Protein 1V9K (pdb70)

Sequence (444 aa):
DVIYEDDHILVLNKPSGTAVHGGSGLSFGVIEGLRALRPEARFLELVHRLDRDTSGVLLVAKKRSALRSLHEQLREKGQKDYLALVRGQWQSHVKSVQAPLLKNILQSGERIVRVSQEGKPSETRFKVEERYAFATLVRCSPVTGRTHQIRVHTQYAGHPIAFDDRYGDREFDRQLTEAGTGLNRLFLHAAALKFTHPGTGEVRIEAPDEGLKRCLQKRNARDVIYEDDHILVLNKPSGTAVHGGSGLSFGVIEGLRALRPEARFLELVHRLDRDTSGVLLVAKKRSALRSLHEQLREKGQKDYLALVRGQWQSHVKSVQAPLLKNILQSGERIVRVSQEGKPSETRFKVEERYAFATLVRCSPVTGRTHQIRVHTQYAGHPIAFDDRYGDREFDRQLTEAGTGLNRLFLHAAALKFTHPGTGEVRIEAPDEGLKRCLQKRNAR

Structure (mmCIF, N/CA/C/O backbone):
data_1V9K
#
_entry.id   1V9K
#
_cell.length_a   96.725
_cell.length_b   96.725
_cell.length_c   86.884
_cell.angle_alpha   90.00
_cell.angle_beta   90.00
_cell.angle_gamma   120.00
#
_symmetry.space_group_name_H-M   'P 32 2 1'
#
loop_
_entity.id
_entity.type
_entity.pdbx_description
1 polymer 'Ribosomal large subunit pseudouridine synthase C'
2 non-polymer 'SULFATE ION'
3 water water
#
loop_
_atom_site.group_PDB
_atom_site.id
_atom_site.type_symbol
_atom_site.label_atom_id
_atom_site.label_alt_id
_atom_site.label_comp_id
_atom_site.label_asym_id
_atom_site.label_entity_id
_atom_site.label_seq_id
_atom_site.pdbx_PDB_ins_code
_atom_site.Cartn_x
_atom_site.Cartn_y
_atom_site.Cartn_z
_atom_site.occupancy
_atom_site.B_iso_or_equiv
_atom_site.auth_seq_id
_atom_site.auth_comp_id
_atom_site.auth_asym_id
_atom_site.auth_atom_id
_atom_site.pdbx_PDB_model_num
ATOM 1 N N . ASP A 1 2 ? 64.532 53.884 21.873 1.00 51.24 93 ASP A N 1
ATOM 2 C CA . ASP A 1 2 ? 64.797 53.162 23.178 1.00 51.19 93 ASP A CA 1
ATOM 3 C C . ASP A 1 2 ? 64.443 51.676 23.079 1.00 48.98 93 ASP A C 1
ATOM 4 O O . ASP A 1 2 ? 63.668 51.280 22.198 1.00 50.20 93 ASP A O 1
ATOM 9 N N . VAL A 1 3 ? 65.050 50.845 23.918 1.00 46.21 94 VAL A N 1
ATOM 10 C CA . VAL A 1 3 ? 64.671 49.429 23.998 1.00 43.73 94 VAL A CA 1
ATOM 11 C C . VAL A 1 3 ? 63.470 49.319 24.990 1.00 42.24 94 VAL A C 1
ATOM 12 O O . VAL A 1 3 ? 62.483 48.603 24.734 1.00 40.33 94 VAL A O 1
ATOM 16 N N . ILE A 1 4 ? 63.581 50.041 26.110 1.00 39.39 95 ILE A N 1
ATOM 17 C CA . ILE A 1 4 ? 62.538 50.105 27.124 1.00 38.81 95 ILE A CA 1
ATOM 18 C C . ILE A 1 4 ? 61.558 51.083 26.637 1.00 37.14 95 ILE A C 1
ATOM 19 O O . ILE A 1 4 ? 61.871 52.283 26.583 1.00 37.11 95 ILE A O 1
ATOM 32 N N . TYR A 1 6 ? 58.024 51.207 27.908 1.00 30.61 97 TYR A N 1
ATOM 33 C CA . TYR A 1 6 ? 57.098 51.611 28.945 1.00 29.97 97 TYR A CA 1
ATOM 34 C C . TYR A 1 6 ? 57.545 50.859 30.158 1.00 27.71 97 TYR A C 1
ATOM 35 O O . TYR A 1 6 ? 57.811 49.674 30.069 1.00 24.97 97 TYR A O 1
ATOM 44 N N . GLU A 1 7 ? 57.675 51.534 31.298 1.00 27.74 98 GLU A N 1
ATOM 45 C CA . GLU A 1 7 ? 57.908 50.806 32.535 1.00 26.32 98 GLU A CA 1
ATOM 46 C C . GLU A 1 7 ? 57.151 51.443 33.691 1.00 27.32 98 GLU A C 1
ATOM 47 O O . GLU A 1 7 ? 57.079 52.656 33.779 1.00 25.91 98 GLU A O 1
ATOM 53 N N . ASP A 1 8 ? 56.626 50.634 34.604 1.00 27.00 99 ASP A N 1
ATOM 54 C CA . ASP A 1 8 ? 56.094 51.147 35.887 1.00 27.40 99 ASP A CA 1
ATOM 55 C C . ASP A 1 8 ? 56.365 50.071 36.920 1.00 26.90 99 ASP A C 1
ATOM 56 O O . ASP A 1 8 ? 57.229 49.254 36.686 1.00 27.92 99 ASP A O 1
ATOM 61 N N . ASP A 1 9 ? 55.676 50.057 38.044 1.00 27.91 100 ASP A N 1
ATOM 62 C CA . ASP A 1 9 ? 56.010 49.130 39.130 1.00 28.18 100 ASP A CA 1
ATOM 63 C C . ASP A 1 9 ? 55.586 47.714 38.722 1.00 26.98 100 ASP A C 1
ATOM 64 O O . ASP A 1 9 ? 56.069 46.714 39.244 1.00 25.25 100 ASP A O 1
ATOM 69 N N . HIS A 1 10 ? 54.631 47.663 37.788 1.00 26.59 101 HIS A N 1
ATOM 70 C CA . HIS A 1 10 ? 53.991 46.414 37.383 1.00 25.23 101 HIS A CA 1
ATOM 71 C C . HIS A 1 10 ? 54.600 45.736 36.170 1.00 25.09 101 HIS A C 1
ATOM 72 O O . HIS A 1 10 ? 54.618 44.491 36.103 1.00 23.16 101 HIS A O 1
ATOM 79 N N . ILE A 1 11 ? 54.954 46.520 35.141 1.00 23.91 102 ILE A N 1
ATOM 80 C CA . ILE A 1 11 ? 55.332 45.893 33.864 1.00 21.65 102 ILE A CA 1
ATOM 81 C C . ILE A 1 11 ? 56.487 46.611 33.274 1.00 22.56 102 ILE A C 1
ATOM 82 O O . ILE A 1 11 ? 56.700 47.786 33.535 1.00 21.77 102 ILE A O 1
ATOM 87 N N . LEU A 1 12 ? 57.183 45.915 32.405 1.00 21.46 103 LEU A N 1
ATOM 88 C CA . LEU A 1 12 ? 58.181 46.519 31.561 1.00 24.06 103 LEU A CA 1
ATOM 89 C C . LEU A 1 12 ? 57.799 46.064 30.149 1.00 23.63 103 LEU A C 1
ATOM 90 O O . LEU A 1 12 ? 57.507 44.882 29.931 1.00 22.83 103 LEU A O 1
ATOM 95 N N . VAL A 1 13 ? 57.766 46.992 29.210 1.00 23.43 104 VAL A N 1
ATOM 96 C CA . VAL A 1 13 ? 57.471 46.647 27.838 1.00 23.53 104 VAL A CA 1
ATOM 97 C C . VAL A 1 13 ? 58.639 47.045 27.015 1.00 24.36 104 VAL A C 1
ATOM 98 O O . VAL A 1 13 ? 59.030 48.243 27.018 1.00 23.16 104 VAL A O 1
ATOM 102 N N . LEU A 1 14 ? 59.197 46.060 26.298 1.00 23.14 105 LEU A N 1
ATOM 103 C CA . LEU A 1 14 ? 60.363 46.271 25.474 1.00 24.34 105 LEU A CA 1
ATOM 104 C C . LEU A 1 14 ? 60.008 46.374 23.969 1.00 23.94 105 LEU A C 1
ATOM 105 O O . LEU A 1 14 ? 59.066 45.770 23.507 1.00 22.40 105 LEU A O 1
ATOM 110 N N . ASN A 1 15 ? 60.852 47.065 23.226 1.00 22.41 106 ASN A N 1
ATOM 111 C CA . ASN A 1 15 ? 60.959 46.848 21.818 1.00 23.85 106 ASN A CA 1
ATOM 112 C C . ASN A 1 15 ? 62.125 45.872 21.501 1.00 23.16 106 ASN A C 1
ATOM 113 O O . ASN A 1 15 ? 63.268 46.289 21.338 1.00 23.23 106 ASN A O 1
ATOM 118 N N . LYS A 1 16 ? 61.845 44.575 21.404 1.00 23.25 107 LYS A N 1
ATOM 119 C CA . LYS A 1 16 ? 62.915 43.573 21.296 1.00 22.69 107 LYS A CA 1
ATOM 120 C C . LYS A 1 16 ? 63.634 43.728 19.984 1.00 23.29 107 LYS A C 1
ATOM 121 O O . LYS A 1 16 ? 62.961 43.832 18.948 1.00 20.90 107 LYS A O 1
ATOM 127 N N . PRO A 1 17 ? 64.975 43.725 19.980 1.00 21.44 108 PRO A N 1
ATOM 128 C CA . PRO A 1 17 ? 65.688 43.778 18.702 1.00 21.49 108 PRO A CA 1
ATOM 129 C C . PRO A 1 17 ? 65.686 42.391 18.064 1.00 20.62 108 PRO A C 1
ATOM 130 O O . PRO A 1 17 ? 65.715 41.313 18.670 1.00 16.88 108 PRO A O 1
ATOM 134 N N . SER A 1 18 ? 65.660 42.442 16.748 1.00 20.39 109 SER A N 1
ATOM 135 C CA . SER A 1 18 ? 65.851 41.217 15.972 1.00 20.46 109 SER A CA 1
ATOM 136 C C . SER A 1 18 ? 67.306 40.751 16.164 1.00 19.96 109 SER A C 1
ATOM 137 O O . SER A 1 18 ? 68.206 41.595 16.137 1.00 21.20 109 SER A O 1
ATOM 140 N N . GLY A 1 19 ? 67.537 39.448 16.386 1.00 19.42 110 GLY A N 1
ATOM 141 C CA . GLY A 1 19 ? 68.896 38.943 16.530 1.00 21.44 110 GLY A CA 1
ATOM 142 C C . GLY A 1 19 ? 69.235 38.515 17.977 1.00 23.86 110 GLY A C 1
ATOM 143 O O . GLY A 1 19 ? 70.165 37.743 18.218 1.00 25.39 110 GLY A O 1
ATOM 144 N N . THR A 1 20 ? 68.477 38.969 18.946 1.00 22.85 111 THR A N 1
ATOM 145 C CA . THR A 1 20 ? 68.677 38.497 20.325 1.00 22.93 111 THR A CA 1
ATOM 146 C C . THR A 1 20 ? 67.550 37.656 20.843 1.00 22.43 111 THR A C 1
ATOM 147 O O . THR A 1 20 ? 66.409 38.070 20.768 1.00 23.61 111 THR A O 1
ATOM 151 N N . ALA A 1 21 ? 67.831 36.462 21.360 1.00 20.19 112 ALA A N 1
ATOM 152 C CA . ALA A 1 21 ? 66.762 35.613 21.923 1.00 20.33 112 ALA A CA 1
ATOM 153 C C . ALA A 1 21 ? 66.176 36.245 23.176 1.00 20.51 112 ALA A C 1
ATOM 154 O O . ALA A 1 21 ? 66.885 37.019 23.820 1.00 19.78 112 ALA A O 1
ATOM 156 N N . VAL A 1 22 ? 64.913 35.924 23.532 1.00 21.39 113 VAL A N 1
ATOM 157 C CA . VAL A 1 22 ? 64.352 36.446 24.772 1.00 23.15 113 VAL A CA 1
ATOM 158 C C . VAL A 1 22 ? 65.007 35.916 26.028 1.00 24.13 113 VAL A C 1
ATOM 159 O O . VAL A 1 22 ? 64.952 36.558 27.092 1.00 22.52 113 VAL A O 1
ATOM 163 N N . HIS A 1 23 ? 65.577 34.719 25.962 1.00 23.97 114 HIS A N 1
ATOM 164 C CA . HIS A 1 23 ? 66.171 34.156 27.197 1.00 24.40 114 HIS A CA 1
ATOM 165 C C . HIS A 1 23 ? 67.240 33.179 26.687 1.00 25.02 114 HIS A C 1
ATOM 166 O O . HIS A 1 23 ? 67.349 32.963 25.463 1.00 22.79 114 HIS A O 1
ATOM 173 N N . GLY A 1 24 ? 67.992 32.534 27.586 1.00 24.61 115 GLY A N 1
ATOM 174 C CA . GLY A 1 24 ? 69.062 31.703 27.084 1.00 27.57 115 GLY A CA 1
ATOM 175 C C . GLY A 1 24 ? 68.554 30.358 26.628 1.00 29.53 115 GLY A C 1
ATOM 176 O O . GLY A 1 24 ? 67.438 29.926 26.959 1.00 28.73 115 GLY A O 1
ATOM 177 N N . GLY A 1 25 ? 69.391 29.681 25.866 1.00 30.78 116 GLY A N 1
ATOM 178 C CA . GLY A 1 25 ? 68.986 28.402 25.311 1.00 35.79 116 GLY A CA 1
ATOM 179 C C . GLY A 1 25 ? 69.359 27.314 26.304 1.00 37.60 116 GLY A C 1
ATOM 180 O O . GLY A 1 25 ? 69.592 27.591 27.512 1.00 38.37 116 GLY A O 1
ATOM 181 N N . SER A 1 26 ? 69.391 26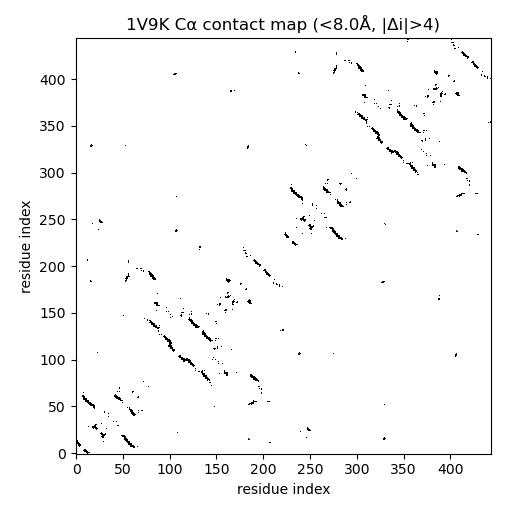.089 25.795 1.00 40.03 117 SER A N 1
ATOM 182 C CA . SER A 1 26 ? 69.805 24.872 26.539 1.00 42.27 117 SER A CA 1
ATOM 183 C C . SER A 1 26 ? 71.328 24.782 26.810 1.00 41.26 117 SER A C 1
ATOM 184 O O . SER A 1 26 ? 71.786 23.893 27.571 1.00 43.23 117 SER A O 1
ATOM 187 N N . GLY A 1 27 ? 72.108 25.646 26.154 1.00 39.85 118 GLY A N 1
ATOM 188 C CA . GLY A 1 27 ? 73.565 25.649 26.293 1.00 36.84 118 GLY A CA 1
ATOM 189 C C . GLY A 1 27 ? 74.110 26.928 26.935 1.00 35.74 118 GLY A C 1
ATOM 190 O O . GLY A 1 27 ? 73.499 27.505 27.843 1.00 35.51 118 GLY A O 1
ATOM 191 N N . LEU A 1 28 ? 75.254 27.379 26.438 1.00 33.80 119 LEU A N 1
ATOM 192 C CA . LEU A 1 28 ? 75.976 28.506 27.001 1.00 31.20 119 LEU A CA 1
ATOM 193 C C . LEU A 1 28 ? 75.511 29.802 26.339 1.00 29.63 119 LEU A C 1
ATOM 194 O O . LEU A 1 28 ? 76.267 30.451 25.590 1.00 28.80 119 LEU A O 1
ATOM 199 N N . SER A 1 29 ? 74.268 30.191 26.604 1.00 28.91 120 SER A N 1
ATOM 200 C CA . SER A 1 29 ? 73.785 31.465 26.070 1.00 27.84 120 SER A CA 1
ATOM 201 C C . SER A 1 29 ? 72.828 32.153 27.035 1.00 28.45 120 SER A C 1
ATOM 202 O O . SER A 1 29 ? 72.299 31.509 27.930 1.00 25.60 120 SER A O 1
ATOM 205 N N . PHE A 1 30 ? 72.631 33.464 26.828 1.00 27.17 121 PHE A N 1
ATOM 206 C CA . PHE A 1 30 ? 71.668 34.233 27.571 1.00 28.49 121 PHE A CA 1
ATOM 207 C C . PHE A 1 30 ? 70.902 35.057 26.514 1.00 28.34 121 PHE A C 1
ATOM 208 O O . PHE A 1 30 ? 71.308 35.113 25.373 1.00 27.21 121 PHE A O 1
ATOM 216 N N . GLY A 1 31 ? 69.814 35.713 26.901 1.00 28.23 122 GLY A N 1
ATOM 217 C CA . GLY A 1 31 ? 69.106 36.552 25.973 1.00 26.65 122 GLY A CA 1
ATOM 218 C C . GLY A 1 31 ? 68.670 37.801 26.745 1.00 30.54 122 GLY A C 1
ATOM 219 O O . GLY A 1 31 ? 69.333 38.221 27.737 1.00 27.78 122 GLY A O 1
ATOM 220 N N . VAL A 1 32 ? 67.548 38.364 26.290 1.00 29.68 123 VAL A N 1
ATOM 221 C CA . VAL A 1 32 ? 67.005 39.589 26.793 1.00 31.80 123 VAL A CA 1
ATOM 222 C C . VAL A 1 32 ? 66.821 39.625 28.280 1.00 32.79 123 VAL A C 1
ATOM 223 O O . VAL A 1 32 ? 67.211 40.597 28.888 1.00 33.90 123 VAL A O 1
ATOM 227 N N . ILE A 1 33 ? 66.267 38.571 28.854 1.00 33.73 124 ILE A N 1
ATOM 228 C CA . ILE A 1 33 ? 65.864 38.612 30.232 1.00 35.93 124 ILE A CA 1
ATOM 229 C C . ILE A 1 33 ? 66.973 38.384 31.277 1.00 36.35 124 ILE A C 1
ATOM 230 O O . ILE A 1 33 ? 66.846 38.834 32.411 1.00 36.64 124 ILE A O 1
ATOM 235 N N . GLU A 1 34 ? 68.011 37.653 30.904 1.00 34.23 125 GLU A N 1
ATOM 236 C CA . GLU A 1 34 ? 69.153 37.495 31.794 1.00 34.68 125 GLU A CA 1
ATOM 237 C C . GLU A 1 34 ? 69.874 38.815 31.627 1.00 33.96 125 GLU A C 1
ATOM 238 O O . GLU A 1 34 ? 70.238 39.426 32.592 1.00 35.63 125 GLU A O 1
ATOM 244 N N . GLY A 1 35 ? 69.926 39.319 30.399 1.00 33.95 126 GLY A N 1
ATOM 245 C CA . GLY A 1 35 ? 70.536 40.589 30.061 1.00 34.21 126 GLY A CA 1
ATOM 246 C C . GLY A 1 35 ? 69.925 41.743 30.888 1.00 35.81 126 GLY A C 1
ATOM 247 O O . GLY A 1 35 ? 70.648 42.686 31.344 1.00 32.73 126 GLY A O 1
ATOM 248 N N . LEU A 1 36 ? 68.602 41.661 31.065 1.00 35.36 127 LEU A N 1
ATOM 249 C CA . LEU A 1 36 ? 67.870 42.556 31.971 1.00 36.78 127 LEU A CA 1
ATOM 250 C C . LEU A 1 36 ? 68.152 42.335 33.456 1.00 36.74 127 LEU A C 1
ATOM 251 O O . LEU A 1 36 ? 68.321 43.321 34.156 1.00 39.54 127 LEU A O 1
ATOM 256 N N . ARG A 1 37 ? 68.196 41.090 33.952 1.00 37.77 128 ARG A N 1
ATOM 257 C CA . ARG A 1 37 ? 68.514 40.836 35.369 1.00 39.80 128 ARG A CA 1
ATOM 258 C C . ARG A 1 37 ? 69.938 41.329 35.701 1.00 40.25 128 ARG A C 1
ATOM 259 O O . ARG A 1 37 ? 70.232 41.609 36.868 1.00 39.64 128 ARG A O 1
ATOM 267 N N . ALA A 1 38 ? 70.795 41.476 34.681 1.00 39.35 129 ALA A N 1
ATOM 268 C CA . ALA A 1 38 ? 72.177 41.934 34.908 1.00 38.21 129 ALA A CA 1
ATOM 269 C C . ALA A 1 38 ? 72.301 43.421 35.016 1.00 38.27 129 ALA A C 1
ATOM 270 O O . ALA A 1 38 ? 73.211 43.902 35.681 1.00 37.98 129 ALA A O 1
ATOM 272 N N . LEU A 1 39 ? 71.475 44.154 34.287 1.00 38.19 130 LEU A N 1
ATOM 273 C CA . LEU A 1 39 ? 71.482 45.593 34.401 1.00 40.35 130 LEU A CA 1
ATOM 274 C C . LEU A 1 39 ? 70.567 46.025 35.539 1.00 39.76 130 LEU A C 1
ATOM 275 O O . LEU A 1 39 ? 70.476 47.197 35.838 1.00 38.91 130 LEU A O 1
ATOM 280 N N . ARG A 1 40 ? 69.841 45.078 36.122 1.00 41.16 131 ARG A N 1
ATOM 281 C CA . ARG A 1 40 ? 69.051 45.372 37.326 1.00 42.97 131 ARG A CA 1
ATOM 282 C C . ARG A 1 40 ? 69.101 44.181 38.260 1.00 43.96 131 ARG A C 1
ATOM 283 O O . ARG A 1 40 ? 68.095 43.493 38.444 1.00 42.59 131 ARG A O 1
ATOM 291 N N . PRO A 1 41 ? 70.264 43.935 38.852 1.00 45.83 132 PRO A N 1
ATOM 292 C CA . PRO A 1 41 ? 70.341 42.919 39.892 1.00 47.19 132 PRO A CA 1
ATOM 293 C C . PRO A 1 41 ? 69.423 43.469 40.979 1.00 48.18 132 PRO A C 1
ATOM 294 O O . PRO A 1 41 ? 68.997 44.643 40.914 1.00 49.15 132 PRO A O 1
ATOM 298 N N . GLU A 1 42 ? 69.088 42.651 41.949 1.00 48.55 133 GLU A N 1
ATOM 299 C CA . GLU A 1 42 ? 68.161 43.142 42.952 1.00 49.45 133 GLU A CA 1
ATOM 300 C C . GLU A 1 42 ? 66.748 43.439 42.369 1.00 47.97 133 GLU A C 1
ATOM 301 O O . GLU A 1 42 ? 65.974 44.181 42.947 1.00 48.54 133 GLU A O 1
ATOM 307 N N . ALA A 1 43 ? 66.397 42.873 41.220 1.00 45.75 134 ALA A N 1
ATOM 308 C CA . ALA A 1 43 ? 64.987 42.938 40.853 1.00 44.10 134 ALA A CA 1
ATOM 309 C C . ALA A 1 43 ? 64.356 41.879 41.727 1.00 42.55 134 ALA A C 1
ATOM 310 O O . ALA A 1 43 ? 64.947 40.822 41.934 1.00 42.39 134 ALA A O 1
ATOM 312 N N . ARG A 1 44 ? 63.193 42.169 42.289 1.00 41.26 135 ARG A N 1
ATOM 313 C CA . ARG A 1 44 ? 62.522 41.211 43.173 1.00 41.48 135 ARG A CA 1
ATOM 314 C C . ARG A 1 44 ? 61.896 40.061 42.364 1.00 39.62 135 ARG A C 1
ATOM 315 O O . ARG A 1 44 ? 62.005 38.884 42.742 1.00 40.22 135 ARG A O 1
ATOM 323 N N . PHE A 1 45 ? 61.243 40.426 41.262 1.00 35.65 136 PHE A N 1
ATOM 324 C CA . PHE A 1 45 ? 60.468 39.489 40.406 1.00 32.28 136 PHE A CA 1
ATOM 325 C C . PHE A 1 45 ? 60.584 40.019 38.982 1.00 30.12 136 PHE A C 1
ATOM 326 O O . PHE A 1 45 ? 60.291 41.200 38.755 1.00 28.38 136 PHE A O 1
ATOM 334 N N . LEU A 1 46 ? 60.983 39.159 38.042 1.00 27.49 137 LEU A N 1
ATOM 335 C CA . LEU A 1 46 ? 61.055 39.517 36.634 1.00 27.39 137 LEU A CA 1
ATOM 336 C C . LEU A 1 46 ? 60.766 38.265 35.836 1.00 26.35 137 LEU A C 1
ATOM 337 O O . LEU A 1 46 ? 61.535 37.271 35.946 1.00 24.98 137 LEU A O 1
ATOM 342 N N . GLU A 1 47 ? 59.661 38.259 35.071 1.00 23.18 138 GLU A N 1
ATOM 343 C CA . GLU A 1 47 ? 59.391 37.077 34.293 1.00 22.36 138 GLU A CA 1
ATOM 344 C C . GLU A 1 47 ? 58.782 37.485 32.970 1.00 23.55 138 GLU A C 1
ATOM 345 O O . GLU A 1 47 ? 57.873 38.386 32.951 1.00 21.85 138 GLU A O 1
ATOM 351 N N . LEU A 1 48 ? 59.233 36.803 31.887 1.00 21.94 139 LEU A N 1
ATOM 352 C CA . LEU A 1 48 ? 58.599 37.029 30.584 1.00 23.23 139 LEU A CA 1
ATOM 353 C C . LEU A 1 48 ? 57.161 36.555 30.622 1.00 22.90 139 LEU A C 1
ATOM 354 O O . LEU A 1 48 ? 56.864 35.466 31.153 1.00 22.91 139 LEU A O 1
ATOM 359 N N . VAL A 1 49 ? 56.295 37.350 30.033 1.00 21.71 140 VAL A N 1
ATOM 360 C CA . VAL A 1 49 ? 54.881 37.010 29.926 1.00 22.18 140 VAL A CA 1
ATOM 361 C C . VAL A 1 49 ? 54.610 36.116 28.725 1.00 21.26 140 VAL A C 1
ATOM 362 O O . VAL A 1 49 ? 53.723 35.270 28.749 1.00 19.42 140 VAL A O 1
ATOM 366 N N . HIS A 1 50 ? 55.416 36.266 27.696 1.00 21.78 141 HIS A N 1
ATOM 367 C CA . HIS A 1 50 ? 55.205 35.496 26.484 1.00 23.90 141 HIS A CA 1
ATOM 368 C C . HIS A 1 50 ? 56.567 35.478 25.783 1.00 23.98 141 HIS A C 1
ATOM 369 O O . HIS A 1 50 ? 57.518 36.133 26.218 1.00 22.71 141 HIS A O 1
ATOM 376 N N . ARG A 1 51 ? 56.693 34.716 24.700 1.00 25.02 142 ARG A N 1
ATOM 377 C CA . ARG A 1 51 ? 57.929 34.741 23.969 1.00 23.81 142 ARG A CA 1
ATOM 378 C C . ARG A 1 51 ? 57.829 35.400 22.596 1.00 23.92 142 ARG A C 1
ATOM 379 O O . ARG A 1 51 ? 56.744 35.573 22.086 1.00 23.52 142 ARG A O 1
ATOM 387 N N . LEU A 1 52 ? 58.994 35.744 22.026 1.00 22.02 143 LEU A N 1
ATOM 388 C CA . LEU A 1 52 ? 59.120 36.178 20.671 1.00 22.47 143 LEU A CA 1
ATOM 389 C C . LEU A 1 52 ? 60.303 35.381 20.150 1.00 23.93 143 LEU A C 1
ATOM 390 O O . LEU A 1 52 ? 61.220 35.080 20.941 1.00 23.87 143 LEU A O 1
ATOM 395 N N . ASP A 1 53 ? 60.339 35.090 18.851 1.00 23.07 144 ASP A N 1
ATOM 396 C CA . ASP A 1 53 ? 61.502 34.402 18.252 1.00 23.99 144 ASP A CA 1
ATOM 397 C C . ASP A 1 53 ? 62.751 35.274 18.356 1.00 22.35 144 ASP A C 1
ATOM 398 O O . ASP A 1 53 ? 62.695 36.503 18.360 1.00 23.16 144 ASP A O 1
ATOM 403 N N . ARG A 1 54 ? 63.880 34.635 18.250 1.00 20.80 145 ARG A N 1
ATOM 404 C CA . ARG A 1 54 ? 65.126 35.344 18.192 1.00 22.06 145 ARG A CA 1
ATOM 405 C C . ARG A 1 54 ? 65.186 36.444 17.083 1.00 20.05 145 ARG A C 1
ATOM 406 O O . ARG A 1 54 ? 65.612 37.573 17.312 1.00 20.23 145 ARG A O 1
ATOM 414 N N . ASP A 1 55 ? 64.660 36.151 15.914 1.00 19.22 146 ASP A N 1
ATOM 415 C CA . ASP A 1 55 ? 64.782 37.118 14.792 1.00 21.14 146 ASP A CA 1
ATOM 416 C C . ASP A 1 55 ? 63.582 37.999 14.595 1.00 20.21 146 ASP A C 1
ATOM 417 O O . ASP A 1 55 ? 63.619 38.925 13.766 1.00 20.72 146 ASP A O 1
ATOM 422 N N . THR A 1 56 ? 62.557 37.757 15.379 1.00 19.98 147 THR A N 1
ATOM 423 C CA . THR A 1 56 ? 61.425 38.669 15.489 1.00 20.76 147 THR A CA 1
ATOM 424 C C . THR A 1 56 ? 61.807 39.914 16.336 1.00 22.47 147 THR A C 1
ATOM 425 O O . THR A 1 56 ? 62.615 39.786 17.276 1.00 24.22 147 THR A O 1
ATOM 429 N N . SER A 1 57 ? 61.277 41.094 15.985 1.00 22.23 148 SER A N 1
ATOM 430 C CA . SER A 1 57 ? 61.468 42.306 16.777 1.00 21.66 148 SER A CA 1
ATOM 431 C C . SER A 1 57 ? 60.116 42.741 17.320 1.00 22.50 148 SER A C 1
ATOM 432 O O . SER A 1 57 ? 59.063 42.270 16.841 1.00 22.03 148 SER A O 1
ATOM 435 N N . GLY A 1 58 ? 60.137 43.683 18.246 1.00 20.21 149 GLY A N 1
ATOM 436 C CA . GLY A 1 58 ? 58.929 44.417 18.605 1.00 21.82 149 GLY A CA 1
ATOM 437 C C . GLY A 1 58 ? 58.429 44.103 20.006 1.00 21.32 149 GLY A C 1
ATOM 438 O O . GLY A 1 58 ? 59.212 43.639 20.856 1.00 21.95 149 GLY A O 1
ATOM 439 N N . VAL A 1 59 ? 57.136 44.358 20.243 1.00 19.46 150 VAL A N 1
ATOM 440 C CA . VAL A 1 59 ? 56.585 44.508 21.596 1.00 21.03 150 VAL A CA 1
ATOM 441 C C . VAL A 1 59 ? 56.751 43.219 22.416 1.00 21.80 150 VAL A C 1
ATOM 442 O O . VAL A 1 59 ? 56.218 42.148 22.030 1.00 20.93 150 VAL A O 1
ATOM 446 N N . LEU A 1 60 ? 57.401 43.354 23.577 1.00 21.94 151 LEU A N 1
ATOM 447 C CA . LEU A 1 60 ? 57.638 42.219 24.484 1.00 21.67 151 LEU A CA 1
ATOM 448 C C . LEU A 1 60 ? 57.319 42.621 25.924 1.00 21.60 151 LEU A C 1
ATOM 449 O O . LEU A 1 60 ? 57.938 43.582 26.465 1.00 20.74 151 LEU A O 1
ATOM 454 N N . LEU A 1 61 ? 56.403 41.883 26.551 1.00 19.60 152 LEU A N 1
ATOM 455 C CA . LEU A 1 61 ? 55.883 42.291 27.827 1.00 23.33 152 LEU A CA 1
ATOM 456 C C . LEU A 1 61 ? 56.594 41.477 28.883 1.00 23.23 152 LEU A C 1
ATOM 457 O O . LEU A 1 61 ? 56.724 40.277 28.722 1.00 21.28 152 LEU A O 1
ATOM 462 N N . VAL A 1 62 ? 57.019 42.134 29.955 1.00 21.11 153 VAL A N 1
ATOM 463 C CA . VAL A 1 62 ? 57.801 41.474 31.010 1.00 22.27 153 VAL A CA 1
ATOM 464 C C . VAL A 1 62 ? 57.132 41.887 32.343 1.00 21.64 153 VAL A C 1
ATOM 465 O O . VAL A 1 62 ? 56.865 43.074 32.553 1.00 22.28 153 VAL A O 1
ATOM 469 N N . ALA A 1 63 ? 56.820 40.909 33.191 1.00 20.96 154 ALA A N 1
ATOM 470 C CA . ALA A 1 63 ? 56.066 41.161 34.394 1.00 21.58 154 ALA A CA 1
ATOM 471 C C . ALA A 1 63 ? 57.065 41.522 35.465 1.00 23.09 154 ALA A C 1
ATOM 472 O O . ALA A 1 63 ? 58.163 40.936 35.490 1.00 24.02 154 ALA A O 1
ATOM 474 N N . LYS A 1 64 ? 56.672 42.438 36.359 1.00 21.93 155 LYS A N 1
ATOM 475 C CA . LYS A 1 64 ? 57.556 42.822 37.463 1.00 22.77 155 LYS A CA 1
ATOM 476 C C . LYS A 1 64 ? 57.005 42.449 38.844 1.00 23.66 155 LYS A C 1
ATOM 477 O O . LYS A 1 64 ? 57.675 42.658 39.852 1.00 23.92 155 LYS A O 1
ATOM 483 N N . LYS A 1 65 ? 55.773 41.962 38.883 1.00 23.34 156 LYS A N 1
ATOM 484 C CA . LYS A 1 65 ? 55.180 41.539 40.127 1.00 24.36 156 LYS A CA 1
ATOM 485 C C . LYS A 1 65 ? 54.506 40.239 39.799 1.00 24.00 156 LYS A C 1
ATOM 486 O O . LYS A 1 65 ? 54.130 39.985 38.642 1.00 22.24 156 LYS A O 1
ATOM 492 N N . ARG A 1 66 ? 54.353 39.424 40.816 1.00 22.04 157 ARG A N 1
ATOM 493 C CA . ARG A 1 66 ? 53.594 38.192 40.685 1.00 22.78 157 ARG A CA 1
ATOM 494 C C . ARG A 1 66 ? 52.167 38.458 40.302 1.00 22.21 157 ARG A C 1
ATOM 495 O O . ARG A 1 66 ? 51.600 37.734 39.512 1.00 21.02 157 ARG A O 1
ATOM 503 N N . SER A 1 67 ? 51.556 39.503 40.869 1.00 23.20 158 SER A N 1
ATOM 504 C CA . SER A 1 67 ? 50.164 39.871 40.540 1.00 23.11 158 SER A CA 1
ATOM 505 C C . SER A 1 67 ? 50.020 40.295 39.069 1.00 22.70 158 SER A C 1
ATOM 506 O O . SER A 1 67 ? 48.967 40.078 38.429 1.00 22.72 158 SER A O 1
ATOM 509 N N . ALA A 1 68 ? 51.050 40.940 38.546 1.00 21.69 159 ALA A N 1
ATOM 510 C CA . ALA A 1 68 ? 51.063 41.318 37.132 1.00 21.43 159 ALA A CA 1
ATOM 511 C C . ALA A 1 68 ? 51.110 40.116 36.216 1.00 20.53 159 ALA A C 1
ATOM 512 O O . ALA A 1 68 ? 50.366 40.035 35.254 1.00 21.14 159 ALA A O 1
ATOM 514 N N . LEU A 1 69 ? 52.005 39.182 36.496 1.00 22.58 160 LEU A N 1
ATOM 515 C CA . LEU A 1 69 ? 52.101 37.956 35.686 1.00 20.01 160 LEU A CA 1
ATOM 516 C C . LEU A 1 69 ? 50.815 37.204 35.836 1.00 20.22 160 LEU A C 1
ATOM 517 O O . LEU A 1 69 ? 50.302 36.679 34.858 1.00 22.73 160 LEU A O 1
ATOM 522 N N . ARG A 1 70 ? 50.255 37.118 37.055 1.00 20.15 161 ARG A N 1
ATOM 523 C CA . ARG A 1 70 ? 48.956 36.457 37.223 1.00 19.97 161 ARG A CA 1
ATOM 524 C C . ARG A 1 70 ? 47.935 36.969 36.247 1.00 21.30 161 ARG A C 1
ATOM 525 O O . ARG A 1 70 ? 47.212 36.200 35.573 1.00 20.91 161 ARG A O 1
ATOM 533 N N . SER A 1 71 ? 47.874 38.292 36.154 1.00 21.83 162 SER A N 1
ATOM 534 C CA . SER A 1 71 ? 46.901 38.934 35.289 1.00 22.13 162 SER A CA 1
ATOM 535 C C . SER A 1 71 ? 47.157 38.697 33.802 1.00 21.96 162 SER A C 1
ATOM 536 O O . SER A 1 71 ? 46.235 38.333 33.084 1.00 21.94 162 SER A O 1
ATOM 539 N N . LEU A 1 72 ? 48.401 38.865 33.364 1.00 22.73 163 LEU A N 1
ATOM 540 C CA . LEU A 1 72 ? 48.758 38.747 31.980 1.00 21.38 163 LEU A CA 1
ATOM 541 C C . LEU A 1 72 ? 48.640 37.332 31.463 1.00 21.86 163 LEU A C 1
ATOM 542 O O . LEU A 1 72 ? 48.191 37.145 30.337 1.00 21.31 163 LEU A O 1
ATOM 547 N N . HIS A 1 73 ? 49.032 36.349 32.287 1.00 22.45 164 HIS A N 1
ATOM 548 C CA . HIS A 1 73 ? 48.856 34.916 31.953 1.00 22.89 164 HIS A CA 1
ATOM 549 C C . HIS A 1 73 ? 47.384 34.687 31.682 1.00 22.26 164 HIS A C 1
ATOM 550 O O . HIS A 1 73 ? 47.014 34.070 30.679 1.00 23.21 164 HIS A O 1
ATOM 557 N N . GLU A 1 74 ? 46.522 35.203 32.540 1.00 22.63 165 GLU A N 1
ATOM 558 C CA . GLU A 1 74 ? 45.109 34.912 32.371 1.00 22.37 165 GLU A CA 1
ATOM 559 C C . GLU A 1 74 ? 44.588 35.567 31.087 1.00 23.27 165 GLU A C 1
ATOM 560 O O . GLU A 1 74 ? 43.807 34.968 30.333 1.00 22.37 165 GLU A O 1
ATOM 566 N N . GLN A 1 75 ? 45.020 36.787 30.804 1.00 23.01 166 GLN A N 1
ATOM 567 C CA . GLN A 1 75 ? 44.583 37.476 29.566 1.00 24.33 166 GLN A CA 1
ATOM 568 C C . GLN A 1 75 ? 45.069 36.735 28.290 1.00 26.26 166 GLN A C 1
ATOM 569 O O . GLN A 1 75 ? 44.337 36.654 27.260 1.00 27.12 166 GLN A O 1
ATOM 575 N N . LEU A 1 76 ? 46.276 36.195 28.325 1.00 26.23 167 LEU A N 1
ATOM 576 C CA . LEU A 1 76 ? 46.722 35.336 27.247 1.00 28.98 167 LEU A CA 1
ATOM 577 C C . LEU A 1 76 ? 45.851 34.066 27.086 1.00 30.26 167 LEU A C 1
ATOM 578 O O . LEU A 1 76 ? 45.404 33.733 25.973 1.00 30.22 167 LEU A O 1
ATOM 583 N N . ARG A 1 77 ? 45.673 33.330 28.181 1.00 31.40 168 ARG A N 1
ATOM 584 C CA . ARG A 1 77 ? 44.870 32.080 28.160 1.00 34.34 168 ARG A CA 1
ATOM 585 C C . ARG A 1 77 ? 43.483 32.311 27.579 1.00 33.95 168 ARG A C 1
ATOM 586 O O . ARG A 1 77 ? 43.001 31.489 26.816 1.00 35.44 168 ARG A O 1
ATOM 594 N N . GLU A 1 78 ? 42.834 33.393 27.984 1.00 33.40 169 GLU A N 1
ATOM 595 C CA . GLU A 1 78 ? 41.552 33.764 27.417 1.00 35.50 169 GLU A CA 1
ATOM 596 C C . GLU A 1 78 ? 41.625 34.395 25.997 1.00 35.96 169 GLU A C 1
ATOM 597 O O . GLU A 1 78 ? 40.577 34.754 25.457 1.00 36.45 169 GLU A O 1
ATOM 603 N N . LYS A 1 79 ? 42.829 34.477 25.408 1.00 35.41 170 LYS A N 1
ATOM 604 C CA . LYS A 1 79 ? 43.044 35.070 24.082 1.00 36.37 170 LYS A CA 1
ATOM 605 C C . LYS A 1 79 ? 42.499 36.491 24.052 1.00 36.31 170 LYS A C 1
ATOM 606 O O . LYS A 1 79 ? 41.951 36.932 23.059 1.00 35.45 170 LYS A O 1
ATOM 612 N N . GLY A 1 80 ? 42.625 37.196 25.180 1.00 37.28 171 GLY A N 1
ATOM 613 C CA . GLY A 1 80 ? 42.081 38.536 25.337 1.00 36.95 171 GLY A CA 1
ATOM 614 C C . GLY A 1 80 ? 42.879 39.667 24.697 1.00 38.14 171 GLY A C 1
ATOM 615 O O . GLY A 1 80 ? 42.326 40.746 24.390 1.00 39.17 171 GLY A O 1
ATOM 624 N N . GLN A 1 82 ? 45.114 41.733 21.831 1.00 33.96 173 GLN A N 1
ATOM 625 C CA . GLN A 1 82 ? 45.215 41.929 20.354 1.00 34.61 173 GLN A CA 1
ATOM 626 C C . GLN A 1 82 ? 46.701 42.115 20.073 1.00 32.50 173 GLN A C 1
ATOM 627 O O . GLN A 1 82 ? 47.271 43.167 20.384 1.00 31.01 173 GLN A O 1
ATOM 633 N N . LYS A 1 83 ? 47.328 41.063 19.573 1.00 30.76 174 LYS A N 1
ATOM 634 C CA . LYS A 1 83 ? 48.745 41.071 19.230 1.00 28.86 174 LYS A CA 1
ATOM 635 C C . LYS A 1 83 ? 48.752 41.265 17.705 1.00 27.18 174 LYS A C 1
ATOM 636 O O . LYS A 1 83 ? 48.329 40.387 16.968 1.00 25.45 174 LYS A O 1
ATOM 642 N N . ASP A 1 84 ? 49.188 42.418 17.220 1.00 23.92 175 ASP A N 1
ATOM 643 C CA . ASP A 1 84 ? 49.266 42.602 15.752 1.00 22.08 175 ASP A CA 1
ATOM 644 C C . ASP A 1 84 ? 50.718 42.590 15.313 1.00 20.84 175 ASP A C 1
ATOM 645 O O . ASP A 1 84 ? 51.523 43.318 15.841 1.00 20.79 175 ASP A O 1
ATOM 650 N N . TYR A 1 85 ? 51.053 41.757 14.353 1.00 19.35 176 TYR A N 1
ATOM 651 C CA . TYR A 1 85 ? 52.418 41.759 13.784 1.00 19.10 176 TYR A CA 1
ATOM 652 C C . TYR A 1 85 ? 52.408 42.288 12.349 1.00 18.50 176 TYR A C 1
ATOM 653 O O . TYR A 1 85 ? 51.385 42.152 11.634 1.00 19.43 176 TYR A O 1
ATOM 662 N N . LEU A 1 86 ? 53.559 42.739 11.875 1.00 19.62 177 LEU A N 1
ATOM 663 C CA . LEU A 1 86 ? 53.710 43.139 10.484 1.00 19.72 177 LEU A CA 1
ATOM 664 C C . LEU A 1 86 ? 54.702 42.168 9.849 1.00 21.03 177 LEU A C 1
ATOM 665 O O . LEU A 1 86 ? 55.827 41.995 10.383 1.00 21.41 177 LEU A O 1
ATOM 670 N N . ALA A 1 87 ? 54.285 41.492 8.761 1.00 18.12 178 ALA A N 1
ATOM 671 C CA . ALA A 1 87 ? 55.176 40.546 8.070 1.00 18.75 178 ALA A CA 1
ATOM 672 C C . ALA A 1 87 ? 55.229 40.904 6.609 1.00 20.40 178 ALA A C 1
ATOM 673 O O . ALA A 1 87 ? 54.165 41.291 6.012 1.00 21.99 178 ALA A O 1
ATOM 675 N N . LEU A 1 88 ? 56.409 40.739 6.010 1.00 20.44 179 LEU A N 1
ATOM 676 C CA . LEU A 1 88 ? 56.566 40.960 4.560 1.00 22.58 179 LEU A CA 1
ATOM 677 C C . LEU A 1 88 ? 56.597 39.561 3.979 1.00 21.03 179 LEU A C 1
ATOM 678 O O . LEU A 1 88 ? 57.542 38.821 4.245 1.00 20.91 179 LEU A O 1
ATOM 683 N N . VAL A 1 89 ? 55.575 39.205 3.216 1.00 21.37 180 VAL A N 1
ATOM 684 C CA . VAL A 1 89 ? 55.451 37.854 2.654 1.00 21.61 180 VAL A CA 1
ATOM 685 C C . VAL A 1 89 ? 55.670 37.772 1.122 1.00 21.52 180 VAL A C 1
ATOM 686 O O . VAL A 1 89 ? 55.525 38.759 0.434 1.00 21.11 180 VAL A O 1
ATOM 690 N N . ARG A 1 90 ? 56.155 36.641 0.653 1.00 21.81 181 ARG A N 1
ATOM 691 C CA . ARG A 1 90 ? 56.291 36.373 -0.757 1.00 23.33 181 ARG A CA 1
ATOM 692 C C . ARG A 1 90 ? 55.001 36.506 -1.528 1.00 22.95 181 ARG A C 1
ATOM 693 O O . ARG A 1 90 ? 53.987 35.942 -1.144 1.00 23.04 181 ARG A O 1
ATOM 701 N N . GLY A 1 91 ? 55.070 37.271 -2.618 1.00 23.21 182 GLY A N 1
ATOM 702 C CA . GLY A 1 91 ? 54.068 37.319 -3.645 1.00 21.16 182 GLY A CA 1
ATOM 703 C C . GLY A 1 91 ? 52.857 38.024 -3.109 1.00 22.69 182 GLY A C 1
ATOM 704 O O . GLY A 1 91 ? 52.913 38.867 -2.159 1.00 20.07 182 GLY A O 1
ATOM 705 N N . GLN A 1 92 ? 51.715 37.640 -3.666 1.00 22.06 183 GLN A N 1
ATOM 706 C CA . GLN A 1 92 ? 50.456 38.367 -3.404 1.00 23.17 183 GLN A CA 1
ATOM 707 C C . GLN A 1 92 ? 49.563 37.633 -2.406 1.00 23.36 183 GLN A C 1
ATOM 708 O O . GLN A 1 92 ? 49.021 36.564 -2.746 1.00 21.05 183 GLN A O 1
ATOM 714 N N . TRP A 1 93 ? 49.431 38.136 -1.169 1.00 22.58 184 TRP A N 1
ATOM 715 C CA . TRP A 1 93 ? 48.553 37.451 -0.192 1.00 21.36 184 TRP A CA 1
ATOM 716 C C . TRP A 1 93 ? 47.126 37.516 -0.792 1.00 23.08 184 TRP A C 1
ATOM 717 O O . TRP A 1 93 ? 46.694 38.556 -1.284 1.00 22.96 184 TRP A O 1
ATOM 728 N N . GLN A 1 94 ? 46.418 36.399 -0.819 1.00 25.47 185 GLN A N 1
ATOM 729 C CA . GLN A 1 94 ? 45.024 36.430 -1.323 1.00 27.87 185 GLN A CA 1
ATOM 730 C C . GLN A 1 94 ? 44.093 37.141 -0.409 1.00 27.31 185 GLN A C 1
ATOM 731 O O . GLN A 1 94 ? 44.014 36.846 0.780 1.00 25.02 185 GLN A O 1
ATOM 737 N N . SER A 1 95 ? 43.311 38.038 -1.003 1.00 26.17 186 SER A N 1
ATOM 738 C CA . SER A 1 95 ? 42.513 38.945 -0.273 1.00 26.11 186 SER A CA 1
ATOM 739 C C . SER A 1 95 ? 41.409 38.232 0.505 1.00 25.98 186 SER A C 1
ATOM 740 O O . SER A 1 95 ? 41.086 38.640 1.641 1.00 25.29 186 SER A O 1
ATOM 743 N N . HIS A 1 96 ? 40.878 37.133 -0.035 1.00 22.78 187 HIS A N 1
ATOM 744 C CA . HIS A 1 96 ? 39.816 36.360 0.693 1.00 21.93 187 HIS A CA 1
ATOM 745 C C . HIS A 1 96 ? 40.336 35.557 1.869 1.00 22.05 187 HIS A C 1
ATOM 746 O O . HIS A 1 96 ? 39.581 35.137 2.685 1.00 23.21 187 HIS A O 1
ATOM 753 N N . VAL A 1 97 ? 41.640 35.357 1.978 1.00 20.78 188 VAL A N 1
ATOM 754 C CA . VAL A 1 97 ? 42.169 34.584 3.066 1.00 22.74 188 VAL A CA 1
ATOM 755 C C . VAL A 1 97 ? 42.314 35.466 4.298 1.00 22.09 188 VAL A C 1
ATOM 756 O O . VAL A 1 97 ? 43.300 36.154 4.454 1.00 21.33 188 VAL A O 1
ATOM 760 N N . LYS A 1 98 ? 41.268 35.479 5.123 1.00 21.98 189 LYS A N 1
ATOM 761 C CA . LYS A 1 98 ? 41.264 36.293 6.341 1.00 22.66 189 LYS A CA 1
ATOM 762 C C . LYS A 1 98 ? 41.840 35.517 7.495 1.00 20.54 189 LYS A C 1
ATOM 763 O O . LYS A 1 98 ? 42.232 36.132 8.492 1.00 21.05 189 LYS A O 1
ATOM 769 N N . SER A 1 99 ? 41.918 34.182 7.396 1.00 19.42 190 SER A N 1
ATOM 770 C CA . SER A 1 99 ? 42.562 33.417 8.469 1.00 19.58 190 SER A CA 1
ATOM 771 C C . SER A 1 99 ? 43.086 32.077 7.988 1.00 19.93 190 SER A C 1
ATOM 772 O O . SER A 1 99 ? 42.718 31.564 6.892 1.00 20.90 190 SER A O 1
ATOM 775 N N . VAL A 1 100 ? 43.945 31.528 8.820 1.00 18.93 191 VAL A N 1
ATOM 776 C CA . VAL A 1 100 ? 44.465 30.206 8.638 1.00 18.52 191 VAL A CA 1
ATOM 777 C C . VAL A 1 100 ? 44.196 29.497 9.967 1.00 19.97 191 VAL A C 1
ATOM 778 O O . VAL A 1 100 ? 44.407 30.052 11.072 1.00 18.91 191 VAL A O 1
ATOM 782 N N . GLN A 1 101 ? 43.768 28.259 9.844 1.00 19.76 192 GLN A N 1
ATOM 783 C CA . GLN A 1 101 ? 43.296 27.521 10.986 1.00 21.70 192 GLN A CA 1
ATOM 784 C C . GLN A 1 101 ? 44.042 26.211 11.151 1.00 21.83 192 GLN A C 1
ATOM 785 O O . GLN A 1 101 ? 43.522 25.276 11.816 1.00 21.50 192 GLN A O 1
ATOM 791 N N . ALA A 1 102 ? 45.230 26.095 10.554 1.00 22.30 193 ALA A N 1
ATOM 792 C CA . ALA A 1 102 ? 45.941 24.817 10.575 1.00 23.23 193 ALA A CA 1
ATOM 793 C C . ALA A 1 102 ? 46.624 24.411 11.933 1.00 24.48 193 ALA A C 1
ATOM 794 O O . ALA A 1 102 ? 47.387 25.155 12.498 1.00 24.51 193 ALA A O 1
ATOM 796 N N . PRO A 1 103 ? 46.386 23.205 12.436 1.00 25.17 194 PRO A N 1
ATOM 797 C CA . PRO A 1 103 ? 46.942 22.813 13.730 1.00 24.11 194 PRO A CA 1
ATOM 798 C C . PRO A 1 103 ? 48.425 22.678 13.651 1.00 23.83 194 PRO A C 1
ATOM 799 O O . PRO A 1 103 ? 48.888 22.357 12.568 1.00 24.69 194 PRO A O 1
ATOM 803 N N . LEU A 1 104 ? 49.147 22.915 14.757 1.00 22.56 195 LEU A N 1
ATOM 804 C CA . LEU A 1 104 ? 50.602 23.011 14.697 1.00 21.94 195 LEU A CA 1
ATOM 805 C C . LEU A 1 104 ? 51.281 22.118 15.731 1.00 23.06 195 LEU A C 1
ATOM 806 O O . LEU A 1 104 ? 50.926 22.169 16.930 1.00 22.93 195 LEU A O 1
ATOM 811 N N . LEU A 1 105 ? 52.280 21.367 15.266 1.00 23.03 196 LEU A N 1
ATOM 812 C CA . LEU A 1 105 ? 52.998 20.412 16.073 1.00 26.24 196 LEU A CA 1
ATOM 813 C C . LEU A 1 105 ? 54.413 20.906 16.221 1.00 27.87 196 LEU A C 1
ATOM 814 O O . LEU A 1 105 ? 55.101 21.119 15.210 1.00 26.63 196 LEU A O 1
ATOM 819 N N . LYS A 1 106 ? 54.861 21.045 17.470 1.00 29.32 197 LYS A N 1
ATOM 820 C CA . LYS A 1 106 ? 56.170 21.650 17.712 1.00 29.96 197 LYS A CA 1
ATOM 821 C C . LYS A 1 106 ? 57.146 20.540 18.096 1.00 31.04 197 LYS A C 1
ATOM 822 O O . LYS A 1 106 ? 56.812 19.669 18.891 1.00 31.19 197 LYS A O 1
ATOM 828 N N . ASN A 1 107 ? 58.333 20.544 17.529 1.00 31.52 198 ASN A N 1
ATOM 829 C CA . ASN A 1 107 ? 59.315 19.590 18.063 1.00 34.88 198 ASN A CA 1
ATOM 830 C C . ASN A 1 107 ? 60.596 20.324 18.390 1.00 33.41 198 ASN A C 1
ATOM 831 O O . ASN A 1 107 ? 60.824 21.474 17.909 1.00 32.78 198 ASN A O 1
ATOM 836 N N . ILE A 1 108 ? 61.412 19.734 19.258 1.00 33.21 199 ILE A N 1
ATOM 837 C CA . ILE A 1 108 ? 62.668 20.439 19.603 1.00 31.64 199 ILE A CA 1
ATOM 838 C C . ILE A 1 108 ? 63.886 19.662 19.052 1.00 30.73 199 ILE A C 1
ATOM 839 O O . ILE A 1 108 ? 64.033 18.453 19.267 1.00 29.85 199 ILE A O 1
ATOM 844 N N . LEU A 1 109 ? 64.746 20.383 18.360 1.00 29.96 200 LEU A N 1
ATOM 845 C CA . LEU A 1 109 ? 65.904 19.811 17.687 1.00 30.57 200 LEU A CA 1
ATOM 846 C C . LEU A 1 109 ? 67.032 19.658 18.680 1.00 30.44 200 LEU A C 1
ATOM 847 O O . LEU A 1 109 ? 66.963 20.226 19.784 1.00 28.83 200 LEU A O 1
ATOM 852 N N . GLN A 1 110 ? 68.083 18.953 18.255 1.00 31.62 201 GLN A N 1
ATOM 853 C CA . GLN A 1 110 ? 69.263 18.736 19.089 1.00 32.23 201 GLN A CA 1
ATOM 854 C C . GLN A 1 110 ? 69.931 19.982 19.591 1.00 32.33 201 GLN A C 1
ATOM 855 O O . GLN A 1 110 ? 70.443 19.999 20.713 1.00 34.61 201 GLN A O 1
ATOM 861 N N . SER A 1 111 ? 69.860 21.059 18.815 1.00 32.72 202 SER A N 1
ATOM 862 C CA . SER A 1 111 ? 70.443 22.320 19.145 1.00 32.61 202 SER A CA 1
ATOM 863 C C . SER A 1 111 ? 69.632 23.063 20.190 1.00 33.37 202 SER A C 1
ATOM 864 O O . SER A 1 111 ? 70.063 24.093 20.720 1.00 32.42 202 SER A O 1
ATOM 867 N N . GLY A 1 112 ? 68.435 22.578 20.465 1.00 32.70 203 GLY A N 1
ATOM 868 C CA . GLY A 1 112 ? 67.529 23.439 21.168 1.00 32.70 203 GLY A CA 1
ATOM 869 C C . GLY A 1 112 ? 66.735 24.295 20.223 1.00 33.27 203 GLY A C 1
ATOM 870 O O . GLY A 1 112 ? 65.899 25.038 20.686 1.00 35.00 203 GLY A O 1
ATOM 871 N N . GLU A 1 113 ? 66.958 24.226 18.915 1.00 33.77 204 GLU A N 1
ATOM 872 C CA . GLU A 1 113 ? 66.102 25.005 18.012 1.00 34.48 204 GLU A CA 1
ATOM 873 C C . GLU A 1 113 ? 64.690 24.394 17.978 1.00 32.28 204 GLU A C 1
ATOM 874 O O . GLU A 1 113 ? 64.558 23.188 18.104 1.00 32.58 204 GLU A O 1
ATOM 880 N N . ARG A 1 114 ? 63.664 25.216 17.757 1.00 30.78 205 ARG A N 1
ATOM 881 C CA . ARG A 1 114 ? 62.301 24.725 17.512 1.00 28.79 205 ARG A CA 1
ATOM 882 C C . ARG A 1 114 ? 61.997 24.512 16.015 1.00 28.43 205 ARG A C 1
ATOM 883 O O . ARG A 1 114 ? 62.384 25.326 15.190 1.00 28.70 205 ARG A O 1
ATOM 891 N N . ILE A 1 115 ? 61.287 23.444 15.681 1.00 27.59 206 ILE A N 1
ATOM 892 C CA . ILE A 1 115 ? 60.716 23.302 14.352 1.00 27.76 206 ILE A CA 1
ATOM 893 C C . ILE A 1 115 ? 59.242 22.970 14.506 1.00 26.55 206 ILE A C 1
ATOM 894 O O . ILE A 1 115 ? 58.861 22.172 15.358 1.00 25.47 206 ILE A O 1
ATOM 899 N N . VAL A 1 116 ? 58.401 23.650 13.746 1.00 23.48 207 VAL A N 1
ATOM 900 C CA . VAL A 1 116 ? 56.941 23.522 13.949 1.00 24.90 207 VAL A CA 1
ATOM 901 C C . VAL A 1 116 ? 56.363 23.184 12.573 1.00 23.44 207 VAL A C 1
ATOM 902 O O . VAL A 1 116 ? 56.787 23.752 11.561 1.00 23.79 207 VAL A O 1
ATOM 906 N N . ARG A 1 117 ? 55.445 22.244 12.521 1.00 24.86 208 ARG A N 1
ATOM 907 C CA . ARG A 1 117 ? 54.885 21.813 11.246 1.00 25.47 208 ARG A CA 1
ATOM 908 C C . ARG A 1 117 ? 53.389 21.726 11.418 1.00 25.60 208 ARG A C 1
ATOM 909 O O . ARG A 1 117 ? 52.864 21.400 12.495 1.00 25.81 208 ARG A O 1
ATOM 917 N N . VAL A 1 118 ? 52.675 21.984 10.344 1.00 27.06 209 VAL A N 1
ATOM 918 C CA . VAL A 1 118 ? 51.234 21.763 10.343 1.00 27.23 209 VAL A CA 1
ATOM 919 C C . VAL A 1 118 ? 51.064 20.247 10.430 1.00 29.90 209 VAL A C 1
ATOM 920 O O . VAL A 1 118 ? 51.779 19.488 9.728 1.00 29.80 209 VAL A O 1
ATOM 924 N N . SER A 1 119 ? 50.123 19.808 11.255 1.00 32.30 210 SER A N 1
ATOM 925 C CA . SER A 1 119 ? 49.827 18.357 11.409 1.00 35.99 210 SER A CA 1
ATOM 926 C C . SER A 1 119 ? 48.516 18.138 12.160 1.00 38.14 210 SER A C 1
ATOM 927 O O . SER A 1 119 ? 48.233 18.852 13.131 1.00 37.96 210 SER A O 1
ATOM 930 N N . GLN A 1 120 ? 47.716 17.143 11.751 1.00 41.39 211 GLN A N 1
ATOM 931 C CA . GLN A 1 120 ? 46.486 16.822 12.505 1.00 43.53 211 GLN A CA 1
ATOM 932 C C . GLN A 1 120 ? 46.827 16.437 13.951 1.00 44.01 211 GLN A C 1
ATOM 933 O O . GLN A 1 120 ? 46.008 16.485 14.904 1.00 44.16 211 GLN A O 1
ATOM 939 N N . GLU A 1 121 ? 48.083 16.106 14.162 1.00 44.02 212 GLU A N 1
ATOM 940 C CA . GLU A 1 121 ? 48.470 15.744 15.502 1.00 43.25 212 GLU A CA 1
ATOM 941 C C . GLU A 1 121 ? 48.899 16.962 16.297 1.00 41.33 212 GLU A C 1
ATOM 942 O O . GLU A 1 121 ? 49.299 16.834 17.454 1.00 40.11 212 GLU A O 1
ATOM 948 N N . GLY A 1 122 ? 48.763 18.156 15.687 1.00 38.70 213 GLY A N 1
ATOM 949 C CA . GLY A 1 122 ? 49.098 19.382 16.379 1.00 34.64 213 GLY A CA 1
ATOM 950 C C . GLY A 1 122 ? 48.019 20.046 17.202 1.00 32.59 213 GLY A C 1
ATOM 951 O O . GLY A 1 122 ? 46.915 19.576 17.296 1.00 31.28 213 GLY A O 1
ATOM 952 N N . LYS A 1 123 ? 48.355 21.197 17.767 1.00 31.28 214 LYS A N 1
ATOM 953 C CA . LYS A 1 123 ? 47.500 21.854 18.687 1.00 31.52 214 LYS A CA 1
ATOM 954 C C . LYS A 1 123 ? 46.631 22.859 17.911 1.00 29.60 214 LYS A C 1
ATOM 955 O O . LYS A 1 123 ? 47.096 23.397 16.917 1.00 29.30 214 LYS A O 1
ATOM 961 N N . PRO A 1 124 ? 45.401 23.140 18.357 1.00 28.77 215 PRO A N 1
ATOM 962 C CA . PRO A 1 124 ? 44.528 24.055 17.600 1.00 27.29 215 PRO A CA 1
ATOM 963 C C . PRO A 1 124 ? 45.224 25.408 17.497 1.00 24.38 215 PRO A C 1
ATOM 964 O O . PRO A 1 124 ? 45.799 25.854 18.491 1.00 23.68 215 PRO A O 1
ATOM 968 N N . SER A 1 125 ? 45.243 26.004 16.308 1.00 22.15 216 SER A N 1
ATOM 969 C CA . SER A 1 125 ? 46.002 27.245 16.042 1.00 20.50 216 SER A CA 1
ATOM 970 C C . SER A 1 125 ? 45.205 28.088 15.071 1.00 20.62 216 SER A C 1
ATOM 971 O O . SER A 1 125 ? 44.584 27.506 14.177 1.00 22.18 216 SER A O 1
ATOM 974 N N . GLU A 1 126 ? 45.211 29.406 15.238 1.00 19.80 217 GLU A N 1
ATOM 975 C CA . GLU A 1 126 ? 44.472 30.326 14.392 1.00 19.05 217 GLU A CA 1
ATOM 976 C C . GLU A 1 126 ? 45.169 31.633 14.307 1.00 21.47 217 GLU A C 1
ATOM 977 O O . GLU A 1 126 ? 45.457 32.287 15.385 1.00 20.58 217 GLU A O 1
ATOM 983 N N . THR A 1 127 ? 45.424 32.064 13.061 1.00 20.72 218 THR A N 1
ATOM 984 C CA . THR A 1 127 ? 45.966 33.402 12.827 1.00 20.57 218 THR A CA 1
ATOM 985 C C . THR A 1 127 ? 45.054 34.184 11.914 1.00 20.39 218 THR A C 1
ATOM 986 O O . THR A 1 127 ? 44.554 33.622 10.926 1.00 20.81 218 THR A O 1
ATOM 990 N N . ARG A 1 128 ? 44.862 35.468 12.186 1.00 19.68 219 ARG A N 1
ATOM 991 C CA . ARG A 1 128 ? 44.125 36.321 11.242 1.00 20.35 219 ARG A CA 1
ATOM 992 C C . ARG A 1 128 ? 45.039 37.189 10.444 1.00 18.76 219 ARG A C 1
ATOM 993 O O . ARG A 1 128 ? 46.108 37.548 10.920 1.00 18.37 219 ARG A O 1
ATOM 1001 N N . PHE A 1 129 ? 44.565 37.612 9.271 1.00 17.72 220 PHE A N 1
ATOM 1002 C CA . PHE A 1 129 ? 45.375 38.410 8.384 1.00 18.49 220 PHE A CA 1
ATOM 1003 C C . PHE A 1 129 ? 44.618 39.495 7.730 1.00 18.54 220 PHE A C 1
ATOM 1004 O O . PHE A 1 129 ? 43.417 39.318 7.308 1.00 20.46 220 PHE A O 1
ATOM 1012 N N . LYS A 1 130 ? 45.354 40.576 7.511 1.00 18.04 221 LYS A N 1
ATOM 1013 C CA . LYS A 1 130 ? 44.787 41.756 6.881 1.00 19.47 221 LYS A CA 1
ATOM 1014 C C . LYS A 1 130 ? 45.838 42.364 5.953 1.00 19.12 221 LYS A C 1
ATOM 1015 O O . LYS A 1 130 ? 46.884 42.735 6.399 1.00 20.83 221 LYS A O 1
ATOM 1021 N N . VAL A 1 131 ? 45.532 42.556 4.674 1.00 19.71 222 VAL A N 1
ATOM 1022 C CA . VAL A 1 131 ? 46.563 43.037 3.738 1.00 19.23 222 VAL A CA 1
ATOM 1023 C C . VAL A 1 131 ? 46.689 44.492 4.002 1.00 20.12 222 VAL A C 1
ATOM 1024 O O . VAL A 1 131 ? 45.695 45.132 4.294 1.00 21.97 222 VAL A O 1
ATOM 1028 N N . GLU A 1 132 ? 47.916 44.967 4.119 1.00 21.39 223 GLU A N 1
ATOM 1029 C CA . GLU A 1 132 ? 48.114 46.403 4.336 1.00 25.22 223 GLU A CA 1
ATOM 1030 C C . GLU A 1 132 ? 48.658 47.144 3.154 1.00 24.17 223 GLU A C 1
ATOM 1031 O O . GLU A 1 132 ? 48.197 48.240 2.909 1.00 24.99 223 GLU A O 1
ATOM 1037 N N . GLU A 1 133 ? 49.656 46.571 2.479 1.00 22.88 224 GLU A N 1
ATOM 1038 C CA . GLU A 1 133 ? 50.286 47.205 1.340 1.00 23.15 224 GLU A CA 1
ATOM 1039 C C . GLU A 1 133 ? 50.697 46.087 0.422 1.00 23.83 224 GLU A C 1
ATOM 1040 O O . GLU A 1 133 ? 51.375 45.138 0.854 1.00 24.47 224 GLU A O 1
ATOM 1046 N N . ARG A 1 134 ? 50.392 46.251 -0.857 1.00 23.23 225 ARG A N 1
ATOM 1047 C CA . ARG A 1 134 ? 50.767 45.313 -1.919 1.00 23.87 225 ARG A CA 1
ATOM 1048 C C . ARG A 1 134 ? 51.880 45.858 -2.758 1.00 25.25 225 ARG A C 1
ATOM 1049 O O . ARG A 1 134 ? 51.871 47.085 -3.095 1.00 25.25 225 ARG A O 1
ATOM 1057 N N . TYR A 1 135 ? 52.886 45.007 -3.046 1.00 24.15 226 TYR A N 1
ATOM 1058 C CA . TYR A 1 135 ? 54.063 45.446 -3.844 1.00 25.57 226 TYR A CA 1
ATOM 1059 C C . TYR A 1 135 ? 54.193 44.614 -5.133 1.00 26.80 226 TYR A C 1
ATOM 1060 O O . TYR A 1 135 ? 53.434 43.631 -5.307 1.00 27.60 226 TYR A O 1
ATOM 1069 N N . ALA A 1 136 ? 55.230 44.885 -5.945 1.00 27.04 227 ALA A N 1
ATOM 1070 C CA . ALA A 1 136 ? 55.529 44.079 -7.153 1.00 27.65 227 ALA A CA 1
ATOM 1071 C C . ALA A 1 136 ? 55.640 42.604 -6.963 1.00 27.89 227 ALA A C 1
ATOM 1072 O O . ALA A 1 136 ? 55.102 41.814 -7.775 1.00 27.68 227 ALA A O 1
ATOM 1074 N N . PHE A 1 137 ? 56.323 42.178 -5.902 1.00 26.63 228 PHE A N 1
ATOM 1075 C CA . PHE A 1 137 ? 56.443 40.777 -5.691 1.00 24.92 228 PHE A CA 1
ATOM 1076 C C . PHE A 1 137 ? 56.304 40.326 -4.237 1.00 25.23 228 PHE A C 1
ATOM 1077 O O . PHE A 1 137 ? 56.831 39.290 -3.915 1.00 26.03 228 PHE A O 1
ATOM 1085 N N . ALA A 1 138 ? 55.572 41.065 -3.395 1.00 24.37 229 ALA A N 1
ATOM 1086 C CA . ALA A 1 138 ? 55.433 40.691 -2.002 1.00 23.16 229 ALA A CA 1
ATOM 1087 C C . ALA A 1 138 ? 54.310 41.499 -1.415 1.00 22.33 229 ALA A C 1
ATOM 1088 O O . ALA A 1 138 ? 53.838 42.439 -2.032 1.00 23.11 229 ALA A O 1
ATOM 1090 N N . THR A 1 139 ? 53.875 41.139 -0.209 1.00 19.42 230 THR A N 1
ATOM 1091 C CA . THR A 1 139 ? 52.816 41.849 0.403 1.00 18.78 230 THR A CA 1
ATOM 1092 C C . THR A 1 139 ? 53.169 42.180 1.871 1.00 20.26 230 THR A C 1
ATOM 1093 O O . THR A 1 139 ? 53.761 41.327 2.592 1.00 20.94 230 THR A O 1
ATOM 1097 N N . LEU A 1 140 ? 52.743 43.337 2.333 1.00 19.74 231 LEU A N 1
ATOM 1098 C CA . LEU A 1 140 ? 52.911 43.639 3.769 1.00 21.33 231 LEU A CA 1
ATOM 1099 C C . LEU A 1 140 ? 51.580 43.251 4.362 1.00 19.84 231 LEU A C 1
ATOM 1100 O O . LEU A 1 140 ? 50.571 43.847 3.989 1.00 18.82 231 LEU A O 1
ATOM 1105 N N . VAL A 1 141 ? 51.615 42.328 5.335 1.00 19.72 232 VAL A N 1
ATOM 1106 C CA . VAL A 1 141 ? 50.433 41.729 5.959 1.00 19.09 232 VAL A CA 1
ATOM 1107 C C . VAL A 1 141 ? 50.423 41.917 7.497 1.00 20.84 232 VAL A C 1
ATOM 1108 O O . VAL A 1 141 ? 51.424 41.654 8.136 1.00 21.89 232 VAL A O 1
ATOM 1112 N N . ARG A 1 142 ? 49.283 42.355 8.048 1.00 19.46 233 ARG A N 1
ATOM 1113 C CA . ARG A 1 142 ? 49.073 42.435 9.476 1.00 20.41 233 ARG A CA 1
ATOM 1114 C C . ARG A 1 142 ? 48.588 41.078 9.941 1.00 20.28 233 ARG A C 1
ATOM 1115 O O . ARG A 1 142 ? 47.609 40.572 9.409 1.00 19.56 233 ARG A O 1
ATOM 1123 N N . CYS A 1 143 ? 49.346 40.456 10.855 1.00 17.89 234 CYS A N 1
ATOM 1124 C CA . CYS A 1 143 ? 49.092 39.063 11.172 1.00 20.43 234 CYS A CA 1
ATOM 1125 C C . CYS A 1 143 ? 48.821 39.053 12.634 1.00 18.89 234 CYS A C 1
ATOM 1126 O O . CYS A 1 143 ? 49.653 39.583 13.409 1.00 20.70 234 CYS A O 1
ATOM 1129 N N . SER A 1 144 ? 47.691 38.492 13.007 1.00 17.82 235 SER A N 1
ATOM 1130 C CA . SER A 1 144 ? 47.244 38.527 14.427 1.00 19.00 235 SER A CA 1
ATOM 1131 C C . SER A 1 144 ? 47.000 37.122 14.904 1.00 20.98 235 SER A C 1
ATOM 1132 O O . SER A 1 144 ? 45.910 36.564 14.640 1.00 22.87 235 SER A O 1
ATOM 1135 N N . PRO A 1 145 ? 47.991 36.513 15.551 1.00 21.86 236 PRO A N 1
ATOM 1136 C CA . PRO A 1 145 ? 47.819 35.170 16.064 1.00 23.62 236 PRO A CA 1
ATOM 1137 C C . PRO A 1 145 ? 46.761 35.230 17.177 1.00 24.40 236 PRO A C 1
ATOM 1138 O O . PRO A 1 145 ? 46.882 36.021 18.107 1.00 28.20 236 PRO A O 1
ATOM 1142 N N . VAL A 1 146 ? 45.705 34.453 17.054 1.00 22.54 237 VAL A N 1
ATOM 1143 C CA . VAL A 1 146 ? 44.653 34.424 18.045 1.00 23.93 237 VAL A CA 1
ATOM 1144 C C . VAL A 1 146 ? 45.158 33.478 19.134 1.00 24.19 237 VAL A C 1
ATOM 1145 O O . VAL A 1 146 ? 45.178 33.849 20.286 1.00 24.24 237 VAL A O 1
ATOM 1149 N N . THR A 1 147 ? 45.663 32.324 18.737 1.00 25.41 238 THR A N 1
ATOM 1150 C CA . THR A 1 147 ? 46.344 31.418 19.679 1.00 26.38 238 THR A CA 1
ATOM 1151 C C . THR A 1 147 ? 47.765 31.965 19.773 1.00 28.00 238 THR A C 1
ATOM 1152 O O . THR A 1 147 ? 48.065 32.949 19.124 1.00 27.64 238 THR A O 1
ATOM 1156 N N . GLY A 1 148 ? 48.620 31.374 20.583 1.00 29.16 239 GLY A N 1
ATOM 1157 C CA . GLY A 1 148 ? 49.932 31.982 20.766 1.00 30.01 239 GLY A CA 1
ATOM 1158 C C . GLY A 1 148 ? 51.009 30.943 20.640 1.00 30.93 239 GLY A C 1
ATOM 1159 O O . GLY A 1 148 ? 51.953 30.936 21.490 1.00 32.47 239 GLY A O 1
ATOM 1160 N N . ARG A 1 149 ? 50.927 30.127 19.583 1.00 26.81 240 ARG A N 1
ATOM 1161 C CA . ARG A 1 149 ? 51.833 28.983 19.397 1.00 27.27 240 ARG A CA 1
ATOM 1162 C C . ARG A 1 149 ? 53.214 29.431 18.885 1.00 27.35 240 ARG A C 1
ATOM 1163 O O . ARG A 1 149 ? 53.316 30.421 18.136 1.00 24.83 240 ARG A O 1
ATOM 1171 N N . THR A 1 150 ? 54.260 28.689 19.261 1.00 25.01 241 THR A N 1
ATOM 1172 C CA . THR A 1 150 ? 55.604 28.948 18.710 1.00 23.73 241 THR A CA 1
ATOM 1173 C C . THR A 1 150 ? 55.661 28.888 17.165 1.00 23.12 241 THR A C 1
ATOM 1174 O O . THR A 1 150 ? 55.125 27.936 16.567 1.00 21.31 241 THR A O 1
ATOM 1178 N N . HIS A 1 151 ? 56.293 29.906 16.521 1.00 20.51 242 HIS A N 1
ATOM 1179 C CA . HIS A 1 151 ? 56.392 29.932 15.061 1.00 21.15 242 HIS A CA 1
ATOM 1180 C C . HIS A 1 151 ? 55.034 29.931 14.307 1.00 21.00 242 HIS A C 1
ATOM 1181 O O . HIS A 1 151 ? 55.044 29.668 13.088 1.00 21.54 242 HIS A O 1
ATOM 1188 N N . GLN A 1 152 ? 53.920 30.289 14.981 1.00 19.07 243 GLN A N 1
ATOM 1189 C CA . GLN A 1 152 ? 52.570 30.155 14.362 1.00 19.83 243 GLN A CA 1
ATOM 1190 C C . GLN A 1 152 ? 52.442 31.045 13.118 1.00 19.16 243 GLN A C 1
ATOM 1191 O O . GLN A 1 152 ? 51.972 30.599 12.064 1.00 18.82 243 GLN A O 1
ATOM 1197 N N . ILE A 1 153 ? 52.890 32.278 13.176 1.00 17.26 244 ILE A N 1
ATOM 1198 C CA . ILE A 1 153 ? 52.685 33.137 11.985 1.00 18.02 244 ILE A CA 1
ATOM 1199 C C . ILE A 1 153 ? 53.589 32.667 10.817 1.00 18.76 244 ILE A C 1
ATOM 1200 O O . ILE A 1 153 ? 53.211 32.593 9.611 1.00 19.73 244 ILE A O 1
ATOM 1205 N N . ARG A 1 154 ? 54.827 32.370 11.177 1.00 18.45 245 ARG A N 1
ATOM 1206 C CA . ARG A 1 154 ? 55.789 31.936 10.199 1.00 18.71 245 ARG A CA 1
ATOM 1207 C C . ARG A 1 154 ? 55.274 30.672 9.460 1.00 19.54 245 ARG A C 1
ATOM 1208 O O . ARG A 1 154 ? 55.405 30.601 8.236 1.00 20.83 245 ARG A O 1
ATOM 1216 N N . VAL A 1 155 ? 54.738 29.698 10.191 1.00 18.34 246 VAL A N 1
ATOM 1217 C CA . VAL A 1 155 ? 54.287 28.454 9.590 1.00 18.14 246 VAL A CA 1
ATOM 1218 C C . VAL A 1 155 ? 52.960 28.669 8.867 1.00 17.37 246 VAL A C 1
ATOM 1219 O O . VAL A 1 155 ? 52.725 28.088 7.830 1.00 17.65 246 VAL A O 1
ATOM 1223 N N . HIS A 1 156 ? 52.069 29.451 9.438 1.00 17.04 247 HIS A N 1
ATOM 1224 C CA . HIS A 1 156 ? 50.797 29.714 8.799 1.00 18.64 247 HIS A CA 1
ATOM 1225 C C . HIS A 1 156 ? 50.972 30.459 7.434 1.00 20.45 247 HIS A C 1
ATOM 1226 O O . HIS A 1 156 ? 50.324 30.123 6.430 1.00 20.39 247 HIS A O 1
ATOM 1233 N N . THR A 1 157 ? 51.860 31.447 7.406 1.00 20.53 248 THR A N 1
ATOM 1234 C CA . THR A 1 157 ? 52.088 32.148 6.154 1.00 20.00 248 THR A CA 1
ATOM 1235 C C . THR A 1 157 ? 52.690 31.177 5.117 1.00 20.70 248 THR A C 1
ATOM 1236 O O . THR A 1 157 ? 52.248 31.156 3.980 1.00 21.32 248 THR A O 1
ATOM 1240 N N . GLN A 1 158 ? 53.703 30.399 5.532 1.00 21.75 249 GLN A N 1
ATOM 1241 C CA . GLN A 1 158 ? 54.350 29.404 4.680 1.00 22.53 249 GLN A CA 1
ATOM 1242 C C . GLN A 1 158 ? 53.231 28.453 4.160 1.00 23.77 249 GLN A C 1
ATOM 1243 O O . GLN A 1 158 ? 53.121 28.203 2.968 1.00 23.07 249 GLN A O 1
ATOM 1249 N N . TYR A 1 159 ? 52.422 27.932 5.072 1.00 22.92 250 TYR A N 1
ATOM 1250 C CA . TYR A 1 159 ? 51.335 27.048 4.720 1.00 23.09 250 TYR A CA 1
ATOM 1251 C C . TYR A 1 159 ? 50.436 27.618 3.627 1.00 22.80 250 TYR A C 1
ATOM 1252 O O . TYR A 1 159 ? 50.063 26.889 2.719 1.00 23.07 250 TYR A O 1
ATOM 1261 N N . ALA A 1 160 ? 50.050 28.900 3.756 1.00 22.86 251 ALA A N 1
ATOM 1262 C CA . ALA A 1 160 ? 49.166 29.585 2.815 1.00 23.73 251 ALA A CA 1
ATOM 1263 C C . ALA A 1 160 ? 49.865 29.905 1.495 1.00 24.28 251 ALA A C 1
ATOM 1264 O O . ALA A 1 160 ? 49.282 30.507 0.580 1.00 24.40 251 ALA A O 1
ATOM 1266 N N . GLY A 1 161 ? 51.114 29.515 1.389 1.00 23.30 252 GLY A N 1
ATOM 1267 C CA . GLY A 1 161 ? 51.851 29.755 0.173 1.00 23.96 252 GLY A CA 1
ATOM 1268 C C . GLY A 1 161 ? 52.578 31.063 0.110 1.00 23.33 252 GLY A C 1
ATOM 1269 O O . GLY A 1 161 ? 52.984 31.471 -1.003 1.00 24.99 252 GLY A O 1
ATOM 1270 N N . HIS A 1 162 ? 52.743 31.779 1.237 1.00 21.23 253 HIS A N 1
ATOM 1271 C CA . HIS A 1 162 ? 53.392 33.099 1.151 1.00 21.00 253 HIS A CA 1
ATOM 1272 C C . HIS A 1 162 ? 54.374 33.275 2.315 1.00 21.04 253 HIS A C 1
ATOM 1273 O O . HIS A 1 162 ? 54.039 33.995 3.220 1.00 20.57 253 HIS A O 1
ATOM 1280 N N . PRO A 1 163 ? 55.503 32.555 2.310 1.00 20.99 254 PRO A N 1
ATOM 1281 C CA . PRO A 1 163 ? 56.421 32.574 3.459 1.00 21.17 254 PRO A CA 1
ATOM 1282 C C . PRO A 1 163 ? 56.978 33.968 3.690 1.00 20.86 254 PRO A C 1
ATOM 1283 O O . PRO A 1 163 ? 56.967 34.804 2.803 1.00 21.14 254 PRO A O 1
ATOM 1287 N N . ILE A 1 164 ? 57.450 34.192 4.909 1.00 19.72 255 ILE A N 1
ATOM 1288 C CA . ILE A 1 164 ? 57.954 35.461 5.303 1.00 19.76 255 ILE A CA 1
ATOM 1289 C C . ILE A 1 164 ? 59.358 35.646 4.739 1.00 18.99 255 ILE A C 1
ATOM 1290 O O . ILE A 1 164 ? 60.173 34.712 4.692 1.00 20.29 255 ILE A O 1
ATOM 1295 N N . ALA A 1 165 ? 59.653 36.851 4.339 1.00 20.14 256 ALA A N 1
ATOM 1296 C CA . ALA A 1 165 ? 60.995 37.215 3.898 1.00 20.80 256 ALA A CA 1
ATOM 1297 C C . ALA A 1 165 ? 62.098 36.920 4.940 1.00 21.95 256 ALA A C 1
ATOM 1298 O O . ALA A 1 165 ? 61.963 37.260 6.076 1.00 20.90 256 ALA A O 1
ATOM 1300 N N . PHE A 1 166 ? 63.179 36.275 4.490 1.00 22.40 257 PHE A N 1
ATOM 1301 C CA . PHE A 1 166 ? 64.329 35.943 5.322 1.00 24.07 257 PHE A CA 1
ATOM 1302 C C . PHE A 1 166 ? 64.015 35.016 6.474 1.00 23.74 257 PHE A C 1
ATOM 1303 O O . PHE A 1 166 ? 64.660 35.025 7.523 1.00 23.59 257 PHE A O 1
ATOM 1311 N N . ASP A 1 167 ? 63.055 34.143 6.224 1.00 24.45 258 ASP A N 1
ATOM 1312 C CA . ASP A 1 167 ? 62.734 33.170 7.197 1.00 25.33 258 ASP A CA 1
ATOM 1313 C C . ASP A 1 167 ? 63.606 31.993 6.840 1.00 26.72 258 ASP A C 1
ATOM 1314 O O . ASP A 1 167 ? 63.355 31.315 5.858 1.00 26.51 258 ASP A O 1
ATOM 1319 N N . ASP A 1 168 ? 64.650 31.758 7.641 1.00 30.01 259 ASP A N 1
ATOM 1320 C CA . ASP A 1 168 ? 65.622 30.722 7.335 1.00 33.17 259 ASP A CA 1
ATOM 1321 C C . ASP A 1 168 ? 65.146 29.271 7.433 1.00 33.35 259 ASP A C 1
ATOM 1322 O O . ASP A 1 168 ? 65.704 28.414 6.756 1.00 36.04 259 ASP A O 1
ATOM 1327 N N . ARG A 1 169 ? 64.092 29.017 8.210 1.00 30.72 260 ARG A N 1
ATOM 1328 C CA . ARG A 1 169 ? 63.602 27.673 8.475 1.00 28.96 260 ARG A CA 1
ATOM 1329 C C . ARG A 1 169 ? 62.445 27.326 7.544 1.00 25.49 260 ARG A C 1
ATOM 1330 O O . ARG A 1 169 ? 62.347 26.218 7.052 1.00 24.74 260 ARG A O 1
ATOM 1338 N N . TYR A 1 170 ? 61.545 28.271 7.328 1.00 25.30 261 TYR A N 1
ATOM 1339 C CA . TYR A 1 170 ? 60.261 27.992 6.644 1.00 24.32 261 TYR A CA 1
ATOM 1340 C C . TYR A 1 170 ? 60.164 28.799 5.321 1.00 26.42 261 TYR A C 1
ATOM 1341 O O . TYR A 1 170 ? 59.173 28.734 4.650 1.00 25.29 261 TYR A O 1
ATOM 1350 N N . GLY A 1 171 ? 61.225 29.552 5.008 1.00 25.61 262 GLY A N 1
ATOM 1351 C CA . GLY A 1 171 ? 61.190 30.652 4.046 1.00 25.59 262 GLY A CA 1
ATOM 1352 C C . GLY A 1 171 ? 61.632 30.140 2.693 1.00 26.05 262 GLY A C 1
ATOM 1353 O O . GLY A 1 171 ? 61.743 28.944 2.501 1.00 26.31 262 GLY A O 1
ATOM 1354 N N . ASP A 1 172 ? 61.862 31.035 1.751 1.00 25.72 263 ASP A N 1
ATOM 1355 C CA . ASP A 1 172 ? 62.165 30.627 0.379 1.00 25.87 263 ASP A CA 1
ATOM 1356 C C . ASP A 1 172 ? 63.412 31.487 -0.042 1.00 26.77 263 ASP A C 1
ATOM 1357 O O . ASP A 1 172 ? 63.336 32.716 -0.162 1.00 24.64 263 ASP A O 1
ATOM 1362 N N . ARG A 1 173 ? 64.550 30.825 -0.218 1.00 26.30 264 ARG A N 1
ATOM 1363 C CA . ARG A 1 173 ? 65.784 31.547 -0.562 1.00 28.55 264 ARG A CA 1
ATOM 1364 C C . ARG A 1 173 ? 65.667 32.307 -1.885 1.00 28.70 264 ARG A C 1
ATOM 1365 O O . ARG A 1 173 ? 66.396 33.275 -2.079 1.00 27.88 264 ARG A O 1
ATOM 1373 N N . GLU A 1 174 ? 64.842 31.833 -2.828 1.00 29.21 265 GLU A N 1
ATOM 1374 C CA . GLU A 1 174 ? 64.652 32.622 -4.073 1.00 31.86 265 GLU A CA 1
ATOM 1375 C C . GLU A 1 174 ? 63.953 33.963 -3.891 1.00 30.82 265 GLU A C 1
ATOM 1376 O O . GLU A 1 174 ? 64.287 34.954 -4.572 1.00 29.79 265 GLU A O 1
ATOM 1382 N N . PHE A 1 175 ? 62.972 34.012 -2.975 1.00 27.80 266 PHE A N 1
ATOM 1383 C CA . PHE A 1 175 ? 62.346 35.280 -2.642 1.00 25.22 266 PHE A CA 1
ATOM 1384 C C . PHE A 1 175 ? 63.412 36.164 -1.950 1.00 25.47 266 PHE A C 1
ATOM 1385 O O . PHE A 1 175 ? 63.542 37.361 -2.272 1.00 25.41 266 PHE A O 1
ATOM 1393 N N . ASP A 1 176 ? 64.233 35.592 -1.063 1.00 23.91 267 ASP A N 1
ATOM 1394 C CA . ASP A 1 176 ? 65.221 36.411 -0.345 1.00 25.82 267 ASP A CA 1
ATOM 1395 C C . ASP A 1 176 ? 66.216 36.956 -1.364 1.00 25.95 267 ASP A C 1
ATOM 1396 O O . ASP A 1 176 ? 66.647 38.087 -1.273 1.00 25.12 267 ASP A O 1
ATOM 1401 N N . ARG A 1 177 ? 66.560 36.111 -2.343 1.00 27.93 268 ARG A N 1
ATOM 1402 C CA . ARG A 1 177 ? 67.375 36.558 -3.467 1.00 30.04 268 ARG A CA 1
ATOM 1403 C C . ARG A 1 177 ? 66.739 37.712 -4.216 1.00 29.23 268 ARG A C 1
ATOM 1404 O O . ARG A 1 177 ? 67.376 38.747 -4.430 1.00 29.93 268 ARG A O 1
ATOM 1412 N N . GLN A 1 178 ? 65.443 37.598 -4.482 1.00 29.07 269 GLN A N 1
ATOM 1413 C CA . GLN A 1 178 ? 64.735 38.678 -5.173 1.00 30.17 269 GLN A CA 1
ATOM 1414 C C . GLN A 1 178 ? 64.747 40.002 -4.375 1.00 28.84 269 GLN A C 1
ATOM 1415 O O . GLN A 1 178 ? 64.901 41.091 -4.929 1.00 30.16 269 GLN A O 1
ATOM 1421 N N . LEU A 1 179 ? 64.654 39.907 -3.060 1.00 27.87 270 LEU A N 1
ATOM 1422 C CA . LEU A 1 179 ? 64.636 41.081 -2.218 1.00 26.36 270 LEU A CA 1
ATOM 1423 C C . LEU A 1 179 ? 66.016 41.736 -2.243 1.00 26.99 270 LEU A C 1
ATOM 1424 O O . LEU A 1 179 ? 66.114 42.956 -2.204 1.00 28.33 270 LEU A O 1
ATOM 1429 N N . THR A 1 180 ? 67.075 40.925 -2.214 1.00 28.43 271 THR A N 1
ATOM 1430 C CA . THR A 1 180 ? 68.441 41.460 -2.205 1.00 28.86 271 THR A CA 1
ATOM 1431 C C . THR A 1 180 ? 68.683 42.163 -3.562 1.00 30.96 271 THR A C 1
ATOM 1432 O O . THR A 1 180 ? 69.169 43.293 -3.604 1.00 32.32 271 THR A O 1
ATOM 1436 N N . GLU A 1 181 ? 68.371 41.499 -4.665 1.00 31.98 272 GLU A N 1
ATOM 1437 C CA . GLU A 1 181 ? 68.596 42.107 -5.999 1.00 34.04 272 GLU A CA 1
ATOM 1438 C C . GLU A 1 181 ? 67.717 43.347 -6.245 1.00 33.55 272 GLU A C 1
ATOM 1439 O O . GLU A 1 181 ? 68.138 44.231 -6.986 1.00 33.85 272 GLU A O 1
ATOM 1445 N N . ALA A 1 182 ? 66.557 43.456 -5.567 1.00 31.98 273 ALA A N 1
ATOM 1446 C CA . ALA A 1 182 ? 65.772 44.687 -5.570 1.00 31.71 273 ALA A CA 1
ATOM 1447 C C . ALA A 1 182 ? 66.368 45.860 -4.759 1.00 32.18 273 ALA A C 1
ATOM 1448 O O . ALA A 1 182 ? 65.830 46.977 -4.785 1.00 31.86 273 ALA A O 1
ATOM 1450 N N . GLY A 1 183 ? 67.453 45.624 -4.036 1.00 30.84 274 GLY A N 1
ATOM 1451 C CA . GLY A 1 183 ? 68.044 46.689 -3.247 1.00 30.69 274 GLY A CA 1
ATOM 1452 C C . GLY A 1 183 ? 67.416 47.006 -1.898 1.00 30.14 274 GLY A C 1
ATOM 1453 O O . GLY A 1 183 ? 67.588 48.106 -1.400 1.00 29.55 274 GLY A O 1
ATOM 1454 N N . THR A 1 184 ? 66.691 46.057 -1.279 1.00 28.42 275 THR A N 1
ATOM 1455 C CA . THR A 1 184 ? 65.934 46.435 -0.082 1.00 27.59 275 THR A CA 1
ATOM 1456 C C . THR A 1 184 ? 66.840 46.636 1.104 1.00 27.41 275 THR A C 1
ATOM 1457 O O . THR A 1 184 ? 66.433 47.278 2.037 1.00 27.46 275 THR A O 1
ATOM 1461 N N . GLY A 1 185 ? 68.028 46.028 1.099 1.00 26.56 276 GLY A N 1
ATOM 1462 C CA . GLY A 1 185 ? 68.891 46.099 2.260 1.00 27.19 276 GLY A CA 1
ATOM 1463 C C . GLY A 1 185 ? 68.546 44.956 3.238 1.00 27.26 276 GLY A C 1
ATOM 1464 O O . GLY A 1 185 ? 69.228 44.803 4.251 1.00 27.41 276 GLY A O 1
ATOM 1465 N N . LEU A 1 186 ? 67.500 44.167 2.964 1.00 26.11 277 LEU A N 1
ATOM 1466 C CA . LEU A 1 186 ? 66.906 43.371 4.072 1.00 24.98 277 LEU A CA 1
ATOM 1467 C C . LEU A 1 186 ? 67.860 42.274 4.440 1.00 25.69 277 LEU A C 1
ATOM 1468 O O . LEU A 1 186 ? 68.420 41.591 3.574 1.00 23.53 277 LEU A O 1
ATOM 1473 N N . ASN A 1 187 ? 68.093 42.100 5.738 1.00 25.59 278 ASN A N 1
ATOM 1474 C CA . ASN A 1 187 ? 68.989 40.986 6.092 1.00 27.27 278 ASN A CA 1
ATOM 1475 C C . ASN A 1 187 ? 68.568 40.193 7.339 1.00 27.07 278 ASN A C 1
ATOM 1476 O O . ASN A 1 187 ? 69.363 39.438 7.902 1.00 26.56 278 ASN A O 1
ATOM 1481 N N . ARG A 1 188 ? 67.308 40.357 7.741 1.00 25.41 279 ARG A N 1
ATOM 1482 C CA . ARG A 1 188 ? 66.740 39.608 8.855 1.00 24.84 279 ARG A CA 1
ATOM 1483 C C . ARG A 1 188 ? 65.259 39.206 8.553 1.00 24.35 279 ARG A C 1
ATOM 1484 O O . ARG A 1 188 ? 64.615 39.777 7.676 1.00 21.30 279 ARG A O 1
ATOM 1492 N N . LEU A 1 189 ? 64.719 38.310 9.364 1.00 23.02 280 LEU A N 1
ATOM 1493 C CA . LEU A 1 189 ? 63.350 37.856 9.245 1.00 22.67 280 LEU A CA 1
ATOM 1494 C C . LEU A 1 189 ? 62.401 39.064 9.239 1.00 21.76 280 LEU A C 1
ATOM 1495 O O . LEU A 1 189 ? 62.435 39.870 10.164 1.00 21.45 280 LEU A O 1
ATOM 1500 N N . PHE A 1 190 ? 61.559 39.220 8.220 1.00 19.82 281 PHE A N 1
ATOM 1501 C CA . PHE A 1 190 ? 60.702 40.382 8.262 1.00 20.86 281 PHE A CA 1
ATOM 1502 C C . PHE A 1 190 ? 59.428 40.057 9.077 1.00 21.06 281 PHE A C 1
ATOM 1503 O O . PHE A 1 190 ? 58.366 39.806 8.540 1.00 21.25 281 PHE A O 1
ATOM 1511 N N . LEU A 1 191 ? 59.565 40.052 10.391 1.00 21.36 282 LEU A N 1
ATOM 1512 C CA . LEU A 1 191 ? 58.422 39.798 11.251 1.00 20.59 282 LEU A CA 1
ATOM 1513 C C . LEU A 1 191 ? 58.599 40.723 12.430 1.00 20.80 282 LEU A C 1
ATOM 1514 O O . LEU A 1 191 ? 59.657 40.734 13.094 1.00 20.18 282 LEU A O 1
ATOM 1519 N N . HIS A 1 192 ? 57.576 41.529 12.685 1.00 20.80 283 HIS A N 1
ATOM 1520 C CA . HIS A 1 192 ? 57.659 42.534 13.721 1.00 19.91 283 HIS A CA 1
ATOM 1521 C C . HIS A 1 192 ? 56.412 42.541 14.564 1.00 20.68 283 HIS A C 1
ATOM 1522 O O . HIS A 1 192 ? 55.273 42.766 14.024 1.00 19.89 283 HIS A O 1
ATOM 1529 N N . ALA A 1 193 ? 56.564 42.303 15.885 1.00 18.78 284 ALA A N 1
ATOM 1530 C CA . ALA A 1 193 ? 55.451 42.514 16.813 1.00 17.48 284 ALA A CA 1
ATOM 1531 C C . ALA A 1 193 ? 55.172 43.997 16.953 1.00 19.81 284 ALA A C 1
ATOM 1532 O O . ALA A 1 193 ? 55.775 44.717 17.770 1.00 18.51 284 ALA A O 1
ATOM 1534 N N . ALA A 1 194 ? 54.184 44.478 16.177 1.00 20.47 285 ALA A N 1
ATOM 1535 C CA . ALA A 1 194 ? 54.012 45.928 16.000 1.00 20.17 285 ALA A CA 1
ATOM 1536 C C . ALA A 1 194 ? 53.123 46.605 17.064 1.00 19.40 285 ALA A C 1
ATOM 1537 O O . ALA A 1 194 ? 53.387 47.736 17.496 1.00 19.36 285 ALA A O 1
ATOM 1539 N N . ALA A 1 195 ? 52.120 45.907 17.542 1.00 19.87 286 ALA A N 1
ATOM 1540 C CA . ALA A 1 195 ? 51.152 46.516 18.478 1.00 20.18 286 ALA A CA 1
ATOM 1541 C C . ALA A 1 195 ? 50.676 45.450 19.403 1.00 21.53 286 ALA A C 1
ATOM 1542 O O . ALA A 1 195 ? 50.498 44.279 18.981 1.00 20.89 286 ALA A O 1
ATOM 1544 N N . LEU A 1 196 ? 50.484 45.810 20.683 1.00 20.99 287 LEU A N 1
ATOM 1545 C CA . LEU A 1 196 ? 49.868 44.900 21.625 1.00 21.73 287 LEU A CA 1
ATOM 1546 C C . LEU A 1 196 ? 48.886 45.652 22.486 1.00 23.73 287 LEU A C 1
ATOM 1547 O O . LEU A 1 196 ? 49.217 46.706 23.049 1.00 22.85 287 LEU A O 1
ATOM 1552 N N . LYS A 1 197 ? 47.682 45.108 22.590 1.00 22.98 288 LYS A N 1
ATOM 1553 C CA . LYS A 1 197 ? 46.637 45.696 23.396 1.00 23.05 288 LYS A CA 1
ATOM 1554 C C . LYS A 1 197 ? 46.240 44.723 24.476 1.00 23.04 288 LYS A C 1
ATO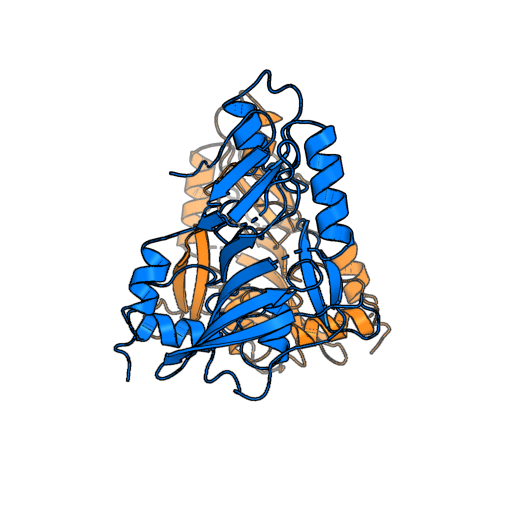M 1555 O O . LYS A 1 197 ? 45.979 43.535 24.217 1.00 21.54 288 LYS A O 1
ATOM 1561 N N . PHE A 1 198 ? 46.222 45.212 25.714 1.00 20.34 289 PHE A N 1
ATOM 1562 C CA . PHE A 1 198 ? 46.095 44.346 26.841 1.00 21.18 289 PHE A CA 1
ATOM 1563 C C . PHE A 1 198 ? 45.512 45.206 27.967 1.00 22.04 289 PHE A C 1
ATOM 1564 O O . PHE A 1 198 ? 45.354 46.417 27.799 1.00 22.24 289 PHE A O 1
ATOM 1572 N N . THR A 1 199 ? 45.099 44.592 29.053 1.00 21.48 290 THR A N 1
ATOM 1573 C CA . THR A 1 199 ? 44.625 45.367 30.222 1.00 24.46 290 THR A CA 1
ATOM 1574 C C . THR A 1 199 ? 45.759 45.524 31.264 1.00 24.35 290 THR A C 1
ATOM 1575 O O . THR A 1 199 ? 46.395 44.515 31.628 1.00 23.88 290 THR A O 1
ATOM 1579 N N . HIS A 1 200 ? 46.063 46.759 31.704 1.00 24.67 291 HIS A N 1
ATOM 1580 C CA . HIS A 1 200 ? 47.151 46.966 32.655 1.00 25.30 291 HIS A CA 1
ATOM 1581 C C . HIS A 1 200 ? 46.769 46.281 33.972 1.00 27.06 291 HIS A C 1
ATOM 1582 O O . HIS A 1 200 ? 45.642 46.529 34.468 1.00 25.56 291 HIS A O 1
ATOM 1589 N N . PRO A 1 201 ? 47.662 45.433 34.536 1.00 26.54 292 PRO A N 1
ATOM 1590 C CA . PRO A 1 201 ? 47.277 44.600 35.710 1.00 27.99 292 PRO A CA 1
ATOM 1591 C C . PRO A 1 201 ? 47.056 45.364 37.007 1.00 29.42 292 PRO A C 1
ATOM 1592 O O . PRO A 1 201 ? 46.394 44.870 37.908 1.00 29.64 292 PRO A O 1
ATOM 1596 N N . GLY A 1 202 ? 47.573 46.568 37.107 1.00 31.98 293 GLY A N 1
ATOM 1597 C CA . GLY A 1 202 ? 47.380 47.328 38.334 1.00 34.09 293 GLY A CA 1
ATOM 1598 C C . GLY A 1 202 ? 46.248 48.320 38.226 1.00 35.42 293 GLY A C 1
ATOM 1599 O O . GLY A 1 202 ? 45.468 48.494 39.190 1.00 35.97 293 GLY A O 1
ATOM 1600 N N . THR A 1 203 ? 46.177 49.009 37.086 1.00 34.40 294 THR A N 1
ATOM 1601 C CA . THR A 1 203 ? 45.176 50.055 36.909 1.00 35.38 294 THR A CA 1
ATOM 1602 C C . THR A 1 203 ? 43.868 49.448 36.448 1.00 34.26 294 THR A C 1
ATOM 1603 O O . THR A 1 203 ? 42.784 50.005 36.676 1.00 33.07 294 THR A O 1
ATOM 1607 N N . GLY A 1 204 ? 43.960 48.335 35.723 1.00 32.48 295 GLY A N 1
ATOM 1608 C CA . GLY A 1 204 ? 42.787 47.815 35.050 1.00 33.77 295 GLY A CA 1
ATOM 1609 C C . GLY A 1 204 ? 42.395 48.615 33.800 1.00 33.31 295 GLY A C 1
ATOM 1610 O O . GLY A 1 204 ? 41.337 48.349 33.225 1.00 33.82 295 GLY A O 1
ATOM 1611 N N . GLU A 1 205 ? 43.251 49.539 33.377 1.00 31.51 296 GLU A N 1
ATOM 1612 C CA . GLU A 1 205 ? 43.069 50.270 32.131 1.00 33.12 296 GLU A CA 1
ATOM 1613 C C . GLU A 1 205 ? 43.569 49.511 30.864 1.00 33.45 296 GLU A C 1
ATOM 1614 O O . GLU A 1 205 ? 44.667 48.950 30.862 1.00 30.78 296 GLU A O 1
ATOM 1620 N N . VAL A 1 206 ? 42.789 49.564 29.792 1.00 32.76 297 VAL A N 1
ATOM 1621 C CA . VAL A 1 206 ? 43.152 48.977 28.495 1.00 34.79 297 VAL A CA 1
ATOM 1622 C C . VAL A 1 206 ? 44.302 49.775 27.945 1.00 34.66 297 VAL A C 1
ATOM 1623 O O . VAL A 1 206 ? 44.285 50.983 28.015 1.00 35.59 297 VAL A O 1
ATOM 1635 N N . ARG A 1 208 ? 47.391 50.168 24.759 1.00 31.68 299 ARG A N 1
ATOM 1636 C CA . ARG A 1 208 ? 47.843 49.784 23.412 1.00 31.24 299 ARG A CA 1
ATOM 1637 C C . ARG A 1 208 ? 49.296 50.264 23.336 1.00 30.29 299 ARG A C 1
ATOM 1638 O O . ARG A 1 208 ? 49.553 51.465 23.465 1.00 29.71 299 ARG A O 1
ATOM 1646 N N . ILE A 1 209 ? 50.240 49.350 23.152 1.00 26.57 300 ILE A N 1
ATOM 1647 C CA . ILE A 1 209 ? 51.635 49.728 23.012 1.00 27.29 300 ILE A CA 1
ATOM 1648 C C . ILE A 1 209 ? 52.061 49.422 21.561 1.00 26.24 300 ILE A C 1
ATOM 1649 O O . ILE A 1 209 ? 51.656 48.381 21.013 1.00 25.56 300 ILE A O 1
ATOM 1654 N N . GLU A 1 210 ? 52.806 50.304 20.915 1.00 24.78 301 GLU A N 1
ATOM 1655 C CA . GLU A 1 210 ? 53.196 50.040 19.495 1.00 25.63 301 GLU A CA 1
ATOM 1656 C C . GLU A 1 210 ? 54.656 50.270 19.357 1.00 26.35 301 GLU A C 1
ATOM 1657 O O . GLU A 1 210 ? 55.146 51.314 19.815 1.00 26.64 301 GLU A O 1
ATOM 1663 N N . ALA A 1 211 ? 55.367 49.316 18.748 1.00 23.27 302 ALA A N 1
ATOM 1664 C CA . ALA A 1 211 ? 56.800 49.385 18.599 1.00 21.72 302 ALA A CA 1
ATOM 1665 C C . ALA A 1 211 ? 57.127 49.874 17.234 1.00 21.83 302 ALA A C 1
ATOM 1666 O O . ALA A 1 211 ? 56.594 49.276 16.288 1.00 21.65 302 ALA A O 1
ATOM 1668 N N . PRO A 1 212 ? 58.060 50.836 17.092 1.00 23.97 303 PRO A N 1
ATOM 1669 C CA . PRO A 1 212 ? 58.564 51.297 15.786 1.00 24.59 303 PRO A CA 1
ATOM 1670 C C . PRO A 1 212 ? 59.363 50.220 15.139 1.00 25.25 303 PRO A C 1
ATOM 1671 O O . PRO A 1 212 ? 60.007 49.408 15.831 1.00 23.65 303 PRO A O 1
ATOM 1683 N N . ASP A 1 214 ? 62.583 48.889 12.988 1.00 23.10 305 ASP A N 1
ATOM 1684 C CA . ASP A 1 214 ? 63.967 49.351 12.880 1.00 25.50 305 ASP A CA 1
ATOM 1685 C C . ASP A 1 214 ? 64.252 49.934 11.476 1.00 26.18 305 ASP A C 1
ATOM 1686 O O . ASP A 1 214 ? 63.414 49.794 10.569 1.00 24.02 305 ASP A O 1
ATOM 1691 N N . GLU A 1 215 ? 65.423 50.563 11.278 1.00 25.37 306 GLU A N 1
ATOM 1692 C CA . GLU A 1 215 ? 65.666 51.241 9.983 1.00 28.53 306 GLU A CA 1
ATOM 1693 C C . GLU A 1 215 ? 65.806 50.216 8.823 1.00 27.81 306 GLU A C 1
ATOM 1694 O O . GLU A 1 215 ? 65.535 50.531 7.675 1.00 28.35 306 GLU A O 1
ATOM 1700 N N . GLY A 1 216 ? 66.289 49.006 9.126 1.00 26.62 307 GLY A N 1
ATOM 1701 C CA . GLY A 1 216 ? 66.390 47.953 8.107 1.00 25.38 307 GLY A CA 1
ATOM 1702 C C . GLY A 1 216 ? 65.025 47.635 7.491 1.00 24.75 307 GLY A C 1
ATOM 1703 O O . GLY A 1 216 ? 64.834 47.608 6.282 1.00 25.30 307 GLY A O 1
ATOM 1704 N N . LEU A 1 217 ? 64.064 47.431 8.352 1.00 24.70 308 LEU A N 1
ATOM 1705 C CA . LEU A 1 217 ? 62.675 47.132 7.950 1.00 25.26 308 LEU A CA 1
ATOM 1706 C C . LEU A 1 217 ? 62.097 48.307 7.180 1.00 25.00 308 LEU A C 1
ATOM 1707 O O . LEU A 1 217 ? 61.512 48.090 6.122 1.00 24.54 308 LEU A O 1
ATOM 1712 N N . LYS A 1 218 ? 62.296 49.523 7.701 1.00 25.82 309 LYS A N 1
ATOM 1713 C CA . LYS A 1 218 ? 61.721 50.726 7.065 1.00 28.58 309 LYS A CA 1
ATOM 1714 C C . LYS A 1 218 ? 62.326 50.935 5.697 1.00 28.78 309 LYS A C 1
ATOM 1715 O O . LYS A 1 218 ? 61.587 51.138 4.751 1.00 27.96 309 LYS A O 1
ATOM 1721 N N . ARG A 1 219 ? 63.658 50.875 5.600 1.00 28.65 310 ARG A N 1
ATOM 1722 C CA . ARG A 1 219 ? 64.277 51.000 4.293 1.00 30.48 310 ARG A CA 1
ATOM 1723 C C . ARG A 1 219 ? 63.813 49.906 3.327 1.00 28.38 310 ARG A C 1
ATOM 1724 O O . ARG A 1 219 ? 63.670 50.141 2.136 1.00 27.30 310 ARG A O 1
ATOM 1732 N N . CYS A 1 220 ? 63.585 48.705 3.843 1.00 25.99 311 CYS A N 1
ATOM 1733 C CA . CYS A 1 220 ? 63.048 47.634 3.002 1.00 25.48 311 CYS A CA 1
ATOM 1734 C C . CYS A 1 220 ? 61.675 48.002 2.404 1.00 23.19 311 CYS A C 1
ATOM 1735 O O . CYS A 1 220 ? 61.427 47.805 1.228 1.00 24.52 311 CYS A O 1
ATOM 1738 N N . LEU A 1 221 ? 60.776 48.467 3.234 1.00 22.32 312 LEU A N 1
ATOM 1739 C CA . LEU A 1 221 ? 59.433 48.860 2.794 1.00 25.11 312 LEU A CA 1
ATOM 1740 C C . LEU A 1 221 ? 59.467 50.053 1.841 1.00 26.48 312 LEU A C 1
ATOM 1741 O O . LEU A 1 221 ? 58.700 50.083 0.898 1.00 26.51 312 LEU A O 1
ATOM 1746 N N . GLN A 1 222 ? 60.296 51.058 2.135 1.00 29.19 313 GLN A N 1
ATOM 1747 C CA . GLN A 1 222 ? 60.479 52.171 1.198 1.00 29.85 313 GLN A CA 1
ATOM 1748 C C . GLN A 1 222 ? 60.883 51.669 -0.167 1.00 29.28 313 GLN A C 1
ATOM 1749 O O . GLN A 1 222 ? 60.254 51.993 -1.176 1.00 30.81 313 GLN A O 1
ATOM 1755 N N . LYS A 1 223 ? 61.948 50.881 -0.224 1.00 29.55 314 LYS A N 1
ATOM 1756 C CA . LYS A 1 223 ? 62.295 50.214 -1.457 1.00 30.02 314 LYS A CA 1
ATOM 1757 C C . LYS A 1 223 ? 61.129 49.419 -2.066 1.00 31.20 314 LYS A C 1
ATOM 1758 O O . LYS A 1 223 ? 60.851 49.553 -3.265 1.00 32.79 314 LYS A O 1
ATOM 1772 N N . ARG A 1 225 ? 57.911 49.773 -1.808 1.00 30.77 316 ARG A N 1
ATOM 1773 C CA . ARG A 1 225 ? 56.877 50.694 -2.254 1.00 32.89 316 ARG A CA 1
ATOM 1774 C C . ARG A 1 225 ? 57.178 51.243 -3.672 1.00 34.38 316 ARG A C 1
ATOM 1775 O O . ARG A 1 225 ? 56.256 51.583 -4.456 1.00 35.78 316 ARG A O 1
ATOM 1783 N N . ASN A 1 226 ? 58.459 51.242 -4.028 1.00 34.38 317 ASN A N 1
ATOM 1784 C CA . ASN A 1 226 ? 58.945 51.776 -5.286 1.00 33.36 317 ASN A CA 1
ATOM 1785 C C . ASN A 1 226 ? 59.307 50.728 -6.321 1.00 33.37 317 ASN A C 1
ATOM 1786 O O . ASN A 1 226 ? 59.582 51.059 -7.476 1.00 32.63 317 ASN A O 1
ATOM 1791 N N . ALA A 1 227 ? 59.257 49.456 -5.921 1.00 31.30 318 ALA A N 1
ATOM 1792 C CA . ALA A 1 227 ? 59.658 48.383 -6.786 1.00 33.63 318 ALA A CA 1
ATOM 1793 C C . ALA A 1 227 ? 58.595 48.197 -7.874 1.00 34.91 318 ALA A C 1
ATOM 1794 O O . ALA A 1 227 ? 57.439 48.529 -7.662 1.00 34.95 318 ALA A O 1
ATOM 1796 N N . ARG A 1 228 ? 58.960 47.601 -8.993 1.00 36.47 319 ARG A N 1
ATOM 1797 C CA . ARG A 1 228 ? 57.993 47.485 -10.079 1.00 40.26 319 ARG A CA 1
ATOM 1798 C C . ARG A 1 228 ? 58.388 46.385 -11.039 1.00 41.23 319 ARG A C 1
ATOM 1799 O O . ARG A 1 228 ? 59.524 45.961 -10.929 1.00 44.08 319 ARG A O 1
ATOM 1808 N N . ASP B 1 2 ? 84.332 11.497 26.216 1.00 52.31 93 ASP B N 1
ATOM 1809 C CA . ASP B 1 2 ? 84.847 11.101 24.848 1.00 51.38 93 ASP B CA 1
ATOM 1810 C C . ASP B 1 2 ? 84.534 12.169 23.825 1.00 48.95 93 ASP B C 1
ATOM 1811 O O . ASP B 1 2 ? 84.205 11.856 22.652 1.00 51.27 93 ASP B O 1
ATOM 1816 N N . VAL B 1 3 ? 84.573 13.410 24.288 1.00 45.53 94 VAL B N 1
ATOM 1817 C CA . VAL B 1 3 ? 84.600 14.574 23.436 1.00 42.70 94 VAL B CA 1
ATOM 1818 C C . VAL B 1 3 ? 86.012 14.705 22.893 1.00 39.29 94 VAL B C 1
ATOM 1819 O O . VAL B 1 3 ? 86.219 14.984 21.741 1.00 39.41 94 VAL B O 1
ATOM 1823 N N . ILE B 1 4 ? 86.969 14.509 23.769 1.00 37.73 95 ILE B N 1
ATOM 1824 C CA . ILE B 1 4 ? 88.355 14.535 23.399 1.00 36.33 95 ILE B CA 1
ATOM 1825 C C . ILE B 1 4 ? 88.726 13.123 22.969 1.00 36.26 95 ILE B C 1
ATOM 1826 O O . ILE B 1 4 ? 88.739 12.184 23.778 1.00 35.91 95 ILE B O 1
ATOM 1839 N N . TYR B 1 6 ? 91.746 12.580 21.214 1.00 32.93 97 TYR B N 1
ATOM 1840 C CA . TYR B 1 6 ? 93.201 12.460 21.169 1.00 32.18 97 TYR B CA 1
ATOM 1841 C C . TYR B 1 6 ? 93.775 13.758 21.673 1.00 31.76 97 TYR B C 1
ATOM 1842 O O . TYR B 1 6 ? 93.288 14.821 21.315 1.00 31.00 97 TYR B O 1
ATOM 1851 N N . GLU B 1 7 ? 94.835 13.702 22.481 1.00 32.18 98 GLU B N 1
ATOM 1852 C CA . GLU B 1 7 ? 95.505 14.943 22.895 1.00 31.60 98 GLU B CA 1
ATOM 1853 C C . GLU B 1 7 ? 97.015 14.660 23.057 1.00 32.40 98 GLU B C 1
ATOM 1854 O O . GLU B 1 7 ? 97.383 13.599 23.567 1.00 30.58 98 GLU B O 1
ATOM 1860 N N . ASP B 1 8 ? 97.862 15.589 22.610 1.00 31.23 99 ASP B N 1
ATOM 1861 C CA . ASP B 1 8 ? 99.272 15.584 23.014 1.00 31.70 99 ASP B CA 1
ATOM 1862 C C . ASP B 1 8 ? 99.730 17.014 23.287 1.00 31.20 99 ASP B C 1
ATOM 1863 O O . ASP B 1 8 ? 98.896 17.884 23.572 1.00 31.47 99 ASP B O 1
ATOM 1868 N N . ASP B 1 9 ? 101.034 17.273 23.259 1.00 30.07 100 ASP B N 1
ATOM 1869 C CA . ASP B 1 9 ? 101.529 18.619 23.539 1.00 30.39 100 ASP B CA 1
ATOM 1870 C C . ASP B 1 9 ? 101.143 19.637 22.470 1.00 28.77 100 ASP B C 1
ATOM 1871 O O . ASP B 1 9 ? 101.126 20.839 22.731 1.00 28.72 100 ASP B O 1
ATOM 1876 N N . HIS B 1 10 ? 100.807 19.165 21.269 1.00 28.67 101 HIS B N 1
ATOM 1877 C CA . HIS B 1 10 ? 100.606 20.086 20.145 1.00 29.78 101 HIS B CA 1
ATOM 1878 C C . HIS B 1 10 ? 99.154 20.384 19.787 1.00 28.54 101 HIS B C 1
ATOM 1879 O O . HIS B 1 10 ? 98.829 21.516 19.305 1.00 26.74 101 HIS B O 1
ATOM 1886 N N . ILE B 1 11 ? 98.345 19.328 19.885 1.00 26.34 102 ILE B N 1
ATOM 1887 C CA . ILE B 1 11 ? 96.935 19.347 19.502 1.00 27.02 102 ILE B CA 1
ATOM 1888 C C . ILE B 1 11 ? 95.986 18.620 20.418 1.00 26.91 102 ILE B C 1
ATOM 1889 O O . ILE B 1 11 ? 96.362 17.764 21.226 1.00 27.77 102 ILE B O 1
ATOM 1894 N N . LEU B 1 12 ? 94.718 18.967 20.248 1.00 27.69 103 LEU B N 1
ATOM 1895 C CA . LEU B 1 12 ? 93.628 18.201 20.764 1.00 28.98 103 LEU B CA 1
ATOM 1896 C C . LEU B 1 12 ? 92.659 17.975 19.589 1.00 27.77 103 LEU B C 1
ATOM 1897 O O . LEU B 1 12 ? 92.431 18.858 18.729 1.00 26.10 103 LEU B O 1
ATOM 1902 N N . VAL B 1 13 ? 92.133 16.758 19.502 1.00 27.43 104 VAL B N 1
ATOM 1903 C CA . VAL B 1 13 ? 91.145 16.403 18.494 1.00 26.25 104 VAL B CA 1
ATOM 1904 C C . VAL B 1 13 ? 89.854 16.005 19.241 1.00 27.47 104 VAL B C 1
ATOM 1905 O O . VAL B 1 13 ? 89.880 15.110 20.098 1.00 26.15 104 VAL B O 1
ATOM 1909 N N . LEU B 1 14 ? 88.747 16.688 18.907 1.00 26.80 105 LEU B N 1
ATOM 1910 C CA . LEU B 1 14 ? 87.456 16.480 19.510 1.00 26.99 105 LEU B CA 1
ATOM 1911 C C . LEU B 1 14 ? 86.481 15.847 18.561 1.00 26.65 105 LEU B C 1
ATOM 1912 O O . LEU B 1 14 ? 86.637 15.937 17.371 1.00 24.12 105 LEU B O 1
ATOM 1917 N N . ASN B 1 15 ? 85.458 15.201 19.126 1.00 25.99 106 ASN B N 1
ATOM 1918 C CA . ASN B 1 15 ? 84.341 14.816 18.344 1.00 26.54 106 ASN B CA 1
ATOM 1919 C C . ASN B 1 15 ? 83.298 15.848 18.725 1.00 27.72 106 ASN B C 1
ATOM 1920 O O . ASN B 1 15 ? 82.669 15.753 19.792 1.00 28.65 106 ASN B O 1
ATOM 1925 N N . LYS B 1 16 ? 83.207 16.904 17.916 1.00 27.60 107 LYS B N 1
ATOM 1926 C CA . LYS B 1 16 ? 82.339 18.026 18.212 1.00 28.61 107 LYS B CA 1
ATOM 1927 C C . LYS B 1 16 ? 80.913 17.527 18.160 1.00 28.51 107 LYS B C 1
ATOM 1928 O O . LYS B 1 16 ? 80.530 16.893 17.180 1.00 27.07 107 LYS B O 1
ATOM 1934 N N . PRO B 1 17 ? 80.112 17.837 19.188 1.00 28.59 108 PRO B N 1
ATOM 1935 C CA . PRO B 1 17 ? 78.693 17.463 19.168 1.00 27.33 108 PRO B CA 1
ATOM 1936 C C . PRO B 1 17 ? 77.870 18.401 18.307 1.00 26.93 108 PRO B C 1
ATOM 1937 O O . PRO B 1 17 ? 78.124 19.600 18.247 1.00 25.38 108 PRO B O 1
ATOM 1941 N N . SER B 1 18 ? 76.844 17.845 17.670 1.00 27.42 109 SER B N 1
ATOM 1942 C CA . SER B 1 18 ? 75.899 18.648 16.897 1.00 28.39 109 SER B CA 1
ATOM 1943 C C . SER B 1 18 ? 75.084 19.528 17.909 1.00 29.12 109 SER B C 1
ATOM 1944 O O . SER B 1 18 ? 74.744 19.066 19.002 1.00 30.38 109 SER B O 1
ATOM 1947 N N . GLY B 1 19 ? 74.864 20.809 17.623 1.00 29.23 110 GLY B N 1
ATOM 1948 C CA . GLY B 1 19 ? 74.152 21.627 18.584 1.00 29.22 110 GLY B CA 1
ATOM 1949 C C . GLY B 1 19 ? 74.934 22.606 19.418 1.00 31.02 110 GLY B C 1
ATOM 1950 O O . GLY B 1 19 ? 74.335 23.594 19.893 1.00 31.75 110 GLY B O 1
ATOM 1951 N N . THR B 1 20 ? 76.251 22.380 19.574 1.00 30.12 111 THR B N 1
ATOM 1952 C CA . THR B 1 20 ? 77.135 23.307 20.231 1.00 29.59 111 THR B CA 1
ATOM 1953 C C . THR B 1 20 ? 78.051 23.997 19.215 1.00 29.40 111 THR B C 1
ATOM 1954 O O . THR B 1 20 ? 78.787 23.335 18.489 1.00 28.04 111 THR B O 1
ATOM 1958 N N . ALA B 1 21 ? 77.959 25.328 19.137 1.00 28.49 112 ALA B N 1
ATOM 1959 C CA . ALA B 1 21 ? 78.819 26.129 18.245 1.00 27.94 112 ALA B CA 1
ATOM 1960 C C . ALA B 1 21 ? 80.286 25.977 18.668 1.00 26.53 112 ALA B C 1
ATOM 1961 O O . ALA B 1 21 ? 80.539 25.646 19.844 1.00 25.55 112 ALA B O 1
ATOM 1963 N N . VAL B 1 22 ? 81.241 26.238 17.754 1.00 25.53 113 VAL B N 1
ATOM 1964 C CA . VAL B 1 22 ? 82.670 25.993 18.075 1.00 26.03 113 VAL B CA 1
ATOM 1965 C C . VAL B 1 22 ? 83.218 27.125 18.914 1.00 25.26 113 VAL B C 1
ATOM 1966 O O . VAL B 1 22 ? 84.182 26.952 19.657 1.00 25.18 113 VAL B O 1
ATOM 1970 N N . HIS B 1 23 ? 82.561 28.279 18.840 1.00 25.90 114 HIS B N 1
ATOM 1971 C CA . HIS B 1 23 ? 82.926 29.428 19.668 1.00 26.07 114 HIS B CA 1
ATOM 1972 C C . HIS B 1 23 ? 81.681 30.320 19.739 1.00 27.72 114 HIS B C 1
ATOM 1973 O O . HIS B 1 23 ? 80.691 30.042 19.065 1.00 25.04 114 HIS B O 1
ATOM 1980 N N . GLY B 1 24 ? 81.738 31.328 20.607 1.00 27.77 115 GLY B N 1
ATOM 1981 C CA . GLY B 1 24 ? 80.591 32.175 20.889 1.00 31.96 115 GLY B CA 1
ATOM 1982 C C . GLY B 1 24 ? 80.241 33.001 19.675 1.00 34.33 115 GLY B C 1
ATOM 1983 O O . GLY B 1 24 ? 81.097 33.206 18.801 1.00 33.20 115 GLY B O 1
ATOM 1984 N N . GLY B 1 25 ? 78.982 33.445 19.630 1.00 36.74 116 GLY B N 1
ATOM 1985 C CA . GLY B 1 25 ? 78.372 34.028 18.443 1.00 40.50 116 GLY B CA 1
ATOM 1986 C C . GLY B 1 25 ? 78.640 35.508 18.484 1.00 42.04 116 GLY B C 1
ATOM 1987 O O . GLY B 1 25 ? 79.694 35.908 18.933 1.00 42.60 116 GLY B O 1
ATOM 1988 N N . SER B 1 26 ? 77.702 36.325 18.012 1.00 43.87 117 SER B N 1
ATOM 1989 C CA . SER B 1 26 ? 77.898 37.774 18.110 1.00 44.98 117 SER B CA 1
ATOM 1990 C C . SER B 1 26 ? 77.306 38.239 19.448 1.00 44.18 117 SER B C 1
ATOM 1991 O O . SER B 1 26 ? 77.661 39.285 19.968 1.00 45.33 117 SER B O 1
ATOM 1994 N N . GLY B 1 27 ? 76.419 37.428 20.004 1.00 42.87 118 GLY B N 1
ATOM 1995 C CA . GLY B 1 27 ? 75.651 37.812 21.171 1.00 40.17 118 GLY B CA 1
ATOM 1996 C C . GLY B 1 27 ? 76.164 37.178 22.444 1.00 38.09 118 GLY B C 1
ATOM 1997 O O . GLY B 1 27 ? 77.332 36.758 22.544 1.00 37.20 118 GLY B O 1
ATOM 1998 N N . LEU B 1 28 ? 75.268 37.070 23.406 1.00 34.58 119 LEU B N 1
ATOM 1999 C CA . LEU B 1 28 ? 75.634 36.546 24.708 1.00 33.17 119 LEU B CA 1
ATOM 2000 C C . LEU B 1 28 ? 75.673 35.020 24.629 1.00 31.14 119 LEU B C 1
ATOM 2001 O O . LEU B 1 28 ? 74.759 34.368 25.112 1.00 29.77 119 LEU B O 1
ATOM 2006 N N . SER B 1 29 ? 76.703 34.479 23.977 1.00 30.16 120 SER B N 1
ATOM 2007 C CA . SER B 1 29 ? 76.880 33.032 23.814 1.00 29.25 120 SER B CA 1
ATOM 2008 C C . SER B 1 29 ? 78.339 32.636 23.847 1.00 29.00 120 SER B C 1
ATOM 2009 O O . SER B 1 29 ? 79.239 33.438 23.518 1.00 29.01 120 SER B O 1
ATOM 2012 N N . PHE B 1 30 ? 78.546 31.412 24.302 1.00 25.91 121 PHE B N 1
ATOM 2013 C CA . PHE B 1 30 ? 79.811 30.721 24.184 1.00 27.41 121 PHE B CA 1
ATOM 2014 C C . PHE B 1 30 ? 79.669 29.383 23.463 1.00 26.22 121 PHE B C 1
ATOM 2015 O O . PHE B 1 30 ? 78.569 28.782 23.410 1.00 26.37 121 PHE B O 1
ATOM 2023 N N . GLY B 1 31 ? 80.796 28.888 22.956 1.00 26.25 122 GLY B N 1
ATOM 2024 C CA . GLY B 1 31 ? 80.769 27.555 22.370 1.00 26.89 122 GLY B CA 1
ATOM 2025 C C . GLY B 1 31 ? 81.837 26.642 22.954 1.00 26.40 122 GLY B C 1
ATOM 2026 O O . GLY B 1 31 ? 82.299 26.813 24.109 1.00 27.04 122 GLY B O 1
ATOM 2027 N N . VAL B 1 32 ? 82.228 25.672 22.134 1.00 25.61 123 VAL B N 1
ATOM 2028 C CA . VAL B 1 32 ? 83.201 24.650 22.527 1.00 25.48 123 VAL B CA 1
ATOM 2029 C C . VAL B 1 32 ? 84.533 25.219 23.044 1.00 25.47 123 VAL B C 1
ATOM 2030 O O . VAL B 1 32 ? 85.041 24.804 24.119 1.00 27.87 123 VAL B O 1
ATOM 2034 N N . ILE B 1 33 ? 85.152 26.095 22.292 1.00 26.04 124 ILE B N 1
ATOM 2035 C CA . ILE B 1 33 ? 86.504 26.495 22.682 1.00 26.84 124 ILE B CA 1
ATOM 2036 C C . ILE B 1 33 ? 86.482 27.296 24.012 1.00 28.42 124 ILE B C 1
ATOM 2037 O O . ILE B 1 33 ? 87.391 27.148 24.821 1.00 26.88 124 ILE B O 1
ATOM 2042 N N . GLU B 1 34 ? 85.463 28.139 24.235 1.00 29.04 125 GLU B N 1
ATOM 2043 C CA . GLU B 1 34 ? 85.381 28.838 25.527 1.00 30.12 125 GLU B CA 1
ATOM 2044 C C . GLU B 1 34 ? 85.061 27.870 26.632 1.00 29.81 125 GLU B C 1
ATOM 2045 O O . GLU B 1 34 ? 85.610 27.987 27.703 1.00 31.98 125 GLU B O 1
ATOM 2051 N N . GLY B 1 35 ? 84.213 26.867 26.405 1.00 30.29 126 GLY B N 1
ATOM 2052 C CA . GLY B 1 35 ? 84.048 25.853 27.435 1.00 29.11 126 GLY B CA 1
ATOM 2053 C C . GLY B 1 35 ? 85.348 25.081 27.774 1.00 29.88 126 GLY B C 1
ATOM 2054 O O . GLY B 1 35 ? 85.711 24.894 28.927 1.00 29.88 126 GLY B O 1
ATOM 2055 N N . LEU B 1 36 ? 86.035 24.607 26.751 1.00 30.11 127 LEU B N 1
ATOM 2056 C CA . LEU B 1 36 ? 87.370 23.998 26.903 1.00 30.78 127 LEU B CA 1
ATOM 2057 C C . LEU B 1 36 ? 88.295 24.859 27.757 1.00 29.32 127 LEU B C 1
ATOM 2058 O O . LEU B 1 36 ? 88.918 24.361 28.670 1.00 29.41 127 LEU B O 1
ATOM 2063 N N . ARG B 1 37 ? 88.359 26.155 27.458 1.00 30.26 128 ARG B N 1
ATOM 2064 C CA . ARG B 1 37 ? 89.227 27.087 28.159 1.00 30.76 128 ARG B CA 1
ATOM 2065 C C . ARG B 1 37 ? 88.844 27.246 29.604 1.00 32.23 128 ARG B C 1
ATOM 2066 O O . ARG B 1 37 ? 89.741 27.332 30.486 1.00 31.76 128 ARG B O 1
ATOM 2074 N N . ALA B 1 38 ? 87.531 27.322 29.875 1.00 30.74 129 ALA B N 1
ATOM 2075 C CA . ALA B 1 38 ? 87.112 27.428 31.305 1.00 32.66 129 ALA B CA 1
ATOM 2076 C C . ALA B 1 38 ? 87.423 26.194 32.160 1.00 32.30 129 ALA B C 1
ATOM 2077 O O . ALA B 1 38 ? 87.548 26.288 33.416 1.00 31.22 129 ALA B O 1
ATOM 2079 N N . LEU B 1 39 ? 87.523 25.036 31.504 1.00 32.57 130 LEU B N 1
ATOM 2080 C CA . LEU B 1 39 ? 87.863 23.811 32.210 1.00 35.97 130 LEU B CA 1
ATOM 2081 C C . LEU B 1 39 ? 89.390 23.663 32.259 1.00 37.71 130 LEU B C 1
ATOM 2082 O O . LEU B 1 39 ? 89.901 22.875 33.059 1.00 39.01 130 LEU B O 1
ATOM 2087 N N . ARG B 1 40 ? 90.093 24.396 31.389 1.00 40.07 131 ARG B N 1
ATOM 2088 C CA . ARG B 1 40 ? 91.564 24.386 31.316 1.00 42.19 131 ARG B CA 1
ATOM 2089 C C . ARG B 1 40 ? 92.042 25.817 31.430 1.00 43.34 131 ARG B C 1
ATOM 2090 O O . ARG B 1 40 ? 92.667 26.340 30.512 1.00 41.46 131 ARG B O 1
ATOM 2098 N N . PRO B 1 41 ? 91.757 26.478 32.549 1.00 44.73 132 PRO B N 1
ATOM 2099 C CA . PRO B 1 41 ? 92.158 27.877 32.660 1.00 46.51 132 PRO B CA 1
ATOM 2100 C C . PRO B 1 41 ? 93.679 27.819 32.857 1.00 47.57 132 PRO B C 1
ATOM 2101 O O . PRO B 1 41 ? 94.222 26.769 33.233 1.00 49.62 132 PRO B O 1
ATOM 2105 N N . GLU B 1 42 ? 94.371 28.899 32.569 1.00 48.49 133 GLU B N 1
ATOM 2106 C CA . GLU B 1 42 ? 95.855 28.820 32.561 1.00 49.31 133 GLU B CA 1
ATOM 2107 C C . GLU B 1 42 ? 96.551 27.776 31.652 1.00 47.23 133 GLU B C 1
ATOM 2108 O O . GLU B 1 42 ? 97.755 27.546 31.796 1.00 47.72 133 GLU B O 1
ATOM 2114 N N . ALA B 1 43 ? 95.838 27.186 30.694 1.00 43.86 134 ALA B N 1
ATOM 2115 C CA . ALA B 1 43 ? 96.525 26.857 29.456 1.00 42.32 134 ALA B CA 1
ATOM 2116 C C . ALA B 1 43 ? 96.803 28.241 28.815 1.00 41.34 134 ALA B C 1
ATOM 2117 O O . ALA B 1 43 ? 95.915 29.103 28.817 1.00 40.54 134 ALA B O 1
ATOM 2119 N N . ARG B 1 44 ? 98.002 28.501 28.305 1.00 39.27 135 ARG B N 1
ATOM 2120 C CA . ARG B 1 44 ? 98.219 29.822 27.671 1.00 38.81 135 ARG B CA 1
ATOM 2121 C C . ARG B 1 44 ? 97.637 29.880 26.250 1.00 37.17 135 ARG B C 1
ATOM 2122 O O . ARG B 1 44 ? 97.211 30.952 25.817 1.00 38.33 135 ARG B O 1
ATOM 2130 N N . PHE B 1 45 ? 97.617 28.744 25.545 1.00 34.31 136 PHE B N 1
ATOM 2131 C CA . PHE B 1 45 ? 97.234 28.719 24.117 1.00 32.28 136 PHE B CA 1
ATOM 2132 C C . PHE B 1 45 ? 96.252 27.607 23.850 1.00 30.08 136 PHE B C 1
ATOM 2133 O O . PHE B 1 45 ? 96.550 26.458 24.064 1.00 29.58 136 PHE B O 1
ATOM 2141 N N . LEU B 1 46 ? 95.086 27.964 23.338 1.00 28.97 137 LEU B N 1
ATOM 2142 C CA . LEU B 1 46 ? 94.088 26.985 22.941 1.00 28.53 137 LEU B CA 1
ATOM 2143 C C . LEU B 1 46 ? 93.317 27.661 21.858 1.00 27.98 137 LEU B C 1
ATOM 2144 O O . LEU B 1 46 ? 92.537 28.591 22.163 1.00 28.18 137 LEU B O 1
ATOM 2149 N N . GLU B 1 47 ? 93.526 27.243 20.606 1.00 25.39 138 GLU B N 1
ATOM 2150 C CA . GLU B 1 47 ? 92.846 27.916 19.485 1.00 26.30 138 GLU B CA 1
ATOM 2151 C C . GLU B 1 47 ? 92.267 26.903 18.527 1.00 27.03 138 GLU B C 1
ATOM 2152 O O . GLU B 1 47 ? 92.967 25.923 18.209 1.00 25.32 138 GLU B O 1
ATOM 2158 N N . LEU B 1 48 ? 91.015 27.103 18.090 1.00 25.20 139 LEU B N 1
ATOM 2159 C CA . LEU B 1 48 ? 90.479 26.268 16.986 1.00 26.46 139 LEU B CA 1
ATOM 2160 C C . LEU B 1 48 ? 91.305 26.426 15.691 1.00 27.46 139 LEU B C 1
ATOM 2161 O O . LEU B 1 48 ? 91.691 27.543 15.333 1.00 27.77 139 LEU B O 1
ATOM 2166 N N . VAL B 1 49 ? 91.551 25.320 14.992 1.00 26.55 140 VAL B N 1
ATOM 2167 C CA . VAL B 1 49 ? 92.312 25.347 13.762 1.00 26.66 140 VAL B CA 1
ATOM 2168 C C . VAL B 1 49 ? 91.369 25.767 12.620 1.00 28.61 140 VAL B C 1
ATOM 2169 O O . VAL B 1 49 ? 91.765 26.477 11.663 1.00 28.96 140 VAL B O 1
ATOM 2173 N N . HIS B 1 50 ? 90.096 25.406 12.743 1.00 28.77 141 HIS B N 1
ATOM 2174 C CA . HIS B 1 50 ? 89.141 25.611 11.664 1.00 31.70 141 HIS B CA 1
ATOM 2175 C C . HIS B 1 50 ? 87.727 25.718 12.288 1.00 32.76 141 HIS B C 1
ATOM 2176 O O . HIS B 1 50 ? 87.579 26.101 13.481 1.00 34.45 141 HIS B O 1
ATOM 2183 N N . ARG B 1 51 ? 86.685 25.392 11.546 1.00 31.04 142 ARG B N 1
ATOM 2184 C CA . ARG B 1 51 ? 85.362 25.442 12.199 1.00 32.06 142 ARG B CA 1
ATOM 2185 C C . ARG B 1 51 ? 84.521 24.299 11.646 1.00 31.50 142 ARG B C 1
ATOM 2186 O O . ARG B 1 51 ? 84.873 23.705 10.635 1.00 30.96 142 ARG B O 1
ATOM 2194 N N . LEU B 1 52 ? 83.462 23.981 12.355 1.00 29.62 143 LEU B N 1
ATOM 2195 C CA . LEU B 1 52 ? 82.397 23.178 11.838 1.00 29.93 143 LEU B CA 1
ATOM 2196 C C . LEU B 1 52 ? 81.182 24.038 12.161 1.00 28.66 143 LEU B C 1
ATOM 2197 O O . LEU B 1 52 ? 81.208 24.710 13.198 1.00 24.92 143 LEU B O 1
ATOM 2202 N N . ASP B 1 53 ? 80.149 24.042 11.294 1.00 30.15 144 ASP B N 1
ATOM 2203 C CA . ASP B 1 53 ? 78.859 24.717 11.639 1.00 31.03 144 ASP B CA 1
ATOM 2204 C C . ASP B 1 53 ? 78.232 24.154 12.928 1.00 30.33 144 ASP B C 1
ATOM 2205 O O . ASP B 1 53 ? 78.575 23.026 13.380 1.00 29.31 144 ASP B O 1
ATOM 2210 N N . ARG B 1 54 ? 77.340 24.951 13.547 1.00 28.51 145 ARG B N 1
ATOM 2211 C CA . ARG B 1 54 ? 76.852 24.622 14.889 1.00 27.36 145 ARG B CA 1
ATOM 2212 C C . ARG B 1 54 ? 76.224 23.218 14.910 1.00 25.64 145 ARG B C 1
ATOM 2213 O O . ARG B 1 54 ? 76.457 22.461 15.852 1.00 25.23 145 ARG B O 1
ATOM 2221 N N . ASP B 1 55 ? 75.526 22.850 13.844 1.00 25.43 146 ASP B N 1
ATOM 2222 C CA . ASP B 1 55 ? 74.821 21.561 13.854 1.00 28.72 146 ASP B CA 1
ATOM 2223 C C . ASP B 1 55 ? 75.593 20.447 13.214 1.00 28.58 146 ASP B C 1
ATOM 2224 O O . ASP B 1 55 ? 75.119 19.283 13.225 1.00 27.87 146 ASP B O 1
ATOM 2229 N N . THR B 1 56 ? 76.767 20.751 12.648 1.00 29.23 147 THR B N 1
ATOM 2230 C CA . THR B 1 56 ? 77.593 19.612 12.202 1.00 29.61 147 THR B CA 1
ATOM 2231 C C . THR B 1 56 ? 78.460 19.045 13.292 1.00 28.98 147 THR B C 1
ATOM 2232 O O . THR B 1 56 ? 78.775 19.716 14.267 1.00 29.28 147 THR B O 1
ATOM 2236 N N . SER B 1 57 ? 78.720 17.755 13.202 1.00 28.01 148 SER B N 1
ATOM 2237 C CA . SER B 1 57 ? 79.451 17.085 14.252 1.00 27.93 148 SER B CA 1
ATOM 2238 C C . SER B 1 57 ? 80.695 16.474 13.667 1.00 26.05 148 SER B C 1
ATOM 2239 O O . SER B 1 57 ? 80.903 16.511 12.442 1.00 27.12 148 SER B O 1
ATOM 2242 N N . GLY B 1 58 ? 81.531 15.920 14.541 1.00 27.70 14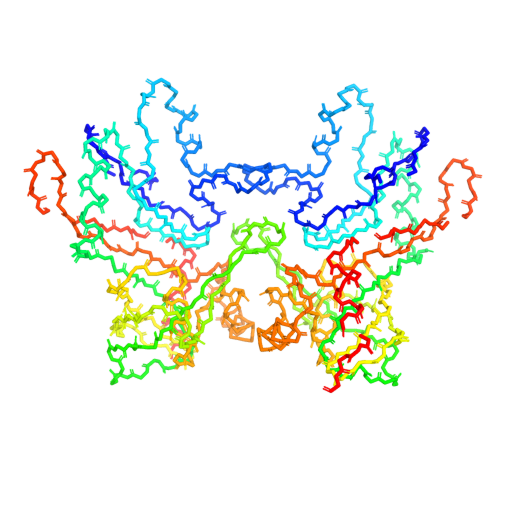9 GLY B N 1
ATOM 2243 C CA . GLY B 1 58 ? 82.687 15.136 14.144 1.00 25.31 149 GLY B CA 1
ATOM 2244 C C . GLY B 1 58 ? 84.009 15.826 14.382 1.00 25.56 149 GLY B C 1
ATOM 2245 O O . GLY B 1 58 ? 84.142 16.703 15.268 1.00 24.85 149 GLY B O 1
ATOM 2246 N N . VAL B 1 59 ? 85.007 15.398 13.595 1.00 24.80 150 VAL B N 1
ATOM 2247 C CA . VAL B 1 59 ? 86.405 15.718 13.834 1.00 23.49 150 VAL B CA 1
ATOM 2248 C C . VAL B 1 59 ? 86.692 17.215 13.836 1.00 22.70 150 VAL B C 1
ATOM 2249 O O . VAL B 1 59 ? 86.443 17.897 12.838 1.00 20.75 150 VAL B O 1
ATOM 2253 N N . LEU B 1 60 ? 87.162 17.720 14.986 1.00 21.87 151 LEU B N 1
ATOM 2254 C CA . LEU B 1 60 ? 87.490 19.150 15.131 1.00 22.98 151 LEU B CA 1
ATOM 2255 C C . LEU B 1 60 ? 88.875 19.296 15.785 1.00 23.26 151 LEU B C 1
ATOM 2256 O O . LEU B 1 60 ? 89.129 18.767 16.878 1.00 23.74 151 LEU B O 1
ATOM 2261 N N . LEU B 1 61 ? 89.771 20.034 15.138 1.00 24.88 152 LEU B N 1
ATOM 2262 C CA . LEU B 1 61 ? 91.157 20.191 15.628 1.00 25.62 152 LEU B CA 1
ATOM 2263 C C . LEU B 1 61 ? 91.394 21.483 16.379 1.00 24.81 152 LEU B C 1
ATOM 2264 O O . LEU B 1 61 ? 91.007 22.551 15.879 1.00 24.44 152 LEU B O 1
ATOM 2269 N N . VAL B 1 62 ? 92.140 21.398 17.483 1.00 22.48 153 VAL B N 1
ATOM 2270 C CA . VAL B 1 62 ? 92.430 22.555 18.318 1.00 24.03 153 VAL B CA 1
ATOM 2271 C C . VAL B 1 62 ? 93.924 22.516 18.483 1.00 24.18 153 VAL B C 1
ATOM 2272 O O . VAL B 1 62 ? 94.490 21.461 18.817 1.00 26.33 153 VAL B O 1
ATOM 2276 N N . ALA B 1 63 ? 94.545 23.663 18.331 1.00 24.09 154 ALA B N 1
ATOM 2277 C CA . ALA B 1 63 ? 95.996 23.780 18.549 1.00 24.05 154 ALA B CA 1
ATOM 2278 C C . ALA B 1 63 ? 96.286 24.222 19.951 1.00 24.10 154 ALA B C 1
ATOM 2279 O O . ALA B 1 63 ? 95.639 25.158 20.459 1.00 24.42 154 ALA B O 1
ATOM 2281 N N . LYS B 1 64 ? 97.329 23.606 20.533 1.00 24.38 155 LYS B N 1
ATOM 2282 C CA . LYS B 1 64 ? 97.842 23.955 21.863 1.00 24.35 155 LYS B CA 1
ATOM 2283 C C . LYS B 1 64 ? 99.148 24.812 21.829 1.00 25.02 155 LYS B C 1
ATOM 2284 O O . LYS B 1 64 ? 99.629 25.249 22.887 1.00 25.03 155 LYS B O 1
ATOM 2290 N N . LYS B 1 65 ? 99.673 25.047 20.626 1.00 24.76 156 LYS B N 1
ATOM 2291 C CA . LYS B 1 65 ? 100.847 25.877 20.409 1.00 25.01 156 LYS B CA 1
ATOM 2292 C C . LYS B 1 65 ? 100.594 26.760 19.147 1.00 25.67 156 LYS B C 1
ATOM 2293 O O . LYS B 1 65 ? 100.048 26.303 18.161 1.00 22.74 156 LYS B O 1
ATOM 2299 N N . ARG B 1 66 ? 101.076 27.991 19.148 1.00 25.41 157 ARG B N 1
ATOM 2300 C CA . ARG B 1 66 ? 101.083 28.765 17.904 1.00 26.44 157 ARG B CA 1
ATOM 2301 C C . ARG B 1 66 ? 101.689 28.021 16.699 1.00 26.11 157 ARG B C 1
ATOM 2302 O O . ARG B 1 66 ? 101.217 28.120 15.542 1.00 24.85 157 ARG B O 1
ATOM 2310 N N . SER B 1 67 ? 102.786 27.311 16.946 1.00 26.69 158 SER B N 1
ATOM 2311 C CA . SER B 1 67 ? 103.473 26.617 15.867 1.00 27.02 158 SER B CA 1
ATOM 2312 C C . SER B 1 67 ? 102.576 25.588 15.231 1.00 26.60 158 SER B C 1
ATOM 2313 O O . SER B 1 67 ? 102.599 25.406 14.004 1.00 25.93 158 SER B O 1
ATOM 2316 N N . ALA B 1 68 ? 101.750 24.938 16.046 1.00 24.62 159 ALA B N 1
ATOM 2317 C CA . ALA B 1 68 ? 100.850 23.925 15.500 1.00 25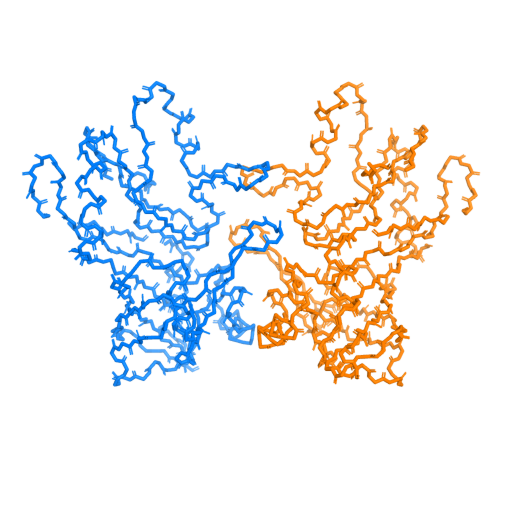.09 159 ALA B CA 1
ATOM 2318 C C . ALA B 1 68 ? 99.759 24.600 14.737 1.00 24.58 159 ALA B C 1
ATOM 2319 O O . ALA B 1 68 ? 99.394 24.160 13.673 1.00 25.09 159 ALA B O 1
ATOM 2321 N N . LEU B 1 69 ? 99.209 25.669 15.312 1.00 25.12 160 LEU B N 1
ATOM 2322 C CA . LEU B 1 69 ? 98.152 26.372 14.630 1.00 24.04 160 LEU B CA 1
ATOM 2323 C C . LEU B 1 69 ? 98.658 26.791 13.231 1.00 25.32 160 LEU B C 1
ATOM 2324 O O . LEU B 1 69 ? 97.972 26.597 12.228 1.00 25.17 160 LEU B O 1
ATOM 2329 N N . ARG B 1 70 ? 99.862 27.361 13.176 1.00 25.27 161 ARG B N 1
ATOM 2330 C CA . ARG B 1 70 ? 100.332 27.915 11.934 1.00 27.33 161 ARG B CA 1
ATOM 2331 C C . ARG B 1 70 ? 100.581 26.771 10.922 1.00 27.58 161 ARG B C 1
ATOM 2332 O O . ARG B 1 70 ? 100.187 26.857 9.711 1.00 24.67 161 ARG B O 1
ATOM 2340 N N . SER B 1 71 ? 101.099 25.631 11.404 1.00 26.96 162 SER B N 1
ATOM 2341 C CA . SER B 1 71 ? 101.344 24.525 10.455 1.00 29.27 162 SER B CA 1
ATOM 2342 C C . SER B 1 71 ? 100.023 23.918 9.905 1.00 29.19 162 SER B C 1
ATOM 2343 O O . SER B 1 71 ? 99.894 23.633 8.722 1.00 27.91 162 SER B O 1
ATOM 2346 N N . LEU B 1 72 ? 99.027 23.775 10.784 1.00 28.32 163 LEU B N 1
ATOM 2347 C CA . LEU B 1 72 ? 97.737 23.252 10.411 1.00 28.87 163 LEU B CA 1
ATOM 2348 C C . LEU B 1 72 ? 96.988 24.245 9.527 1.00 29.87 163 LEU B C 1
ATOM 2349 O O . LEU B 1 72 ? 96.322 23.841 8.534 1.00 31.07 163 LEU B O 1
ATOM 2354 N N . HIS B 1 73 ? 97.089 25.539 9.857 1.00 30.15 164 HIS B N 1
ATOM 2355 C CA . HIS B 1 73 ? 96.585 26.576 8.942 1.00 31.66 164 HIS B CA 1
ATOM 2356 C C . HIS B 1 73 ? 97.185 26.481 7.524 1.00 33.59 164 HIS B C 1
ATOM 2357 O O . HIS B 1 73 ? 96.433 26.541 6.551 1.00 34.05 164 HIS B O 1
ATOM 2364 N N . GLU B 1 74 ? 98.515 26.353 7.420 1.00 34.85 165 GLU B N 1
ATOM 2365 C CA . GLU B 1 74 ? 99.168 26.181 6.118 1.00 37.83 165 GLU B CA 1
ATOM 2366 C C . GLU B 1 74 ? 98.698 24.914 5.401 1.00 37.49 165 GLU B C 1
ATOM 2367 O O . GLU B 1 74 ? 98.368 24.974 4.214 1.00 37.89 165 GLU B O 1
ATOM 2373 N N . GLN B 1 75 ? 98.645 23.770 6.100 1.00 37.71 166 GLN B N 1
ATOM 2374 C CA . GLN B 1 75 ? 98.090 22.533 5.482 1.00 37.79 166 GLN B CA 1
ATOM 2375 C C . GLN B 1 75 ? 96.710 22.739 4.811 1.00 39.27 166 GLN B C 1
ATOM 2376 O O . GLN B 1 75 ? 96.489 22.362 3.635 1.00 39.61 166 GLN B O 1
ATOM 2382 N N . LEU B 1 76 ? 95.784 23.352 5.536 1.00 40.47 167 LEU B N 1
ATOM 2383 C CA . LEU B 1 76 ? 94.457 23.666 5.004 1.00 41.90 167 LEU B CA 1
ATOM 2384 C C . LEU B 1 76 ? 94.554 24.544 3.775 1.00 43.68 167 LEU B C 1
ATOM 2385 O O . LEU B 1 76 ? 93.776 24.359 2.844 1.00 42.79 167 LEU B O 1
ATOM 2390 N N . ARG B 1 77 ? 95.480 25.521 3.818 1.00 45.31 168 ARG B N 1
ATOM 2391 C CA . ARG B 1 77 ? 95.654 26.528 2.748 1.00 47.12 168 ARG B CA 1
ATOM 2392 C C . ARG B 1 77 ? 96.153 25.850 1.482 1.00 47.95 168 ARG B C 1
ATOM 2393 O O . ARG B 1 77 ? 95.716 26.185 0.403 1.00 49.41 168 ARG B O 1
ATOM 2401 N N . GLU B 1 78 ? 97.023 24.867 1.631 1.00 49.24 169 GLU B N 1
ATOM 2402 C CA . GLU B 1 78 ? 97.564 24.105 0.511 1.00 50.69 169 GLU B CA 1
ATOM 2403 C C . GLU B 1 78 ? 96.665 22.905 0.142 1.00 51.71 169 GLU B C 1
ATOM 2404 O O . GLU B 1 78 ? 97.027 22.099 -0.716 1.00 51.20 169 GLU B O 1
ATOM 2410 N N . LYS B 1 79 ? 95.475 22.842 0.751 1.00 52.73 170 LYS B N 1
ATOM 2411 C CA . LYS B 1 79 ? 94.577 21.667 0.679 1.00 54.34 170 LYS B CA 1
ATOM 2412 C C . LYS B 1 79 ? 95.354 20.332 0.797 1.00 54.55 170 LYS B C 1
ATOM 2413 O O . LYS B 1 79 ? 95.295 19.477 -0.107 1.00 55.76 170 LYS B O 1
ATOM 2419 N N . GLY B 1 80 ? 96.136 20.214 1.874 1.00 54.61 171 GLY B N 1
ATOM 2420 C CA . GLY B 1 80 ? 96.735 18.966 2.317 1.00 55.22 171 GLY B CA 1
ATOM 2421 C C . GLY B 1 80 ? 95.827 18.168 3.265 1.00 56.72 171 GLY B C 1
ATOM 2422 O O . GLY B 1 80 ? 95.974 16.930 3.378 1.00 57.54 171 GLY B O 1
ATOM 2431 N N . GLN B 1 82 ? 92.755 16.353 3.991 1.00 54.00 173 GLN B N 1
ATOM 2432 C CA . GLN B 1 82 ? 91.573 15.613 3.590 1.00 51.85 173 GLN B CA 1
ATOM 2433 C C . GLN B 1 82 ? 90.545 15.537 4.767 1.00 49.89 173 GLN B C 1
ATOM 2434 O O . GLN B 1 82 ? 90.838 14.967 5.832 1.00 48.94 173 GLN B O 1
ATOM 2440 N N . LYS B 1 83 ? 89.369 16.142 4.589 1.00 47.35 174 LYS B N 1
ATOM 2441 C CA . LYS B 1 83 ? 88.255 15.890 5.514 1.00 45.51 174 LYS B CA 1
ATOM 2442 C C . LYS B 1 83 ? 87.140 15.142 4.783 1.00 41.86 174 LYS B C 1
ATOM 2443 O O . LYS B 1 83 ? 86.704 15.572 3.703 1.00 41.03 174 LYS B O 1
ATOM 2449 N N . ASP B 1 84 ? 86.729 14.006 5.337 1.00 37.63 175 ASP B N 1
ATOM 2450 C CA . ASP B 1 84 ? 85.607 13.227 4.766 1.00 36.84 175 ASP B CA 1
ATOM 2451 C C . ASP B 1 84 ? 84.364 13.383 5.685 1.00 34.15 175 ASP B C 1
ATOM 2452 O O . ASP B 1 84 ? 84.505 13.317 6.924 1.00 32.75 175 ASP B O 1
ATOM 2457 N N . TYR B 1 85 ? 83.200 13.558 5.064 1.00 31.42 176 TYR B N 1
ATOM 2458 C CA . TYR B 1 85 ? 81.941 13.870 5.773 1.00 31.64 176 TYR B CA 1
ATOM 2459 C C . TYR B 1 85 ? 80.966 12.776 5.409 1.00 31.72 176 TYR B C 1
ATOM 2460 O O . TYR B 1 85 ? 81.059 12.216 4.295 1.00 33.45 176 TYR B O 1
ATOM 2469 N N . LEU B 1 86 ? 80.059 12.450 6.325 1.00 30.78 177 LEU B N 1
ATOM 2470 C CA . LEU B 1 86 ? 78.902 11.642 5.992 1.00 29.33 177 LEU B CA 1
ATOM 2471 C C . LEU B 1 86 ? 77.634 12.467 6.124 1.00 30.46 177 LEU B C 1
ATOM 2472 O O . LEU B 1 86 ? 77.422 13.142 7.145 1.00 30.05 177 LEU B O 1
ATOM 2477 N N . ALA B 1 87 ? 76.762 12.403 5.111 1.00 31.16 178 ALA B N 1
ATOM 2478 C CA . ALA B 1 87 ? 75.538 13.175 5.148 1.00 31.56 178 ALA B CA 1
ATOM 2479 C C . ALA B 1 87 ? 74.433 12.342 4.578 1.00 32.45 178 ALA B C 1
ATOM 2480 O O . ALA B 1 87 ? 74.680 11.559 3.649 1.00 32.83 178 ALA B O 1
ATOM 2482 N N . LEU B 1 88 ? 73.220 12.528 5.140 1.00 31.76 179 LEU B N 1
ATOM 2483 C CA . LEU B 1 88 ? 72.015 11.898 4.628 1.00 31.32 179 LEU B CA 1
ATOM 2484 C C . LEU B 1 88 ? 71.326 12.892 3.748 1.00 31.11 179 LEU B C 1
ATOM 2485 O O . LEU B 1 88 ? 70.935 13.963 4.220 1.00 31.49 179 LEU B O 1
ATOM 2490 N N . VAL B 1 89 ? 71.179 12.539 2.476 1.00 30.86 180 VAL B N 1
ATOM 2491 C CA . VAL B 1 89 ? 70.620 13.450 1.508 1.00 31.22 180 VAL B CA 1
ATOM 2492 C C . VAL B 1 89 ? 69.282 12.963 0.928 1.00 31.85 180 VAL B C 1
ATOM 2493 O O . VAL B 1 89 ? 69.036 11.780 0.835 1.00 30.36 180 VAL B O 1
ATOM 2497 N N . ARG B 1 90 ? 68.430 13.913 0.557 1.00 35.32 181 ARG B N 1
ATOM 2498 C CA . ARG B 1 90 ? 67.106 13.603 0.073 1.00 37.56 181 ARG B CA 1
ATOM 2499 C C . ARG B 1 90 ? 67.182 12.849 -1.243 1.00 39.63 181 ARG B C 1
ATOM 2500 O O . ARG B 1 90 ? 67.963 13.186 -2.156 1.00 38.68 181 ARG B O 1
ATOM 2508 N N . GLY B 1 91 ? 66.378 11.799 -1.309 1.00 41.13 182 GLY B N 1
ATOM 2509 C CA . GLY B 1 91 ? 66.190 11.093 -2.563 1.00 42.19 182 GLY B CA 1
ATOM 2510 C C . GLY B 1 91 ? 67.354 10.206 -2.899 1.00 42.71 182 GLY B C 1
ATOM 2511 O O . GLY B 1 91 ? 68.039 9.682 -2.019 1.00 43.05 182 GLY B O 1
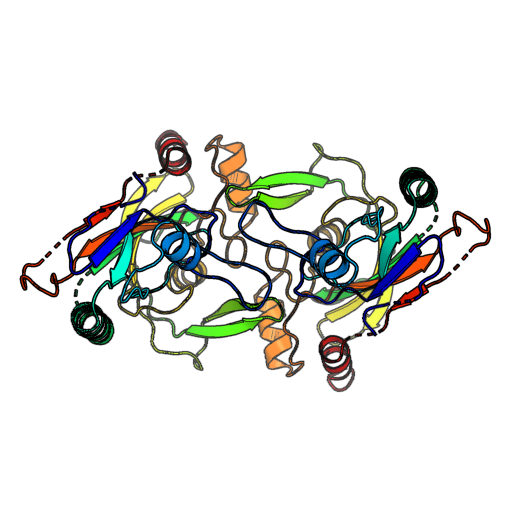ATOM 2512 N N . GLN B 1 92 ? 67.586 10.059 -4.195 1.00 43.12 183 GLN B N 1
ATOM 2513 C CA . GLN B 1 92 ? 68.407 9.016 -4.730 1.00 43.84 183 GLN B CA 1
ATOM 2514 C C . GLN B 1 92 ? 69.653 9.710 -5.308 1.00 45.38 183 GLN B C 1
ATOM 2515 O O . GLN B 1 92 ? 69.552 10.386 -6.320 1.00 45.55 183 GLN B O 1
ATOM 2521 N N . TRP B 1 93 ? 70.811 9.613 -4.639 1.00 46.36 184 TRP B N 1
ATOM 2522 C CA . TRP B 1 93 ? 72.023 10.285 -5.148 1.00 47.95 184 TRP B CA 1
ATOM 2523 C C . TRP B 1 93 ? 72.540 9.446 -6.316 1.00 50.09 184 TRP B C 1
ATOM 2524 O O . TRP B 1 93 ? 72.924 8.289 -6.111 1.00 48.96 184 TRP B O 1
ATOM 2535 N N . GLN B 1 94 ? 72.523 10.009 -7.530 1.00 53.09 185 GLN B N 1
ATOM 2536 C CA . GLN B 1 94 ? 72.911 9.256 -8.764 1.00 55.89 185 GLN B CA 1
ATOM 2537 C C . GLN B 1 94 ? 74.352 8.795 -8.742 1.00 56.78 185 GLN B C 1
ATOM 2538 O O . GLN B 1 94 ? 75.246 9.557 -8.358 1.00 57.73 185 GLN B O 1
ATOM 2544 N N . SER B 1 95 ? 74.572 7.555 -9.166 1.00 57.98 186 SER B N 1
ATOM 2545 C CA . SER B 1 95 ? 75.883 6.914 -9.115 1.00 59.46 186 SER B CA 1
ATOM 2546 C C . SER B 1 95 ? 76.999 7.668 -9.886 1.00 60.54 186 SER B C 1
ATOM 2547 O O . SER B 1 95 ? 78.162 7.684 -9.442 1.00 60.67 186 SER B O 1
ATOM 2550 N N . HIS B 1 96 ? 76.625 8.293 -11.012 1.00 61.30 187 HIS B N 1
ATOM 2551 C CA . HIS B 1 96 ? 77.564 8.929 -11.966 1.00 62.25 187 HIS B CA 1
ATOM 2552 C C . HIS B 1 96 ? 77.974 10.364 -11.603 1.00 61.85 187 HIS B C 1
ATOM 2553 O O . HIS B 1 96 ? 78.678 11.059 -12.377 1.00 62.32 187 HIS B O 1
ATOM 2560 N N . VAL B 1 97 ? 77.500 10.837 -10.462 1.00 61.02 188 VAL B N 1
ATOM 2561 C CA . VAL B 1 97 ? 77.930 12.135 -9.988 1.00 59.64 188 VAL B CA 1
ATOM 2562 C C . VAL B 1 97 ? 78.912 11.818 -8.873 1.00 59.29 188 VAL B C 1
ATOM 2563 O O . VAL B 1 97 ? 78.502 11.509 -7.739 1.00 59.12 188 VAL B O 1
ATOM 2567 N N . LYS B 1 98 ? 80.207 11.814 -9.210 1.00 57.79 189 LYS B N 1
ATOM 2568 C CA . LYS B 1 98 ? 81.255 11.694 -8.189 1.00 57.01 189 LYS B CA 1
ATOM 2569 C C . LYS B 1 98 ? 81.812 13.063 -7.796 1.00 55.90 189 LYS B C 1
ATOM 2570 O O . LYS B 1 98 ? 82.689 13.154 -6.944 1.00 55.87 189 LYS B O 1
ATOM 2576 N N . SER B 1 99 ? 81.282 14.121 -8.401 1.00 55.06 190 SER B N 1
ATOM 2577 C CA . SER B 1 99 ? 81.751 15.478 -8.139 1.00 54.37 190 SER B CA 1
ATOM 2578 C C . SER B 1 99 ? 80.734 16.489 -8.591 1.00 54.31 190 SER B C 1
ATOM 2579 O O . SER B 1 99 ? 79.985 16.263 -9.551 1.00 53.54 190 SER B O 1
ATOM 2582 N N . VAL B 1 100 ? 80.706 17.605 -7.882 1.00 54.52 191 VAL B N 1
ATOM 2583 C CA . VAL B 1 100 ? 79.805 18.696 -8.188 1.00 55.70 191 VAL B CA 1
ATOM 2584 C C . VAL B 1 100 ? 80.654 19.952 -8.153 1.00 57.37 191 VAL B C 1
ATOM 2585 O O . VAL B 1 100 ? 81.213 20.307 -7.101 1.00 56.40 191 VAL B O 1
ATOM 2589 N N . GLN B 1 101 ? 80.769 20.609 -9.314 1.00 59.70 192 GLN B N 1
ATOM 2590 C CA . GLN B 1 101 ? 81.725 21.727 -9.471 1.00 62.10 192 GLN B CA 1
ATOM 2591 C C . GLN B 1 101 ? 81.128 23.162 -9.575 1.00 63.39 192 GLN B C 1
ATOM 2592 O O . GLN B 1 101 ? 81.818 24.091 -10.005 1.00 64.73 192 GLN B O 1
ATOM 2598 N N . ALA B 1 102 ? 79.887 23.356 -9.144 1.00 64.43 193 ALA B N 1
ATOM 2599 C CA . ALA B 1 102 ? 79.276 24.694 -9.089 1.00 65.51 193 ALA B CA 1
ATOM 2600 C C . ALA B 1 102 ? 79.927 25.698 -8.085 1.00 66.29 193 ALA B C 1
ATOM 2601 O O . ALA B 1 102 ? 80.417 25.279 -7.056 1.00 65.86 193 ALA B O 1
ATOM 2603 N N . PRO B 1 103 ? 79.948 27.005 -8.397 1.00 67.95 194 PRO B N 1
ATOM 2604 C CA . PRO B 1 103 ? 80.583 28.040 -7.541 1.00 68.59 194 PRO B CA 1
ATOM 2605 C C . PRO B 1 103 ? 79.662 28.896 -6.655 1.00 69.04 194 PRO B C 1
ATOM 2606 O O . PRO B 1 103 ? 78.540 29.187 -7.077 1.00 69.51 194 PRO B O 1
ATOM 2610 N N . LEU B 1 104 ? 80.142 29.337 -5.483 1.00 69.14 195 LEU B N 1
ATOM 2611 C CA . LEU B 1 104 ? 79.285 29.949 -4.443 1.00 69.40 195 LEU B CA 1
ATOM 2612 C C . LEU B 1 104 ? 79.775 31.296 -3.846 1.00 69.56 195 LEU B C 1
ATOM 2613 O O . LEU B 1 104 ? 80.949 31.618 -4.000 1.00 69.57 195 LEU B O 1
ATOM 2618 N N . LEU B 1 105 ? 78.890 32.042 -3.146 1.00 69.72 196 LEU B N 1
ATOM 2619 C CA . LEU B 1 105 ? 79.205 33.328 -2.465 1.00 69.88 196 LEU B CA 1
ATOM 2620 C C . LEU B 1 105 ? 78.443 33.515 -1.141 1.00 69.94 196 LEU B C 1
ATOM 2621 O O . LEU B 1 105 ? 77.288 33.117 -1.055 1.00 70.35 196 LEU B O 1
ATOM 2626 N N . LYS B 1 106 ? 79.057 34.184 -0.154 1.00 70.20 197 LYS B N 1
ATOM 2627 C CA . LYS B 1 106 ? 78.585 34.229 1.257 1.00 70.53 197 LYS B CA 1
ATOM 2628 C C . LYS B 1 106 ? 78.285 35.639 1.886 1.00 70.85 197 LYS B C 1
ATOM 2629 O O . LYS B 1 106 ? 79.084 36.565 1.738 1.00 71.04 197 LYS B O 1
ATOM 2635 N N . ASN B 1 107 ? 77.170 35.780 2.621 1.00 70.59 198 ASN B N 1
ATOM 2636 C CA . ASN B 1 107 ? 76.834 37.040 3.320 1.00 70.47 198 ASN B CA 1
ATOM 2637 C C . ASN B 1 107 ? 76.388 36.860 4.795 1.00 70.33 198 ASN B C 1
ATOM 2638 O O . ASN B 1 107 ? 76.165 35.722 5.259 1.00 70.79 198 ASN B O 1
ATOM 2643 N N . ILE B 1 108 ? 76.240 37.978 5.517 1.00 69.36 199 ILE B N 1
ATOM 2644 C CA . ILE B 1 108 ? 76.030 37.974 6.979 1.00 68.73 199 ILE B CA 1
ATOM 2645 C C . ILE B 1 108 ? 74.762 38.775 7.453 1.00 68.10 199 ILE B C 1
ATOM 2646 O O . ILE B 1 108 ? 74.527 39.895 7.006 1.00 68.20 199 ILE B O 1
ATOM 2651 N N . LEU B 1 109 ? 73.992 38.200 8.384 1.00 66.43 200 LEU B N 1
ATOM 2652 C CA . LEU B 1 109 ? 72.645 38.665 8.722 1.00 65.48 200 LEU B CA 1
ATOM 2653 C C . LEU B 1 109 ? 72.562 39.440 10.053 1.00 65.03 200 LEU B C 1
ATOM 2654 O O . LEU B 1 109 ? 73.526 39.450 10.809 1.00 65.00 200 LEU B O 1
ATOM 2659 N N . GLN B 1 110 ? 71.405 40.053 10.340 1.00 64.34 201 GLN B N 1
ATOM 2660 C CA . GLN B 1 110 ? 71.201 40.895 11.545 1.00 64.70 201 GLN B CA 1
ATOM 2661 C C . GLN B 1 110 ? 71.620 40.259 12.872 1.00 65.65 201 GLN B C 1
ATOM 2662 O O . GLN B 1 110 ? 72.076 40.954 13.788 1.00 66.19 201 GLN B O 1
ATOM 2668 N N . SER B 1 111 ? 71.483 38.938 12.977 1.00 66.35 202 SER B N 1
ATOM 2669 C CA . SER B 1 111 ? 71.883 38.222 14.190 1.00 66.26 202 SER B CA 1
ATOM 2670 C C . SER B 1 111 ? 73.320 37.692 14.166 1.00 66.74 202 SER B C 1
ATOM 2671 O O . SER B 1 111 ? 73.758 37.071 15.131 1.00 66.57 202 SER B O 1
ATOM 2674 N N . GLY B 1 112 ? 74.039 37.919 13.069 1.00 67.82 203 GLY B N 1
ATOM 2675 C CA . GLY B 1 112 ? 75.383 37.377 12.900 1.00 69.43 203 GLY B CA 1
ATOM 2676 C C . GLY B 1 112 ? 75.453 36.154 11.996 1.00 70.87 203 GLY B C 1
ATOM 2677 O O . GLY B 1 112 ? 76.450 35.966 11.286 1.00 71.68 203 GLY B O 1
ATOM 2678 N N . GLU B 1 113 ? 74.386 35.346 11.988 1.00 71.62 204 GLU B N 1
ATOM 2679 C CA . GLU B 1 113 ? 74.320 34.083 11.218 1.00 72.22 204 GLU B CA 1
ATOM 2680 C C . GLU B 1 113 ? 74.630 34.223 9.710 1.00 72.09 204 GLU B C 1
ATOM 2681 O O . GLU B 1 113 ? 74.531 35.300 9.150 1.00 72.13 204 GLU B O 1
ATOM 2687 N N . ARG B 1 114 ? 75.011 33.122 9.069 1.00 72.72 205 ARG B N 1
ATOM 2688 C CA . ARG B 1 114 ? 75.572 33.147 7.706 1.00 73.53 205 ARG B CA 1
ATOM 2689 C C . ARG B 1 114 ? 74.705 32.403 6.641 1.00 73.23 205 ARG B C 1
ATOM 2690 O O . ARG B 1 114 ? 73.933 31.495 6.985 1.00 73.22 205 ARG B O 1
ATOM 2698 N N . ILE B 1 115 ? 74.840 32.780 5.364 1.00 72.72 206 ILE B N 1
ATOM 2699 C CA . ILE B 1 115 ? 74.057 32.180 4.274 1.00 72.55 206 ILE B CA 1
ATOM 2700 C C . ILE B 1 115 ? 74.782 32.243 2.920 1.00 72.53 206 ILE B C 1
ATOM 2701 O O . ILE B 1 115 ? 75.432 33.233 2.621 1.00 72.47 206 ILE B O 1
ATOM 2706 N N . VAL B 1 116 ? 74.644 31.184 2.113 1.00 72.89 207 VAL B N 1
ATOM 2707 C CA . VAL B 1 116 ? 75.474 30.920 0.922 1.00 73.51 207 VAL B CA 1
ATOM 2708 C C . VAL B 1 116 ? 74.669 30.404 -0.284 1.00 74.14 207 VAL B C 1
ATOM 2709 O O . VAL B 1 116 ? 73.839 29.506 -0.147 1.00 74.39 207 VAL B O 1
ATOM 2713 N N . ARG B 1 117 ? 74.960 30.934 -1.469 1.00 75.14 208 ARG B N 1
ATOM 2714 C CA . ARG B 1 117 ? 74.174 30.662 -2.676 1.00 76.34 208 ARG B CA 1
ATOM 2715 C C . ARG B 1 117 ? 75.072 30.306 -3.869 1.00 76.70 208 ARG B C 1
ATOM 2716 O O . ARG B 1 117 ? 76.234 30.671 -3.895 1.00 76.85 208 ARG B O 1
ATOM 2724 N N . VAL B 1 118 ? 74.550 29.583 -4.851 1.00 77.36 209 VAL B N 1
ATOM 2725 C CA . VAL B 1 118 ? 75.322 29.317 -6.066 1.00 78.52 209 VAL B CA 1
ATOM 2726 C C . VAL B 1 118 ? 75.232 30.545 -6.980 1.00 79.68 209 VAL B C 1
ATOM 2727 O O . VAL B 1 118 ? 74.124 31.026 -7.267 1.00 80.22 209 VAL B O 1
ATOM 2731 N N . SER B 1 119 ? 76.400 31.050 -7.405 1.00 80.47 210 SER B N 1
ATOM 2732 C CA . SER B 1 119 ? 76.534 32.243 -8.271 1.00 80.68 210 SER B CA 1
ATOM 2733 C C . SER B 1 119 ? 77.754 32.172 -9.218 1.00 80.70 210 SER B C 1
ATOM 2734 O O . SER B 1 119 ? 78.519 31.197 -9.219 1.00 80.30 210 SER B O 1
ATOM 2737 N N . GLN B 1 120 ? 77.909 33.210 -10.037 1.00 80.86 211 GLN B N 1
ATOM 2738 C CA . GLN B 1 120 ? 79.164 33.452 -10.744 1.00 80.91 211 GLN B CA 1
ATOM 2739 C C . GLN B 1 120 ? 79.971 34.553 -10.013 1.00 80.39 211 GLN B C 1
ATOM 2740 O O . GLN B 1 120 ? 81.110 34.865 -10.380 1.00 80.33 211 GLN B O 1
ATOM 2746 N N . GLU B 1 121 ? 79.368 35.111 -8.960 1.00 79.91 212 GLU B N 1
ATOM 2747 C CA . GLU B 1 121 ? 80.001 36.117 -8.087 1.00 79.52 212 GLU B CA 1
ATOM 2748 C C . GLU B 1 121 ? 80.813 35.492 -6.935 1.00 78.71 212 GLU B C 1
ATOM 2749 O O . GLU B 1 121 ? 81.391 36.203 -6.101 1.00 79.03 212 GLU B O 1
ATOM 2755 N N . GLY B 1 122 ? 80.850 34.164 -6.886 1.00 77.65 213 GLY B N 1
ATOM 2756 C CA . GLY B 1 122 ? 81.676 33.464 -5.917 1.00 75.90 213 GLY B CA 1
ATOM 2757 C C . GLY B 1 122 ? 82.699 32.488 -6.485 1.00 74.44 213 GLY B C 1
ATOM 2758 O O . GLY B 1 122 ? 82.729 32.199 -7.696 1.00 74.40 213 GLY B O 1
ATOM 2759 N N . LYS B 1 123 ? 83.518 31.958 -5.570 1.00 73.23 214 LYS B N 1
ATOM 2760 C CA . LYS B 1 123 ? 84.742 31.204 -5.883 1.00 71.00 214 LYS B CA 1
ATOM 2761 C C . LYS B 1 123 ? 84.445 29.787 -6.434 1.00 70.09 214 LYS B C 1
ATOM 2762 O O . LYS B 1 123 ? 83.506 29.132 -5.969 1.00 70.00 214 LYS B O 1
ATOM 2768 N N . PRO B 1 124 ? 85.234 29.298 -7.401 1.00 68.80 215 PRO B N 1
ATOM 2769 C CA . PRO B 1 124 ? 85.001 27.958 -7.974 1.00 67.53 215 PRO B CA 1
ATOM 2770 C C . PRO B 1 124 ? 85.243 26.848 -6.949 1.00 66.09 215 PRO B C 1
ATOM 2771 O O . PRO B 1 124 ? 86.366 26.671 -6.470 1.00 65.78 215 PRO B O 1
ATOM 2775 N N . SER B 1 125 ? 84.185 26.117 -6.601 1.00 64.54 216 SER B N 1
ATOM 2776 C CA . SER B 1 125 ? 84.265 25.073 -5.566 1.00 62.20 216 SER B CA 1
ATOM 2777 C C . SER B 1 125 ? 83.878 23.698 -6.098 1.00 60.75 216 SER B C 1
ATOM 2778 O O . SER B 1 125 ? 82.955 23.575 -6.932 1.00 60.82 216 SER B O 1
ATOM 2781 N N . GLU B 1 126 ? 84.597 22.676 -5.628 1.00 57.90 217 GLU B N 1
ATOM 2782 C CA . GLU B 1 126 ? 84.305 21.290 -5.989 1.00 55.51 217 GLU B CA 1
ATOM 2783 C C . GLU B 1 126 ? 84.084 20.444 -4.709 1.00 53.55 217 GLU B C 1
ATOM 2784 O O . GLU B 1 126 ? 84.813 20.583 -3.703 1.00 52.78 217 GLU B O 1
ATOM 2790 N N . THR B 1 127 ? 83.057 19.597 -4.730 1.00 50.32 218 THR B N 1
ATOM 2791 C CA . THR B 1 127 ? 82.904 18.599 -3.670 1.00 47.43 218 THR B CA 1
ATOM 2792 C C . THR B 1 127 ? 82.856 17.265 -4.358 1.00 46.57 218 THR B C 1
ATOM 2793 O O . THR B 1 127 ? 82.230 17.141 -5.414 1.00 46.02 218 THR B O 1
ATOM 2797 N N . ARG B 1 128 ? 83.575 16.299 -3.801 1.00 45.42 219 ARG B N 1
ATOM 2798 C CA . ARG B 1 128 ? 83.545 14.952 -4.333 1.00 45.31 219 ARG B CA 1
ATOM 2799 C C . ARG B 1 128 ? 82.579 14.116 -3.465 1.00 44.72 219 ARG B C 1
ATOM 2800 O O . ARG B 1 128 ? 82.357 14.429 -2.287 1.00 44.94 219 ARG B O 1
ATOM 2808 N N . PHE B 1 129 ? 81.991 13.086 -4.050 1.00 44.04 220 PHE B N 1
ATOM 2809 C CA . PHE B 1 129 ? 80.971 12.312 -3.389 1.00 43.39 220 PHE B CA 1
ATOM 2810 C C . PHE B 1 129 ? 81.172 10.847 -3.703 1.00 44.76 220 PHE B C 1
ATOM 2811 O O . PHE B 1 12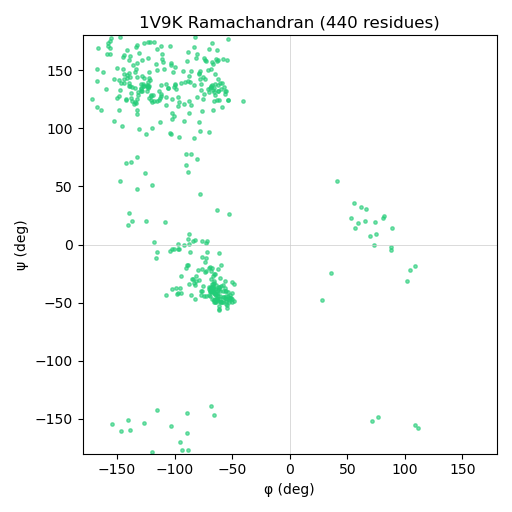9 ? 81.383 10.468 -4.887 1.00 45.43 220 PHE B O 1
ATOM 2819 N N . LYS B 1 130 ? 81.048 10.005 -2.677 1.00 44.26 221 LYS B N 1
ATOM 2820 C CA . LYS B 1 130 ? 80.896 8.556 -2.877 1.00 43.67 221 LYS B CA 1
ATOM 2821 C C . LYS B 1 130 ? 79.582 8.080 -2.188 1.00 43.62 221 LYS B C 1
ATOM 2822 O O . LYS B 1 130 ? 79.277 8.494 -1.061 1.00 41.64 221 LYS B O 1
ATOM 2828 N N . VAL B 1 131 ? 78.799 7.255 -2.888 1.00 42.72 222 VAL B N 1
ATOM 2829 C CA . VAL B 1 131 ? 77.557 6.740 -2.360 1.00 42.32 222 VAL B CA 1
ATOM 2830 C C . VAL B 1 131 ? 77.982 5.676 -1.373 1.00 42.53 222 VAL B C 1
ATOM 2831 O O . VAL B 1 131 ? 78.731 4.765 -1.730 1.00 41.43 222 VAL B O 1
ATOM 2835 N N . GLU B 1 132 ? 77.523 5.795 -0.123 1.00 41.85 223 GLU B N 1
ATOM 2836 C CA . GLU B 1 132 ? 77.866 4.803 0.901 1.00 43.23 223 GLU B CA 1
ATOM 2837 C C . GLU B 1 132 ? 76.783 3.752 1.135 1.00 43.63 223 GLU B C 1
ATOM 2838 O O . GLU B 1 132 ? 77.104 2.591 1.361 1.00 43.96 223 GLU B O 1
ATOM 2844 N N . GLU B 1 133 ? 75.520 4.166 1.082 1.00 43.59 224 GLU B N 1
ATOM 2845 C CA . GLU B 1 133 ? 74.399 3.299 1.403 1.00 45.03 224 GLU B CA 1
ATOM 2846 C C . GLU B 1 133 ? 73.144 3.886 0.766 1.00 44.25 224 GLU B C 1
ATOM 2847 O O . GLU B 1 133 ? 72.890 5.085 0.875 1.00 42.87 224 GLU B O 1
ATOM 2853 N N . ARG B 1 134 ? 72.360 3.031 0.107 1.00 43.31 225 ARG B N 1
ATOM 2854 C CA . ARG B 1 134 ? 71.124 3.476 -0.528 1.00 42.23 225 ARG B CA 1
ATOM 2855 C C . ARG B 1 134 ? 69.930 3.155 0.340 1.00 40.37 225 ARG B C 1
ATOM 2856 O O . ARG B 1 134 ? 69.863 2.096 0.921 1.00 40.68 225 ARG B O 1
ATOM 2864 N N . TYR B 1 135 ? 69.002 4.094 0.454 1.00 39.37 226 TYR B N 1
ATOM 2865 C CA . TYR B 1 135 ? 67.772 3.875 1.184 1.00 37.98 226 TYR B CA 1
ATOM 2866 C C . TYR B 1 135 ? 66.631 4.229 0.228 1.00 38.40 226 TYR B C 1
ATOM 2867 O O . TYR B 1 135 ? 66.891 4.737 -0.894 1.00 37.64 226 TYR B O 1
ATOM 2876 N N . ALA B 1 136 ? 65.397 3.962 0.664 1.00 37.41 227 ALA B N 1
ATOM 2877 C CA . ALA B 1 136 ? 64.252 4.012 -0.249 1.00 38.76 227 ALA B CA 1
ATOM 2878 C C . ALA B 1 136 ? 63.964 5.413 -0.753 1.00 39.26 227 ALA B C 1
ATOM 2879 O O . ALA B 1 136 ? 63.489 5.574 -1.885 1.00 39.82 227 ALA B O 1
ATOM 2881 N N . PHE B 1 137 ? 64.213 6.414 0.101 1.00 38.40 228 PHE B N 1
ATOM 2882 C CA . PHE B 1 137 ? 63.940 7.781 -0.237 1.00 36.92 228 PHE B CA 1
ATOM 2883 C C . PHE B 1 137 ? 65.059 8.718 0.199 1.00 35.49 228 PHE B C 1
ATOM 2884 O O . PHE B 1 137 ? 64.851 9.903 0.283 1.00 36.39 228 PHE B O 1
ATOM 2892 N N . ALA B 1 138 ? 66.244 8.177 0.429 1.00 35.66 229 ALA B N 1
ATOM 2893 C CA . ALA B 1 138 ? 67.410 8.939 0.945 1.00 34.31 229 ALA B CA 1
ATOM 2894 C C . ALA B 1 138 ? 68.664 8.167 0.583 1.00 33.39 229 ALA B C 1
ATOM 2895 O O . ALA B 1 138 ? 68.581 7.007 0.225 1.00 33.40 229 ALA B O 1
ATOM 2897 N N . THR B 1 139 ? 69.813 8.820 0.650 1.00 33.67 230 THR B N 1
ATOM 2898 C CA . THR B 1 139 ? 71.127 8.196 0.414 1.00 33.93 230 THR B CA 1
ATOM 2899 C C . THR B 1 139 ? 72.138 8.728 1.426 1.00 33.54 230 THR B C 1
ATOM 2900 O O . THR B 1 139 ? 72.153 9.938 1.711 1.00 34.83 230 THR B O 1
ATOM 2904 N N . LEU B 1 140 ? 72.989 7.837 1.948 1.00 33.97 231 LEU B N 1
ATOM 2905 C CA . LEU B 1 140 ? 74.180 8.239 2.732 1.00 33.14 231 LEU B CA 1
ATOM 2906 C C . LEU B 1 140 ? 75.359 8.372 1.792 1.00 33.39 231 LEU B C 1
ATOM 2907 O O . LEU B 1 140 ? 75.757 7.349 1.169 1.00 31.90 231 LEU B O 1
ATOM 2912 N N . VAL B 1 141 ? 75.937 9.568 1.762 1.00 33.43 232 VAL B N 1
ATOM 2913 C CA . VAL B 1 141 ? 77.004 9.934 0.815 1.00 34.65 232 VAL B CA 1
ATOM 2914 C C . VAL B 1 141 ? 78.199 10.383 1.631 1.00 34.44 232 VAL B C 1
ATOM 2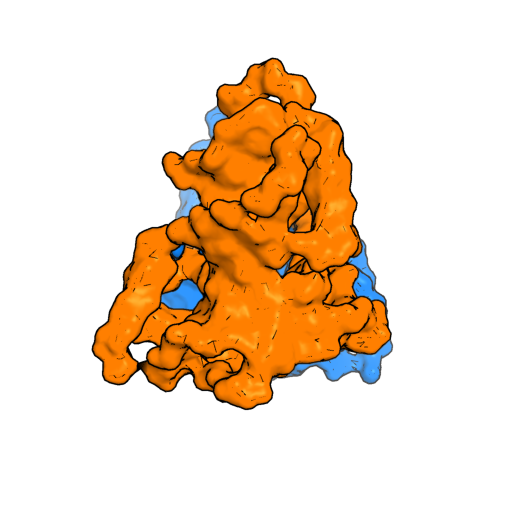915 O O . VAL B 1 141 ? 78.058 11.083 2.655 1.00 34.10 232 VAL B O 1
ATOM 2919 N N . ARG B 1 142 ? 79.369 9.901 1.235 1.00 34.74 233 ARG B N 1
ATOM 2920 C CA . ARG B 1 142 ? 80.624 10.390 1.749 1.00 35.46 233 ARG B CA 1
ATOM 2921 C C . ARG B 1 142 ? 80.992 11.557 0.886 1.00 37.00 233 ARG B C 1
ATOM 2922 O O . ARG B 1 142 ? 81.052 11.426 -0.345 1.00 37.91 233 ARG B O 1
ATOM 2930 N N . CYS B 1 143 ? 81.199 12.699 1.546 1.00 36.91 234 CYS B N 1
ATOM 2931 C CA . CYS B 1 143 ? 81.346 13.999 0.949 1.00 37.23 234 CYS B CA 1
ATOM 2932 C C . CYS B 1 143 ? 82.696 14.488 1.360 1.00 38.97 234 CYS B C 1
ATOM 2933 O O . CYS B 1 143 ? 83.037 14.466 2.543 1.00 37.17 234 CYS B O 1
ATOM 2936 N N . SER B 1 144 ? 83.466 14.906 0.362 1.00 40.01 235 SER B N 1
ATOM 2937 C CA . SER B 1 144 ? 84.826 15.309 0.575 1.00 42.89 235 SER B CA 1
ATOM 2938 C C . SER B 1 144 ? 84.938 16.659 -0.143 1.00 44.24 235 SER B C 1
ATOM 2939 O O . SER B 1 144 ? 85.055 16.682 -1.372 1.00 44.55 235 SER B O 1
ATOM 2942 N N . PRO B 1 145 ? 84.848 17.764 0.606 1.00 45.81 236 PRO B N 1
ATOM 2943 C CA . PRO B 1 145 ? 84.976 19.111 0.024 1.00 46.80 236 PRO B CA 1
ATOM 2944 C C . PRO B 1 145 ? 86.461 19.447 -0.217 1.00 48.55 236 PRO B C 1
ATOM 2945 O O . PRO B 1 145 ? 87.208 19.687 0.754 1.00 48.88 236 PRO B O 1
ATOM 2949 N N . VAL B 1 146 ? 86.858 19.400 -1.494 1.00 48.92 237 VAL B N 1
ATOM 2950 C CA . VAL B 1 146 ? 88.222 19.652 -1.981 1.00 49.73 237 VAL B CA 1
ATOM 2951 C C . VAL B 1 146 ? 88.612 21.074 -1.641 1.00 50.30 237 VAL B C 1
ATOM 2952 O O . VAL B 1 146 ? 89.628 21.315 -0.987 1.00 50.67 237 VAL B O 1
ATOM 2956 N N . THR B 1 147 ? 87.778 22.003 -2.095 1.00 50.35 238 THR B N 1
ATOM 2957 C CA . THR B 1 147 ? 87.794 23.383 -1.650 1.00 51.53 238 THR B CA 1
ATOM 2958 C C . THR B 1 147 ? 87.188 23.434 -0.243 1.00 51.92 238 THR B C 1
ATOM 2959 O O . THR B 1 147 ? 86.504 22.490 0.182 1.00 53.14 238 THR B O 1
ATOM 2963 N N . GLY B 1 148 ? 87.455 24.484 0.514 1.00 52.05 239 GLY B N 1
ATOM 2964 C CA . GLY B 1 148 ? 86.959 24.508 1.883 1.00 51.29 239 GLY B CA 1
ATOM 2965 C C . GLY B 1 148 ? 86.024 25.651 2.175 1.00 51.59 239 GLY B C 1
ATOM 2966 O O . GLY B 1 148 ? 86.189 26.383 3.181 1.00 53.18 239 GLY B O 1
ATOM 2967 N N . ARG B 1 149 ? 85.006 25.816 1.338 1.00 50.68 240 ARG B N 1
ATOM 2968 C CA . ARG B 1 149 ? 84.149 26.981 1.516 1.00 49.83 240 ARG B CA 1
ATOM 2969 C C . ARG B 1 149 ? 83.016 26.684 2.466 1.00 48.96 240 ARG B C 1
ATOM 2970 O O . ARG B 1 149 ? 82.640 25.528 2.679 1.00 47.49 240 ARG B O 1
ATOM 2978 N N . THR B 1 150 ? 82.484 27.746 3.036 1.00 47.76 241 THR B N 1
ATOM 2979 C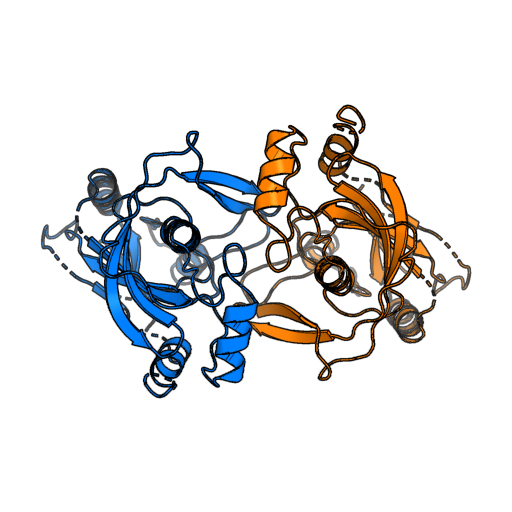 CA . THR B 1 150 ? 81.362 27.621 3.923 1.00 48.14 241 THR B CA 1
ATOM 2980 C C . THR B 1 150 ? 80.164 27.056 3.177 1.00 46.91 241 THR B C 1
ATOM 2981 O O . THR B 1 150 ? 79.964 27.336 1.982 1.00 46.07 241 THR B O 1
ATOM 2985 N N . HIS B 1 151 ? 79.427 26.211 3.899 1.00 46.05 242 HIS B N 1
ATOM 2986 C CA . HIS B 1 151 ? 78.184 25.579 3.442 1.00 44.15 242 HIS B CA 1
ATOM 2987 C C . HIS B 1 151 ? 78.359 24.874 2.115 1.00 42.89 242 HIS B C 1
ATOM 2988 O O . HIS B 1 151 ? 77.406 24.614 1.414 1.00 43.13 242 HIS B O 1
ATOM 2995 N N . GLN B 1 152 ? 79.596 24.516 1.785 1.00 41.10 243 GLN B N 1
ATOM 2996 C CA . GLN B 1 152 ? 79.869 23.947 0.475 1.00 39.61 243 GLN B CA 1
ATOM 2997 C C . GLN B 1 152 ? 79.147 22.608 0.265 1.00 38.39 243 GLN B C 1
ATOM 2998 O O . GLN B 1 152 ? 78.501 22.394 -0.772 1.00 38.84 243 GLN B O 1
ATOM 3004 N N . ILE B 1 153 ? 79.233 21.711 1.235 1.00 37.63 244 ILE B N 1
ATOM 3005 C CA . ILE B 1 153 ? 78.574 20.416 1.084 1.00 38.53 244 ILE B CA 1
ATOM 3006 C C . ILE B 1 153 ? 77.064 20.597 1.027 1.00 37.38 244 ILE B C 1
ATOM 3007 O O . ILE B 1 153 ? 76.433 20.119 0.111 1.00 38.33 244 ILE B O 1
ATOM 3012 N N . ARG B 1 154 ? 76.524 21.345 1.970 1.00 37.88 245 ARG B N 1
ATOM 3013 C CA . ARG B 1 154 ? 75.094 21.581 2.065 1.00 38.49 245 ARG B CA 1
ATOM 3014 C C . ARG B 1 154 ? 74.552 22.210 0.777 1.00 38.45 245 ARG B C 1
ATOM 3015 O O . ARG B 1 154 ? 73.534 21.746 0.219 1.00 36.45 245 ARG B O 1
ATOM 3023 N N . VAL B 1 155 ? 75.221 23.273 0.317 1.00 37.34 246 VAL B N 1
ATOM 3024 C CA . VAL B 1 155 ? 74.777 23.945 -0.932 1.00 37.25 246 VAL B CA 1
ATOM 3025 C C . VAL B 1 155 ? 74.981 23.082 -2.177 1.00 38.10 246 VAL B C 1
ATOM 3026 O O . VAL B 1 155 ? 74.097 23.005 -3.028 1.00 38.27 246 VAL B O 1
ATOM 3030 N N . HIS B 1 156 ? 76.111 22.387 -2.269 1.00 38.25 247 HIS B N 1
ATOM 3031 C CA . HIS B 1 156 ? 76.360 21.568 -3.455 1.00 38.50 247 HIS B CA 1
ATOM 3032 C C . HIS B 1 156 ? 75.371 20.423 -3.516 1.00 39.85 247 HIS B C 1
ATOM 3033 O O . HIS B 1 156 ? 74.917 20.048 -4.619 1.00 39.15 247 HIS B O 1
ATOM 3040 N N . THR B 1 157 ? 75.088 19.826 -2.347 1.00 39.20 248 THR B N 1
ATOM 3041 C CA . THR B 1 157 ? 74.078 18.756 -2.313 1.00 40.31 248 THR B CA 1
ATOM 3042 C C . THR B 1 157 ? 72.717 19.335 -2.663 1.00 40.58 248 THR B C 1
ATOM 3043 O O . THR B 1 157 ? 71.987 18.695 -3.387 1.00 41.81 248 THR B O 1
ATOM 3047 N N . GLN B 1 158 ? 72.380 20.498 -2.129 1.00 42.54 249 GLN B N 1
ATOM 3048 C CA . GLN B 1 158 ? 71.094 21.146 -2.465 1.00 44.70 249 GLN B CA 1
ATOM 3049 C C . GLN B 1 158 ? 71.015 21.500 -3.955 1.00 45.60 249 GLN B C 1
ATOM 3050 O O . GLN B 1 158 ? 70.015 21.174 -4.625 1.00 46.31 249 GLN B O 1
ATOM 3056 N N . TYR B 1 159 ? 72.085 22.106 -4.480 1.00 46.27 250 TYR B N 1
ATOM 3057 C CA . TYR B 1 159 ? 72.198 22.421 -5.908 1.00 46.36 250 TYR B CA 1
ATOM 3058 C C . TYR B 1 159 ? 72.014 21.169 -6.748 1.00 45.83 250 TYR B C 1
ATOM 3059 O O . TYR B 1 159 ? 71.361 21.195 -7.811 1.00 44.48 250 TYR B O 1
ATOM 3068 N N . ALA B 1 160 ? 72.577 20.056 -6.277 1.00 45.14 251 ALA B N 1
ATOM 3069 C CA . ALA B 1 160 ? 72.464 18.803 -7.017 1.00 44.99 251 ALA B CA 1
ATOM 3070 C C . ALA B 1 160 ? 71.051 18.168 -6.977 1.00 45.01 251 ALA B C 1
ATOM 3071 O O . ALA B 1 160 ? 70.845 17.074 -7.514 1.00 45.20 251 ALA B O 1
ATOM 3073 N N . GLY B 1 161 ? 70.105 18.864 -6.341 1.00 45.26 252 GLY B N 1
ATOM 3074 C CA . GLY B 1 161 ? 68.733 18.394 -6.130 1.00 44.79 252 GLY B CA 1
ATOM 3075 C C . GLY B 1 161 ? 68.588 17.304 -5.062 1.00 43.88 252 GLY B C 1
ATOM 3076 O O . GLY B 1 161 ? 67.598 16.548 -5.079 1.00 44.25 252 GLY B O 1
ATOM 3077 N N . HIS B 1 162 ? 69.583 17.165 -4.173 1.00 42.07 253 HIS B N 1
ATOM 3078 C CA . HIS B 1 162 ? 69.457 16.219 -3.048 1.00 40.97 253 HIS B CA 1
ATOM 3079 C C . HIS B 1 162 ? 69.872 16.866 -1.729 1.00 38.29 253 HIS B C 1
ATOM 3080 O O . HIS B 1 162 ? 70.954 16.599 -1.287 1.00 38.15 253 HIS B O 1
ATOM 3087 N N . PRO B 1 163 ? 69.048 17.735 -1.131 1.00 37.65 254 PRO B N 1
ATOM 3088 C CA . PRO B 1 163 ? 69.491 18.573 0.009 1.00 36.11 254 PRO B CA 1
ATOM 3089 C C . PRO B 1 163 ? 69.704 17.732 1.269 1.00 35.22 254 PRO B C 1
ATOM 3090 O O . PRO B 1 163 ? 69.322 16.558 1.245 1.00 35.10 254 PRO B O 1
ATOM 3094 N N . ILE B 1 164 ? 70.326 18.293 2.304 1.00 33.35 255 ILE B N 1
ATOM 3095 C CA . ILE B 1 164 ? 70.726 17.465 3.478 1.00 33.29 255 ILE B CA 1
ATOM 3096 C C . ILE B 1 164 ? 69.573 17.360 4.488 1.00 32.76 255 ILE B C 1
ATOM 3097 O O . ILE B 1 164 ? 68.909 18.374 4.774 1.00 31.04 255 ILE B O 1
ATOM 3102 N N . ALA B 1 165 ? 69.398 16.160 5.054 1.00 32.71 256 ALA B N 1
ATOM 3103 C CA . ALA B 1 165 ? 68.343 15.920 6.056 1.00 32.86 256 ALA B CA 1
ATOM 3104 C C . ALA B 1 165 ? 68.474 16.930 7.170 1.00 33.05 256 ALA B C 1
ATOM 3105 O O . ALA B 1 165 ? 69.558 17.093 7.739 1.00 31.94 256 ALA B O 1
ATOM 3107 N N . PHE B 1 166 ? 67.381 17.657 7.414 1.00 33.41 257 PHE B N 1
ATOM 3108 C CA . PHE B 1 166 ? 67.249 18.591 8.518 1.00 34.16 257 PHE B CA 1
ATOM 3109 C C . PHE B 1 166 ? 68.158 19.804 8.450 1.00 35.91 257 PHE B C 1
ATOM 3110 O O . PHE B 1 166 ? 68.552 20.332 9.475 1.00 35.11 257 PHE B O 1
ATOM 3118 N N . ASP B 1 167 ? 68.477 20.223 7.230 1.00 37.39 258 ASP B N 1
ATOM 3119 C CA . ASP B 1 167 ? 69.165 21.482 6.967 1.00 40.51 258 ASP B CA 1
ATOM 3120 C C . ASP B 1 167 ? 68.093 22.547 6.849 1.00 40.55 258 ASP B C 1
ATOM 3121 O O . ASP B 1 167 ? 67.321 22.535 5.904 1.00 41.75 258 ASP B O 1
ATOM 3126 N N . ASP B 1 168 ? 68.066 23.474 7.784 1.00 42.10 259 ASP B N 1
ATOM 3127 C CA . ASP B 1 168 ? 67.103 24.583 7.731 1.00 43.81 259 ASP B CA 1
ATOM 3128 C C . ASP B 1 168 ? 67.181 25.578 6.589 1.00 43.96 259 ASP B C 1
ATOM 3129 O O . ASP B 1 168 ? 66.141 25.911 5.968 1.00 41.30 259 ASP B O 1
ATOM 3134 N N . ARG B 1 169 ? 68.404 26.076 6.368 1.00 44.08 260 ARG B N 1
ATOM 3135 C CA . ARG B 1 169 ? 68.646 27.178 5.466 1.00 44.32 260 ARG B CA 1
ATOM 3136 C C . ARG B 1 169 ? 68.539 26.678 4.027 1.00 44.52 260 ARG B C 1
ATOM 3137 O O . ARG B 1 169 ? 68.076 27.406 3.114 1.00 44.49 260 ARG B O 1
ATOM 3145 N N . TYR B 1 170 ? 68.996 25.443 3.837 1.00 43.84 261 TYR B N 1
ATOM 3146 C CA . TYR B 1 170 ? 69.136 24.815 2.523 1.00 44.95 261 TYR B CA 1
ATOM 3147 C C . TYR B 1 170 ? 68.264 23.590 2.280 1.00 45.17 261 TYR B C 1
ATOM 3148 O O . TYR B 1 170 ? 68.152 23.129 1.138 1.00 46.74 261 TYR B O 1
ATOM 3157 N N . GLY B 1 171 ? 67.654 23.064 3.334 1.00 44.38 262 GLY B N 1
ATOM 3158 C CA . GLY B 1 171 ? 67.005 21.775 3.239 1.00 44.75 262 GLY B CA 1
ATOM 3159 C C . GLY B 1 171 ? 65.533 21.828 2.917 1.00 44.84 262 GLY B C 1
ATOM 3160 O O . GLY B 1 171 ? 64.949 22.897 2.673 1.00 43.26 262 GLY B O 1
ATOM 3161 N N . ASP B 1 172 ? 64.949 20.632 2.899 1.00 45.59 263 ASP B N 1
ATOM 3162 C CA . ASP B 1 172 ? 63.579 20.418 2.451 1.00 44.64 263 ASP B CA 1
ATOM 3163 C C . ASP B 1 172 ? 62.778 19.839 3.616 1.00 43.88 263 ASP B C 1
ATOM 3164 O O . ASP B 1 172 ? 62.878 18.645 3.930 1.00 43.89 263 ASP B O 1
ATOM 3169 N N . ARG B 1 173 ? 62.020 20.736 4.254 1.00 43.03 264 ARG B N 1
ATOM 3170 C CA . ARG B 1 173 ? 61.108 20.445 5.350 1.00 42.86 264 ARG B CA 1
ATOM 3171 C C . ARG B 1 173 ? 60.183 19.262 5.097 1.00 41.89 264 ARG B C 1
ATOM 3172 O O . ARG B 1 173 ? 59.891 18.481 6.006 1.00 41.31 264 ARG B O 1
ATOM 3180 N N . GLU B 1 174 ? 59.784 19.076 3.846 1.00 42.07 265 GLU B N 1
ATOM 3181 C CA . GLU B 1 174 ? 58.978 17.910 3.485 1.00 41.83 265 GLU B CA 1
ATOM 3182 C C . GLU B 1 174 ? 59.777 16.616 3.581 1.00 41.18 265 GLU B C 1
ATOM 3183 O O . GLU B 1 174 ? 59.225 15.587 3.923 1.00 40.95 265 GLU B O 1
ATOM 3189 N N . PHE B 1 175 ? 61.069 16.662 3.218 1.00 39.23 266 PHE B N 1
ATOM 3190 C CA . PHE B 1 175 ? 61.920 15.492 3.308 1.00 37.29 266 PHE B CA 1
ATOM 3191 C C . PHE B 1 175 ? 62.069 15.147 4.810 1.00 35.47 266 PHE B C 1
ATOM 3192 O O . PHE B 1 175 ? 61.868 14.028 5.204 1.00 36.33 266 PHE B O 1
ATOM 3200 N N . ASP B 1 176 ? 62.363 16.148 5.620 1.00 35.45 267 ASP B N 1
ATOM 3201 C CA . ASP B 1 176 ? 62.397 16.049 7.087 1.00 35.14 267 ASP B CA 1
ATOM 3202 C C . ASP B 1 176 ? 61.094 15.471 7.692 1.00 35.85 267 ASP B C 1
ATOM 3203 O O . ASP B 1 176 ? 61.146 14.602 8.517 1.00 35.22 267 ASP B O 1
ATOM 3208 N N . ARG B 1 177 ? 59.924 16.009 7.294 1.00 38.32 268 ARG B N 1
ATOM 3209 C CA . ARG B 1 177 ? 58.641 15.460 7.734 1.00 38.68 268 ARG B CA 1
ATOM 3210 C C . ARG B 1 177 ? 58.596 13.932 7.472 1.00 38.93 268 ARG B C 1
ATOM 3211 O O . ARG B 1 177 ? 58.246 13.146 8.354 1.00 38.90 268 ARG B O 1
ATOM 3219 N N . GLN B 1 178 ? 59.011 13.527 6.268 1.00 38.86 269 GLN B N 1
ATOM 3220 C CA . GLN B 1 178 ? 59.119 12.116 5.860 1.00 37.21 269 GLN B CA 1
ATOM 3221 C C . GLN B 1 178 ? 60.082 11.220 6.654 1.00 36.42 269 GLN B C 1
ATOM 3222 O O . GLN B 1 178 ? 59.828 10.029 6.840 1.00 33.72 269 GLN B O 1
ATOM 3228 N N . LEU B 1 179 ? 61.226 11.757 7.041 1.00 35.33 270 LEU B N 1
ATOM 3229 C CA . LEU B 1 179 ? 62.169 10.976 7.851 1.00 35.59 270 LEU B CA 1
ATOM 3230 C C . LEU B 1 179 ? 61.520 10.681 9.199 1.00 34.37 270 LEU B C 1
ATOM 3231 O O . LEU B 1 179 ? 61.621 9.569 9.719 1.00 34.24 270 LEU B O 1
ATOM 3236 N N . THR B 1 180 ? 60.864 11.699 9.736 1.00 35.61 271 THR B N 1
ATOM 3237 C CA . THR B 1 180 ? 60.154 11.615 11.028 1.00 37.32 271 THR B CA 1
ATOM 3238 C C . THR B 1 180 ? 59.058 10.551 10.973 1.00 37.99 271 THR B C 1
ATOM 3239 O O . THR B 1 180 ? 58.973 9.712 11.855 1.00 38.18 271 THR B O 1
ATOM 3243 N N . GLU B 1 181 ? 58.289 10.532 9.876 1.00 39.83 272 GLU B N 1
ATOM 3244 C CA . GLU B 1 181 ? 57.173 9.559 9.686 1.00 41.17 272 GLU B CA 1
ATOM 3245 C C . GLU B 1 181 ? 57.651 8.122 9.538 1.00 41.40 272 GLU B C 1
ATOM 3246 O O . GLU B 1 181 ? 57.046 7.202 10.118 1.00 41.59 272 GLU B O 1
ATOM 3252 N N . ALA B 1 182 ? 58.744 7.933 8.789 1.00 39.87 273 ALA B N 1
ATOM 3253 C CA . ALA B 1 182 ? 59.415 6.635 8.685 1.00 39.68 273 ALA B CA 1
ATOM 3254 C C . ALA B 1 182 ? 59.961 6.108 10.012 1.00 39.01 273 ALA B C 1
ATOM 3255 O O . ALA B 1 182 ? 60.448 4.972 10.055 1.00 39.17 273 ALA B O 1
ATOM 3257 N N . GLY B 1 183 ? 59.896 6.935 11.055 1.00 37.88 274 GLY B N 1
ATOM 3258 C CA . GLY B 1 183 ? 60.295 6.566 12.414 1.00 37.27 274 GLY B CA 1
ATOM 3259 C C . GLY B 1 183 ? 61.785 6.639 12.755 1.00 36.88 274 GLY B C 1
ATOM 3260 O O . GLY B 1 183 ? 62.237 5.910 13.656 1.00 36.39 274 GLY B O 1
ATOM 3261 N N . THR B 1 184 ? 62.561 7.466 12.051 1.00 35.08 275 THR B N 1
ATOM 3262 C CA . THR B 1 184 ? 64.028 7.437 12.226 1.00 33.67 275 THR B CA 1
ATOM 3263 C C . THR B 1 184 ? 64.461 8.109 13.503 1.00 32.53 275 THR B C 1
ATOM 3264 O O . THR B 1 184 ? 65.610 7.911 13.975 1.00 31.39 275 THR B O 1
ATOM 3268 N N . GLY B 1 185 ? 63.577 8.957 14.016 1.00 33.11 276 GLY B N 1
ATOM 3269 C CA . GLY B 1 185 ? 63.843 9.772 15.197 1.00 33.51 276 GLY B CA 1
ATOM 3270 C C . GLY B 1 185 ? 64.863 10.875 14.974 1.00 34.10 276 GLY B C 1
ATOM 3271 O O . GLY B 1 185 ? 65.281 11.578 15.938 1.00 34.73 276 GLY B O 1
ATOM 3272 N N . LEU B 1 186 ? 65.277 11.066 13.720 1.00 32.76 277 LEU B N 1
ATOM 3273 C CA . LEU B 1 186 ? 66.331 12.043 13.462 1.00 34.03 277 LEU B CA 1
ATOM 3274 C C . LEU B 1 186 ? 65.881 13.386 13.986 1.00 33.92 277 LEU B C 1
ATOM 3275 O O . LEU B 1 186 ? 64.723 13.765 13.758 1.00 32.81 277 LEU B O 1
ATOM 3280 N N . ASN B 1 187 ? 66.758 14.123 14.682 1.00 33.43 278 ASN B N 1
ATOM 3281 C CA . ASN B 1 187 ? 66.409 15.530 14.910 1.00 34.08 278 ASN B CA 1
ATOM 3282 C C . ASN B 1 187 ? 67.560 16.512 14.971 1.00 32.07 278 ASN B C 1
ATOM 3283 O O . ASN B 1 187 ? 67.703 17.257 15.951 1.00 32.07 278 ASN B O 1
ATOM 3288 N N . ARG B 1 188 ? 68.370 16.483 13.913 1.00 29.71 279 ARG B N 1
ATOM 3289 C CA . ARG B 1 188 ? 69.555 17.348 13.728 1.00 28.92 279 ARG B CA 1
ATOM 3290 C C . ARG B 1 188 ? 70.011 17.233 12.267 1.00 27.18 279 ARG B C 1
ATOM 3291 O O . ARG B 1 188 ? 69.749 16.196 11.654 1.00 26.23 279 ARG B O 1
ATOM 3299 N N . LEU B 1 189 ? 70.621 18.277 11.706 1.00 26.76 280 LEU B N 1
ATOM 3300 C CA . LEU B 1 189 ? 71.344 18.208 10.421 1.00 28.74 280 LEU B CA 1
ATOM 3301 C C . LEU B 1 189 ? 72.140 16.893 10.362 1.00 29.25 280 LEU B C 1
ATOM 3302 O O . LEU B 1 189 ? 72.937 16.586 11.260 1.00 29.83 280 LEU B O 1
ATOM 3307 N N . PHE B 1 190 ? 71.891 16.090 9.342 1.00 28.59 281 PHE B N 1
ATOM 3308 C CA . PHE B 1 190 ? 72.675 14.864 9.224 1.00 28.24 281 PHE B CA 1
ATOM 3309 C C . PHE B 1 190 ? 73.893 15.211 8.400 1.00 27.66 281 PHE B C 1
ATOM 3310 O O . PHE B 1 190 ? 73.985 14.841 7.231 1.00 27.44 281 PHE B O 1
ATOM 3318 N N . LEU B 1 191 ? 74.847 15.864 9.064 1.00 27.96 282 LEU B N 1
ATOM 3319 C CA . LEU B 1 191 ? 76.178 16.109 8.526 1.00 26.02 282 LEU B CA 1
ATOM 3320 C C . LEU B 1 191 ? 77.200 15.845 9.603 1.00 26.43 282 LEU B C 1
ATOM 3321 O O . LEU B 1 191 ? 77.126 16.412 10.703 1.00 26.56 282 LEU B O 1
ATOM 3326 N N . HIS B 1 192 ? 78.152 14.942 9.306 1.00 25.19 283 HIS B N 1
ATOM 3327 C CA . HIS B 1 192 ? 79.156 14.512 10.270 1.00 25.38 283 HIS B CA 1
ATOM 3328 C C . HIS B 1 192 ? 80.533 14.422 9.603 1.00 25.76 283 HIS B C 1
ATOM 3329 O O . HIS B 1 192 ? 80.660 13.787 8.610 1.00 25.83 283 HIS B O 1
ATOM 3336 N N . ALA B 1 193 ? 81.520 15.101 10.174 1.00 27.78 284 ALA B N 1
ATOM 3337 C CA . ALA B 1 193 ? 82.918 15.041 9.745 1.00 27.38 284 ALA B CA 1
ATOM 3338 C C . ALA B 1 193 ? 83.473 13.744 10.294 1.00 27.75 284 ALA B C 1
ATOM 3339 O O . ALA B 1 193 ? 83.842 13.621 11.477 1.00 27.50 284 ALA B O 1
ATOM 3341 N N . ALA B 1 194 ? 83.484 12.746 9.422 1.00 28.02 285 ALA B N 1
ATOM 3342 C CA . ALA B 1 194 ? 83.756 11.371 9.832 1.00 28.77 285 ALA B CA 1
ATOM 3343 C C . ALA B 1 194 ? 85.260 11.068 9.970 1.00 29.40 285 ALA B C 1
ATOM 3344 O O . ALA B 1 194 ? 85.656 10.334 10.864 1.00 29.23 285 ALA B O 1
ATOM 3346 N N . ALA B 1 195 ? 86.078 11.671 9.108 1.00 29.82 286 ALA B N 1
ATOM 3347 C CA . ALA B 1 195 ? 87.544 11.416 9.121 1.00 31.16 286 ALA B CA 1
ATOM 3348 C C . ALA B 1 195 ? 88.377 12.586 8.657 1.00 32.36 286 ALA B C 1
ATOM 3349 O O . ALA B 1 195 ? 87.922 13.396 7.810 1.00 31.23 286 ALA B O 1
ATOM 3351 N N . LEU B 1 196 ? 89.602 12.627 9.194 1.00 32.49 287 LEU B N 1
ATOM 3352 C CA . LEU B 1 196 ? 90.578 13.657 8.888 1.00 34.10 287 LEU B CA 1
ATOM 3353 C C . LEU B 1 196 ? 91.954 13.006 8.684 1.00 35.03 287 LEU B C 1
ATOM 3354 O O . LEU B 1 196 ? 92.338 12.133 9.468 1.00 34.11 287 LEU B O 1
ATOM 3359 N N . LYS B 1 197 ? 92.653 13.440 7.630 1.00 34.84 288 LYS B N 1
ATOM 3360 C CA . LYS B 1 197 ? 94.044 13.072 7.322 1.00 35.47 288 LYS B CA 1
ATOM 3361 C C . LYS B 1 197 ? 94.835 14.374 7.303 1.00 34.53 288 LYS B C 1
ATOM 3362 O O . LYS B 1 197 ? 94.430 15.349 6.663 1.00 35.16 288 LYS B O 1
ATOM 3368 N N . PHE B 1 198 ? 95.924 14.417 8.054 1.00 33.00 289 PHE B N 1
ATOM 3369 C CA . PHE B 1 198 ? 96.746 15.595 8.127 1.00 32.53 289 PHE B CA 1
ATOM 3370 C C . PHE B 1 198 ? 98.150 15.194 8.532 1.00 33.01 289 PHE B C 1
ATOM 3371 O O . PHE B 1 198 ? 98.398 14.029 8.894 1.00 32.97 289 PHE B O 1
ATOM 3379 N N . THR B 1 199 ? 99.050 16.166 8.538 1.00 32.33 290 THR B N 1
ATOM 3380 C CA . THR B 1 199 ? 100.392 15.968 9.119 1.00 32.90 290 THR B CA 1
ATOM 3381 C C . THR B 1 199 ? 100.562 16.578 10.498 1.00 32.49 290 THR B C 1
ATOM 3382 O O . THR B 1 199 ? 100.366 17.787 10.692 1.00 32.27 290 THR B O 1
ATOM 3386 N N . HIS B 1 200 ? 100.987 15.754 11.448 1.00 31.39 291 HIS B N 1
ATOM 3387 C CA . HIS B 1 200 ? 101.227 16.237 12.790 1.00 31.37 291 HIS B CA 1
ATOM 3388 C C . HIS B 1 200 ? 102.343 17.280 12.783 1.00 32.17 291 HIS B C 1
ATOM 3389 O O . HIS B 1 200 ? 103.446 17.034 12.273 1.00 32.70 291 HIS B O 1
ATOM 3396 N N . PRO B 1 201 ? 102.065 18.475 13.299 1.00 32.91 292 PRO B N 1
ATOM 3397 C CA . PRO B 1 201 ? 102.991 19.621 13.121 1.00 33.61 292 PRO B CA 1
ATOM 3398 C C . PRO B 1 201 ? 104.314 19.502 13.909 1.00 35.17 292 PRO B C 1
ATOM 3399 O O . PRO B 1 201 ? 105.324 20.185 13.611 1.00 35.52 292 PRO B O 1
ATOM 3403 N N . GLY B 1 202 ? 104.320 18.655 14.933 1.00 36.42 293 GLY B N 1
ATOM 3404 C CA . GLY B 1 202 ? 105.511 18.481 15.765 1.00 38.14 293 GLY B CA 1
ATOM 3405 C C . GLY B 1 202 ? 106.345 17.291 15.302 1.00 40.47 293 GLY B C 1
ATOM 3406 O O . GLY B 1 202 ? 107.573 17.328 15.308 1.00 41.14 293 GLY B O 1
ATOM 3407 N N . THR B 1 203 ? 105.654 16.240 14.879 1.00 41.05 294 THR B N 1
ATOM 3408 C CA . THR B 1 203 ? 106.247 14.955 14.495 1.00 42.30 294 THR B CA 1
ATOM 3409 C C . THR B 1 203 ? 106.513 14.876 12.965 1.00 41.82 294 THR B C 1
ATOM 3410 O O . THR B 1 203 ? 107.389 14.144 12.506 1.00 40.59 294 THR B O 1
ATOM 3414 N N . GLY B 1 204 ? 105.727 15.615 12.178 1.00 41.50 295 GLY B N 1
ATOM 3415 C CA . GLY B 1 204 ? 105.810 15.542 10.716 1.00 42.35 295 GLY B CA 1
ATOM 3416 C C . GLY B 1 204 ? 105.235 14.279 10.075 1.00 43.26 295 GLY B C 1
ATOM 3417 O O . GLY B 1 204 ? 105.204 14.149 8.851 1.00 43.69 295 GLY B O 1
ATOM 3418 N N . GLU B 1 205 ? 104.726 13.369 10.887 1.00 43.82 296 GLU B N 1
ATOM 3419 C CA . GLU B 1 205 ? 104.108 12.159 10.362 1.00 45.02 296 GLU B CA 1
ATOM 3420 C C . GLU B 1 205 ? 102.597 12.316 10.066 1.00 44.79 296 GLU B C 1
ATOM 3421 O O . GLU B 1 205 ? 101.850 12.980 10.787 1.00 44.22 296 GLU B O 1
ATOM 3427 N N . VAL B 1 206 ? 102.181 11.713 8.967 1.00 44.03 297 VAL B N 1
ATOM 3428 C CA . VAL B 1 206 ? 100.781 11.620 8.606 1.00 43.80 297 VAL B CA 1
ATOM 3429 C C . VAL B 1 206 ? 99.957 11.014 9.750 1.00 43.10 297 VAL B C 1
ATOM 3430 O O . VAL B 1 206 ? 100.355 10.005 10.335 1.00 42.10 297 VAL B O 1
ATOM 3442 N N . ARG B 1 208 ? 95.786 9.960 10.979 1.00 40.72 299 ARG B N 1
ATOM 3443 C CA . ARG B 1 208 ? 94.427 9.683 10.524 1.00 41.15 299 ARG B CA 1
ATOM 3444 C C . ARG B 1 208 ? 93.546 9.592 11.737 1.00 40.36 299 ARG B C 1
ATOM 3445 O O . ARG B 1 208 ? 93.855 8.816 12.648 1.00 39.59 299 ARG B O 1
ATOM 3453 N N . ILE B 1 209 ? 92.471 10.397 11.757 1.00 39.48 300 ILE B N 1
ATOM 3454 C CA . ILE B 1 209 ? 91.534 10.448 12.882 1.00 38.70 300 ILE B CA 1
ATOM 3455 C C . ILE B 1 209 ? 90.139 10.161 12.381 1.00 37.83 300 ILE B C 1
ATOM 3456 O O . ILE B 1 209 ? 89.748 10.679 11.325 1.00 36.42 300 ILE B O 1
ATOM 3461 N N . GLU B 1 210 ? 89.397 9.337 13.134 1.00 35.71 301 GLU B N 1
ATOM 3462 C CA . GLU B 1 210 ? 88.004 9.014 12.804 1.00 35.46 301 GLU B CA 1
ATOM 3463 C C . GLU B 1 210 ? 87.181 9.398 13.979 1.00 34.01 301 GLU B C 1
ATOM 3464 O O . GLU B 1 210 ? 87.649 9.274 15.114 1.00 33.97 301 GLU B O 1
ATOM 3470 N N . ALA B 1 211 ? 85.980 9.915 13.710 1.00 32.21 302 ALA B N 1
ATOM 3471 C CA . ALA B 1 211 ? 85.064 10.279 14.789 1.00 31.35 302 ALA B CA 1
ATOM 3472 C C . ALA B 1 211 ? 83.788 9.468 14.607 1.00 29.88 302 ALA B C 1
ATOM 3473 O O . ALA B 1 211 ? 83.170 9.563 13.582 1.00 30.04 302 ALA B O 1
ATOM 3475 N N . PRO B 1 212 ? 83.376 8.714 15.620 1.00 29.97 303 PRO B N 1
ATOM 3476 C CA . PRO B 1 212 ? 82.098 7.995 15.560 1.00 29.71 303 PRO B CA 1
ATOM 3477 C C . PRO B 1 212 ? 80.854 8.921 15.522 1.00 28.63 303 PRO B C 1
ATOM 3478 O O . PRO B 1 212 ? 80.859 10.046 16.074 1.00 29.11 303 PRO B O 1
ATOM 3490 N N . ASP B 1 214 ? 76.980 9.926 16.355 1.00 28.18 305 ASP B N 1
ATOM 3491 C CA . ASP B 1 214 ? 76.260 9.869 17.624 1.00 29.17 305 ASP B CA 1
ATOM 3492 C C . ASP B 1 214 ? 75.093 8.905 17.515 1.00 29.26 305 ASP B C 1
ATOM 3493 O O . ASP B 1 214 ? 74.856 8.388 16.464 1.00 29.76 305 ASP B O 1
ATOM 3498 N N . GLU B 1 215 ? 74.396 8.641 18.616 1.00 29.99 306 GLU B N 1
ATOM 3499 C CA . GLU B 1 215 ? 73.395 7.584 18.663 1.00 29.89 306 GLU B CA 1
ATOM 3500 C C . GLU B 1 215 ? 72.200 7.891 17.800 1.00 29.57 306 GLU B C 1
ATOM 3501 O O . GLU B 1 215 ? 71.600 6.982 17.210 1.00 29.18 306 GLU B O 1
ATOM 3507 N N . GLY B 1 216 ? 71.854 9.169 17.706 1.00 28.04 307 GLY B N 1
ATOM 3508 C CA . GLY B 1 216 ? 70.718 9.554 16.906 1.00 28.86 307 GLY B CA 1
ATOM 3509 C C . GLY B 1 216 ? 71.002 9.371 15.413 1.00 29.33 307 GLY B C 1
ATOM 3510 O O . GLY B 1 216 ? 70.157 8.978 14.616 1.00 27.46 307 GLY B O 1
ATOM 3511 N N . LEU B 1 217 ? 72.222 9.682 15.028 1.00 28.68 308 LEU B N 1
ATOM 3512 C CA . LEU B 1 217 ? 72.602 9.417 13.635 1.00 28.21 308 LEU B CA 1
ATOM 3513 C C . LEU B 1 217 ? 72.492 7.915 13.341 1.00 27.63 308 LEU B C 1
ATOM 3514 O O . LEU B 1 217 ? 71.884 7.499 12.339 1.00 27.22 308 LEU B O 1
ATOM 3519 N N . LYS B 1 218 ? 73.074 7.103 14.222 1.00 26.58 309 LYS B N 1
ATOM 3520 C CA . LYS B 1 218 ? 73.081 5.668 14.055 1.00 27.77 309 LYS B CA 1
ATOM 3521 C C . LYS B 1 218 ? 71.688 5.067 14.059 1.00 27.49 309 LYS B C 1
ATOM 3522 O O . LYS B 1 218 ? 71.388 4.146 13.299 1.00 25.04 309 LYS B O 1
ATOM 3528 N N . ARG B 1 219 ? 70.838 5.596 14.913 1.00 27.25 310 ARG B N 1
ATOM 3529 C CA . ARG B 1 219 ? 69.534 5.024 15.014 1.00 28.55 310 ARG B CA 1
ATOM 3530 C C . ARG B 1 219 ? 68.791 5.353 13.751 1.00 29.52 310 ARG B C 1
ATOM 3531 O O . ARG B 1 219 ? 68.004 4.539 13.285 1.00 28.33 310 ARG B O 1
ATOM 3539 N N . CYS B 1 220 ? 69.030 6.560 13.220 1.00 29.73 311 CYS B N 1
ATOM 3540 C CA . CYS B 1 220 ? 68.383 6.965 11.989 1.00 29.94 311 CYS B CA 1
ATOM 3541 C C . CYS B 1 220 ? 68.803 6.027 10.880 1.00 31.00 311 CYS B C 1
ATOM 3542 O O . CYS B 1 220 ? 67.932 5.404 10.251 1.00 31.48 311 CYS B O 1
ATOM 3545 N N . LEU B 1 221 ? 70.115 5.895 10.648 1.00 30.36 312 LEU B N 1
ATOM 3546 C CA . LEU B 1 221 ? 70.600 4.994 9.607 1.00 31.31 312 LEU B CA 1
ATOM 3547 C C . LEU B 1 221 ? 70.020 3.561 9.747 1.00 33.93 312 LEU B C 1
ATOM 3548 O O . LEU B 1 221 ? 69.533 2.991 8.759 1.00 34.36 312 LEU B O 1
ATOM 3553 N N . GLN B 1 222 ? 70.061 2.996 10.946 1.00 34.16 313 GLN B N 1
ATOM 3554 C CA . GLN B 1 222 ? 69.515 1.655 11.164 1.00 36.29 313 GLN B CA 1
ATOM 3555 C C . GLN B 1 222 ? 68.044 1.502 10.735 1.00 36.11 313 GLN B C 1
ATOM 3556 O O . GLN B 1 222 ? 67.662 0.511 10.101 1.00 36.49 313 GLN B O 1
ATOM 3562 N N . LYS B 1 223 ? 67.231 2.477 11.087 1.00 35.81 314 LYS B N 1
ATOM 3563 C CA . LYS B 1 223 ? 65.837 2.466 10.666 1.00 37.65 314 LYS B CA 1
ATOM 3564 C C . LYS B 1 223 ? 65.720 2.553 9.149 1.00 37.71 314 LYS B C 1
ATOM 3565 O O . LYS B 1 223 ? 64.929 1.839 8.539 1.00 36.70 314 LYS B O 1
ATOM 3579 N N . ARG B 1 225 ? 67.839 1.472 7.084 1.00 41.04 316 ARG B N 1
ATOM 3580 C CA . ARG B 1 225 ? 68.292 0.156 6.586 1.00 41.64 316 ARG B CA 1
ATOM 3581 C C . ARG B 1 225 ? 67.127 -0.838 6.685 1.00 41.74 316 ARG B C 1
ATOM 3582 O O . ARG B 1 225 ? 66.857 -1.542 5.736 1.00 42.61 316 ARG B O 1
ATOM 3590 N N . ASN B 1 226 ? 66.450 -0.892 7.834 1.00 40.63 317 ASN B N 1
ATOM 3591 C CA . ASN B 1 226 ? 65.388 -1.882 8.041 1.00 40.71 317 ASN B CA 1
ATOM 3592 C C . ASN B 1 226 ? 64.214 -1.648 7.118 1.00 40.58 317 ASN B C 1
ATOM 3593 O O . ASN B 1 226 ? 63.517 -2.595 6.761 1.00 40.83 317 ASN B O 1
ATOM 3598 N N . ALA B 1 227 ? 63.996 -0.370 6.791 1.00 40.10 318 ALA B N 1
ATOM 3599 C CA . ALA B 1 227 ? 62.889 0.117 6.004 1.00 40.10 318 ALA B CA 1
ATOM 3600 C C . ALA B 1 227 ? 63.074 -0.001 4.486 1.00 40.14 318 ALA B C 1
ATOM 3601 O O . ALA B 1 227 ? 62.200 0.423 3.746 1.00 40.86 318 ALA B O 1
ATOM 3603 N N . ARG B 1 228 ? 64.169 -0.591 4.020 1.00 41.25 319 ARG B N 1
ATOM 3604 C CA . ARG B 1 228 ? 64.446 -0.628 2.576 1.00 41.42 319 ARG B CA 1
ATOM 3605 C C . ARG B 1 228 ? 63.489 -1.586 1.859 1.00 42.06 319 ARG B C 1
ATOM 3606 O O . ARG B 1 228 ? 63.205 -2.649 2.452 1.00 41.96 319 ARG B O 1
#

Radius of gyration: 23.71 Å; Cα contacts (8 Å, |Δi|>4): 986; chains: 2; bounding box: 66×55×55 Å

Secondary structure (DSSP, 8-state):
----B-SSEEEEEEPTTS-SS--SSSB--HHHHHHHHSTT-S--EESS---TT-EEEEEEESSHHHHHHHHHHHHTT--EEEEEEEES---TT--EE---EEEEE-TTS-EEEEE-TTSB---EEEEEEEE-SSEEEEEEEESS--TTHHHHHHHHTT-PBTT-TTTS-HHHHHHHHHTT----S--EEEEEE----TTT----EE---HHHHHHHH-----/----B-SSEEEEEEPTTS-SS--SSSB--HHHHHHHHSTT-S--EESS---TT-EEEEEEESSHHHHHHHHHHHHTT--EEEEEEEES---TT-SEE---EEEEE-TTS-EEEEE-SSSB---EEEEEEEE-SSEEEEEEEESS--TTHHHHHHHHTT-PBTT-TTTS-HHHHHHHHHTT----S--EEEEEE----TTT----EE---HHHHHHHH--TT-

Nearest PDB structures (foldseek):
  1v9k-assembly2_B  TM=9.944E-01  e=1.089E-41  Escherichia coli
  1xpi-assembly1_A  TM=9.870E-01  e=6.329E-41  Escherichia coli
  1xpi-assembly2_B  TM=9.958E-01  e=1.022E-39  Escherichia coli
  2i82-assembly2_B  TM=9.107E-01  e=9.583E-20  Escherichia coli
  1v9f-assembly1_A  TM=8.791E-01  e=2.964E-17  Escherichia coli

Solvent-accessible surface area: 21695 Å² total

Foldseek 3Di:
DQWPDDQWKIKGFFAAQFFCAAFPDPGGGVQVVVCVVPVPQPDKAWLAGDGNRETGITMITRDPLNSVQSVVCQVVLVWFKKKFKWWFDQDQPPQKDFFFKDWDADPVRDIDIAGDPPGDTWMKGWDWDADDPTITIIIITTSHRDPCRVQRRCLVSVIHTAAPVRSGDVVVVVVLVVLPQQADTTRMYRAKDWDQRSPPRHIMDGTDDVSNVSNVVSSPGD/DQWPDDQWKIKGFFAAQFFCAAFPDDDGGVQVVVCVVVPPLPAWAWLDGDGNGETGITMITSDPLQSVQSNVCVVVLVWWKKKFKWWAFDDQPPQKFWFFKDKDADPRGDIDMAGDPPGDTWMKGWDFDDDDDTITIIIIITSRDDPCVVQHSCLVVVIGTAQDDRRDDVVSVVVLVVLPLQADTGRMYRAKDWDARSVPRDIIDGTDDPSSVSSVVSCVRD

B-factor: mean 35.26, std 13.28, range [13.23, 86.82]

Organism: Escherichia coli (strain K12) (NCBI:txid83333)

InterPro domains:
  IPR002942 RNA-binding S4 domain [PF01479] (20-66)
  IPR002942 RNA-binding S4 domain [SM00363] (20-79)
  IPR006145 Pseudouridine synthase, RsuA/RluA-like [PF00849] (101-249)
  IPR006145 Pseudouridine synthase, RsuA/RluA-like [cd02869] (102-289)
  IPR006224 Pseudouridine synthase, RluA-like, conserved site [PS01129] (140-154)
  IPR006225 Pseudouridine synthase, RluC/RluD [TIGR00005] (16-316)
  IPR020103 Pseudouridine synthase, catalytic domain superfamily [SSF55120] (95-316)
  IPR036986 RNA-binding S4 domain superfamily [G3DSA:3.10.290.10] (9-73)
  IPR050188 RluA Pseudouridine Synthase [PTHR21600] (23-314)

GO terms:
  GO:0160141 23S rRNA pseudouridine(955/2504/2580) synthase activity (F, EXP)
  GO:0005829 cytosol (C, IDA)
  GO:0120159 rRNA pseudouridine synthase activity (F, IDA)
  GO:0000455 enzyme-directed rRNA pseudouridine synthesis (P, IMP)
  GO:0000455 enzyme-directed rRNA pseudouridine synthesis (P, IDA)

CATH classification: 3.30.2350.10